Protein AF-A0AA47M7E4-F1 (afdb_monomer_lite)

Radius of gyration: 34.95 Å; chains: 1; bounding box: 112×72×107 Å

Structure (mmCIF, N/CA/C/O backbone):
data_AF-A0AA47M7E4-F1
#
_entry.id   AF-A0AA47M7E4-F1
#
loop_
_atom_site.group_PDB
_atom_site.id
_atom_site.type_symbol
_atom_site.label_atom_id
_atom_site.label_alt_id
_atom_site.label_comp_id
_atom_site.label_asym_id
_atom_site.label_entity_id
_atom_site.label_seq_id
_atom_site.pdbx_PDB_ins_code
_atom_site.Cartn_x
_atom_site.Cartn_y
_atom_site.Cartn_z
_atom_site.occupancy
_atom_site.B_iso_or_equiv
_atom_site.auth_seq_id
_atom_site.auth_comp_id
_atom_site.auth_asym_id
_atom_site.auth_atom_id
_atom_site.pdbx_PDB_model_num
ATOM 1 N N . MET A 1 1 ? 26.191 7.501 39.179 1.00 35.34 1 MET A N 1
ATOM 2 C CA . MET A 1 1 ? 27.047 7.649 37.984 1.00 35.34 1 MET A CA 1
ATOM 3 C C . MET A 1 1 ? 26.196 8.310 36.916 1.00 35.34 1 MET A C 1
ATOM 5 O O . MET A 1 1 ? 25.244 7.695 36.460 1.00 35.34 1 MET A O 1
ATOM 9 N N . ALA A 1 2 ? 26.428 9.599 36.666 1.00 23.73 2 ALA A N 1
ATOM 10 C CA . ALA A 1 2 ? 25.635 10.414 35.748 1.00 23.73 2 ALA A CA 1
ATOM 11 C C . ALA A 1 2 ? 26.176 10.269 34.317 1.00 23.73 2 ALA A C 1
ATOM 13 O O . ALA A 1 2 ? 27.391 10.267 34.126 1.00 23.73 2 ALA A O 1
ATOM 14 N N . TYR A 1 3 ? 25.274 10.112 33.349 1.00 26.06 3 TYR A N 1
ATOM 15 C CA . TYR A 1 3 ? 25.582 9.944 31.928 1.00 26.06 3 TYR A CA 1
ATOM 16 C C . TYR A 1 3 ? 25.672 11.318 31.243 1.00 26.06 3 TYR A C 1
ATOM 18 O O . TYR A 1 3 ? 24.750 12.125 31.352 1.00 26.06 3 TYR A O 1
ATOM 26 N N . ASP A 1 4 ? 26.793 11.567 30.562 1.00 29.14 4 ASP A N 1
ATOM 27 C CA . ASP A 1 4 ? 27.100 12.782 29.796 1.00 29.14 4 ASP A CA 1
ATOM 28 C C . ASP A 1 4 ? 26.630 12.621 28.330 1.00 29.14 4 ASP A C 1
ATOM 30 O O . ASP A 1 4 ? 27.116 11.720 27.638 1.00 29.14 4 ASP A O 1
ATOM 34 N N . PRO A 1 5 ? 25.702 13.457 27.818 1.00 31.09 5 PRO A N 1
ATOM 35 C CA . PRO A 1 5 ? 25.159 13.320 26.464 1.00 31.09 5 PRO A CA 1
ATOM 36 C C . PRO A 1 5 ? 26.074 13.826 25.331 1.00 31.09 5 PRO A C 1
ATOM 38 O O . PRO A 1 5 ? 25.665 13.792 24.171 1.00 31.09 5 PRO A O 1
ATOM 41 N N . LEU A 1 6 ? 27.293 14.308 25.605 1.00 31.50 6 LEU A N 1
ATOM 42 C CA . LEU A 1 6 ? 28.161 14.928 24.584 1.00 31.50 6 LEU A CA 1
ATOM 43 C C . LEU A 1 6 ? 29.177 13.985 23.909 1.00 31.50 6 LEU A C 1
ATOM 45 O O . LEU A 1 6 ? 29.964 14.429 23.068 1.00 31.50 6 LEU A O 1
ATOM 49 N N . ALA A 1 7 ? 29.144 12.680 24.194 1.00 32.44 7 ALA A N 1
ATOM 50 C CA . ALA A 1 7 ? 30.100 11.719 23.631 1.00 32.44 7 ALA A CA 1
ATOM 51 C C . ALA A 1 7 ? 29.808 11.275 22.177 1.00 32.44 7 ALA A C 1
ATOM 53 O O . ALA A 1 7 ? 30.705 10.769 21.505 1.00 32.44 7 ALA A O 1
ATOM 54 N N . TRP A 1 8 ? 28.600 11.497 21.643 1.00 31.95 8 TRP A N 1
ATOM 55 C CA . TRP A 1 8 ? 28.235 11.026 20.293 1.00 31.95 8 TRP A CA 1
ATOM 56 C C . TRP A 1 8 ? 28.742 11.931 19.151 1.00 31.95 8 TRP A C 1
ATOM 58 O O . TRP A 1 8 ? 28.911 11.486 18.019 1.00 31.95 8 TRP A O 1
ATOM 68 N N . ALA A 1 9 ? 29.080 13.194 19.428 1.00 29.97 9 ALA A N 1
ATOM 69 C CA . ALA A 1 9 ? 29.447 14.165 18.390 1.00 29.97 9 ALA A CA 1
ATOM 70 C C . ALA A 1 9 ? 30.946 14.187 18.015 1.00 29.97 9 ALA A C 1
ATOM 72 O O . ALA A 1 9 ? 31.392 15.108 17.332 1.00 29.97 9 ALA A O 1
ATOM 73 N N . ARG A 1 10 ? 31.753 13.204 18.448 1.00 29.95 10 ARG A N 1
ATOM 74 C CA . ARG A 1 10 ? 33.219 13.224 18.249 1.00 29.95 10 ARG A CA 1
ATOM 75 C C . ARG A 1 10 ? 33.807 12.019 17.496 1.00 29.95 10 ARG A C 1
ATOM 77 O O . ARG A 1 10 ? 35.012 11.814 17.549 1.00 29.95 10 ARG A O 1
ATOM 84 N N . CYS A 1 11 ? 32.995 11.274 16.738 1.00 28.48 11 CYS A N 1
ATOM 85 C CA . CYS A 1 11 ? 33.450 10.148 15.896 1.00 28.48 11 CYS A CA 1
ATOM 86 C C . CYS A 1 11 ? 33.135 10.298 14.389 1.00 28.48 11 CYS A C 1
ATOM 88 O O . CYS A 1 11 ? 32.880 9.313 13.707 1.00 28.48 11 CYS A O 1
ATOM 90 N N . GLN A 1 12 ? 33.184 11.518 13.837 1.00 32.25 12 GLN A N 1
ATOM 91 C CA . GLN A 1 12 ? 33.105 11.743 12.376 1.00 32.25 12 GLN A CA 1
ATOM 92 C C . GLN A 1 12 ? 34.217 12.637 11.804 1.00 32.25 12 GLN A C 1
ATOM 94 O O . GLN A 1 12 ? 34.095 13.191 10.716 1.00 32.25 12 GLN A O 1
ATOM 99 N N . ALA A 1 13 ? 35.352 12.747 12.489 1.00 33.72 13 ALA A N 1
ATOM 100 C CA . ALA A 1 13 ? 36.502 13.464 11.954 1.00 33.72 13 ALA A CA 1
ATOM 101 C C . ALA A 1 13 ? 37.785 12.689 12.238 1.00 33.72 13 ALA A C 1
ATOM 103 O O . ALA A 1 13 ? 38.474 13.008 13.193 1.00 33.72 13 ALA A O 1
ATOM 104 N N . THR A 1 14 ? 38.045 11.662 11.418 1.00 31.03 14 THR A N 1
ATOM 105 C CA . THR A 1 14 ? 39.365 11.238 10.899 1.00 31.03 14 THR A CA 1
ATOM 106 C C . THR A 1 14 ? 39.288 9.799 10.395 1.00 31.03 14 THR A C 1
ATOM 108 O O . THR A 1 14 ? 39.510 8.872 11.159 1.00 31.03 14 THR A O 1
ATOM 111 N N . HIS A 1 15 ? 39.070 9.603 9.096 1.00 29.22 15 HIS A N 1
ATOM 112 C CA . HIS A 1 15 ? 39.647 8.455 8.397 1.00 29.22 15 HIS A CA 1
ATOM 113 C C . HIS A 1 15 ? 40.080 8.903 7.001 1.00 29.22 15 HIS A C 1
ATOM 115 O O . HIS A 1 15 ? 39.310 8.953 6.049 1.00 29.22 15 HIS A O 1
ATOM 121 N N . LYS A 1 16 ? 41.354 9.304 6.930 1.00 31.28 16 LYS A N 1
ATOM 122 C CA . LYS A 1 16 ? 42.139 9.331 5.698 1.00 31.28 16 LYS A CA 1
ATOM 123 C C . LYS A 1 16 ? 42.388 7.879 5.276 1.00 31.28 16 LYS A C 1
ATOM 125 O O . LYS A 1 16 ? 42.742 7.059 6.122 1.00 31.28 16 LYS A O 1
ATOM 130 N N . ASN A 1 17 ? 42.225 7.596 3.986 1.00 36.53 17 ASN A N 1
ATOM 131 C CA . ASN A 1 17 ? 42.608 6.332 3.352 1.00 36.53 17 ASN A CA 1
ATOM 132 C C . ASN A 1 17 ? 44.062 5.947 3.680 1.00 36.53 17 ASN A C 1
ATOM 134 O O . ASN A 1 17 ? 44.944 6.803 3.556 1.00 36.53 17 ASN A O 1
ATOM 138 N N . PRO A 1 18 ? 44.338 4.667 3.981 1.00 34.16 18 PRO A N 1
ATOM 139 C CA . PRO A 1 18 ? 45.652 4.073 3.796 1.00 34.16 18 PRO A CA 1
ATOM 140 C C . PRO A 1 18 ? 45.649 3.023 2.658 1.00 34.16 18 PRO A C 1
ATOM 142 O O . PRO A 1 18 ? 44.592 2.667 2.138 1.00 34.16 18 PRO A O 1
ATOM 145 N N . PRO A 1 19 ? 46.840 2.604 2.195 1.00 34.47 19 PRO A N 1
ATOM 146 C CA . PRO A 1 19 ? 47.085 2.283 0.795 1.00 34.47 19 PRO A CA 1
ATOM 147 C C . PRO A 1 19 ? 46.919 0.800 0.442 1.00 34.47 19 PRO A C 1
ATOM 149 O O . PRO A 1 19 ? 47.092 -0.094 1.264 1.00 34.47 19 PRO A O 1
ATOM 152 N N . LEU A 1 20 ? 46.671 0.575 -0.849 1.00 38.56 20 LEU A N 1
ATOM 153 C CA . LEU A 1 20 ? 46.831 -0.695 -1.557 1.00 38.56 20 LEU A CA 1
ATOM 154 C C . LEU A 1 20 ? 48.274 -1.210 -1.474 1.00 38.56 20 LEU A C 1
ATOM 156 O O . LEU A 1 20 ? 49.195 -0.445 -1.758 1.00 38.56 20 LEU A O 1
ATOM 160 N N . SER A 1 21 ? 48.452 -2.504 -1.179 1.00 34.31 21 SER A N 1
ATOM 161 C CA . SER A 1 21 ? 49.613 -3.359 -1.525 1.00 34.31 21 SER A CA 1
ATOM 162 C C . SER A 1 21 ? 49.394 -4.803 -1.016 1.00 34.31 21 SER A C 1
ATOM 164 O O . SER A 1 21 ? 48.655 -4.957 -0.046 1.00 34.31 21 SER A O 1
ATOM 166 N N . PRO A 1 22 ? 50.105 -5.844 -1.507 1.00 44.00 22 PRO A N 1
ATOM 167 C CA . PRO A 1 22 ? 50.793 -6.004 -2.790 1.00 44.00 22 PRO A CA 1
ATOM 168 C C . PRO A 1 22 ? 50.439 -7.321 -3.529 1.00 44.00 22 PRO A C 1
ATOM 170 O O . PRO A 1 22 ? 49.760 -8.212 -3.027 1.00 44.00 22 PRO A O 1
ATOM 173 N N . LYS A 1 23 ? 50.959 -7.399 -4.758 1.00 32.44 23 LYS A N 1
ATOM 174 C CA . LYS A 1 23 ? 50.986 -8.536 -5.688 1.00 32.44 23 LYS A CA 1
ATOM 175 C C . LYS A 1 23 ? 51.606 -9.809 -5.092 1.00 32.44 23 LYS A C 1
ATOM 177 O O . LYS A 1 23 ? 52.580 -9.728 -4.348 1.00 32.44 23 LYS A O 1
ATOM 182 N N . LEU A 1 24 ? 51.128 -10.959 -5.568 1.00 33.69 24 LEU A N 1
ATOM 183 C CA . LEU A 1 24 ? 51.853 -12.230 -5.588 1.00 33.69 24 LEU A CA 1
ATOM 184 C C . LEU A 1 24 ? 51.879 -12.752 -7.032 1.00 33.69 24 LEU A C 1
ATOM 186 O O . LEU A 1 24 ? 50.833 -12.933 -7.653 1.00 33.69 24 LEU A O 1
ATOM 190 N N . ASP A 1 25 ? 53.099 -12.916 -7.544 1.00 30.62 25 ASP A N 1
ATOM 191 C CA . ASP A 1 25 ? 53.459 -13.462 -8.853 1.00 30.62 25 ASP A CA 1
ATOM 192 C C . ASP A 1 25 ? 53.508 -14.999 -8.832 1.00 30.62 25 ASP A C 1
ATOM 194 O O . ASP A 1 25 ? 54.060 -15.581 -7.905 1.00 30.62 25 ASP A O 1
ATOM 198 N N . HIS A 1 26 ? 53.017 -15.620 -9.907 1.00 36.41 26 HIS A N 1
ATOM 199 C CA . HIS A 1 26 ? 53.486 -16.849 -10.579 1.00 36.41 26 HIS A CA 1
ATOM 200 C C . HIS A 1 26 ? 52.621 -16.961 -11.855 1.00 36.41 26 HIS A C 1
ATOM 202 O O . HIS A 1 26 ? 51.411 -16.811 -11.767 1.00 36.41 26 HIS A O 1
ATOM 208 N N . GLY A 1 27 ? 53.067 -17.189 -13.087 1.00 29.39 27 GLY A N 1
ATOM 209 C CA . GLY A 1 27 ? 54.355 -17.494 -13.690 1.00 29.39 27 GLY A CA 1
ATOM 210 C C . GLY A 1 27 ? 54.061 -18.154 -15.051 1.00 29.39 27 GLY A C 1
ATOM 211 O O . GLY A 1 27 ? 53.429 -19.197 -15.074 1.00 29.39 27 GLY A O 1
ATOM 212 N N . LEU A 1 28 ? 54.502 -17.510 -16.141 1.00 32.69 28 LEU A N 1
ATOM 213 C CA . LEU A 1 28 ? 54.749 -18.003 -17.514 1.00 32.69 28 LEU A CA 1
ATOM 214 C C . LEU A 1 28 ? 53.736 -18.922 -18.241 1.00 32.69 28 LEU A C 1
ATOM 216 O O . LEU A 1 28 ? 53.672 -20.110 -17.964 1.00 32.69 28 LEU A O 1
ATOM 220 N N . GLU A 1 29 ? 53.227 -18.444 -19.388 1.00 32.75 29 GLU A N 1
ATOM 221 C CA . GLU A 1 29 ? 53.485 -19.096 -20.688 1.00 32.75 29 GLU A CA 1
ATOM 222 C C . GLU A 1 29 ? 53.355 -18.114 -21.876 1.00 32.75 29 GLU A C 1
ATOM 224 O O . GLU A 1 29 ? 52.834 -17.009 -21.743 1.00 32.75 29 GLU A O 1
ATOM 229 N N . LYS A 1 30 ? 53.986 -18.471 -23.000 1.00 32.12 30 LYS A N 1
ATOM 230 C CA . LYS A 1 30 ? 54.549 -17.594 -24.044 1.00 32.12 30 LYS A CA 1
ATOM 231 C C . LYS A 1 30 ? 53.579 -17.181 -25.175 1.00 32.12 30 LYS A C 1
ATOM 233 O O . LYS A 1 30 ? 52.692 -17.922 -25.567 1.00 32.12 30 LYS A O 1
ATOM 238 N N . SER A 1 31 ? 53.893 -16.004 -25.731 1.00 34.62 31 SER A N 1
ATOM 239 C CA . SER A 1 31 ? 53.442 -15.305 -26.964 1.00 34.62 31 SER A CA 1
ATOM 240 C C . SER A 1 31 ? 53.535 -16.136 -28.279 1.00 34.62 31 SER A C 1
ATOM 242 O O . SER A 1 31 ? 54.240 -17.148 -28.256 1.00 34.62 31 SER A O 1
ATOM 244 N N . PRO A 1 32 ? 52.936 -15.724 -29.437 1.00 50.09 32 PRO A N 1
ATOM 245 C CA . PRO A 1 32 ? 53.428 -14.549 -30.191 1.00 50.09 32 PRO A CA 1
ATOM 246 C C . PRO A 1 32 ? 52.405 -13.646 -30.944 1.00 50.09 32 PRO A C 1
ATOM 248 O O . PRO A 1 32 ? 51.544 -14.094 -31.692 1.00 50.09 32 PRO A O 1
ATOM 251 N N . SER A 1 33 ? 52.628 -12.337 -30.768 1.00 35.66 33 SER A N 1
ATOM 252 C CA . SER A 1 33 ? 52.602 -11.170 -31.688 1.00 35.66 33 SER A CA 1
ATOM 253 C C . SER A 1 33 ? 52.177 -11.269 -33.170 1.00 35.66 33 SER A C 1
ATOM 255 O O . SER A 1 33 ? 52.775 -12.052 -33.903 1.00 35.66 33 SER A O 1
ATOM 257 N N . VAL A 1 34 ? 51.379 -10.278 -33.631 1.00 39.19 34 VAL A N 1
ATOM 258 C CA . VAL A 1 34 ? 51.381 -9.605 -34.970 1.00 39.19 34 VAL A CA 1
ATOM 259 C C . VAL A 1 34 ? 50.835 -8.143 -34.806 1.00 39.19 34 VAL A C 1
ATOM 261 O O . VAL A 1 34 ? 50.057 -7.928 -33.876 1.00 39.19 34 VAL A O 1
ATOM 264 N N . PRO A 1 35 ? 51.274 -7.120 -35.593 1.00 51.34 35 PRO A N 1
ATOM 265 C CA . PRO A 1 35 ? 51.535 -5.738 -35.126 1.00 51.34 35 PRO A CA 1
ATOM 266 C C . PRO A 1 35 ? 50.506 -4.644 -35.533 1.00 51.34 35 PRO A C 1
ATOM 268 O O . PRO A 1 35 ? 49.611 -4.916 -36.331 1.00 51.34 35 PRO A O 1
ATOM 271 N N . PRO A 1 36 ? 50.662 -3.385 -35.044 1.00 52.34 36 PRO A N 1
ATOM 272 C CA . PRO A 1 36 ? 49.811 -2.237 -35.384 1.00 52.34 36 PRO A CA 1
ATOM 273 C C . PRO A 1 36 ? 50.461 -1.250 -36.379 1.00 52.34 36 PRO A C 1
ATOM 275 O O . PRO A 1 36 ? 51.684 -1.173 -36.499 1.00 52.34 36 PRO A O 1
ATOM 278 N N . SER A 1 37 ? 49.648 -0.439 -37.065 1.00 37.53 37 SER A N 1
ATOM 279 C CA . SER A 1 37 ? 50.041 0.761 -37.842 1.00 37.53 37 SER A CA 1
ATOM 280 C C . SER A 1 37 ? 48.802 1.681 -38.033 1.00 37.53 37 SER A C 1
ATOM 282 O O . SER A 1 37 ? 47.690 1.195 -37.840 1.00 37.53 37 SER A O 1
ATOM 284 N N . PRO A 1 38 ? 48.924 2.953 -38.472 1.00 51.31 38 PRO A N 1
ATOM 285 C CA . PRO A 1 38 ? 49.303 4.135 -37.681 1.00 51.31 38 PRO A CA 1
ATOM 286 C C . PRO A 1 38 ? 48.256 5.298 -37.844 1.00 51.31 38 PRO A C 1
ATOM 288 O O . PRO A 1 38 ? 47.176 5.053 -38.382 1.00 51.31 38 PRO A O 1
ATOM 291 N N . PRO A 1 39 ? 48.502 6.535 -37.341 1.00 49.34 39 PRO A N 1
ATOM 292 C CA . PRO A 1 39 ? 47.474 7.549 -37.058 1.00 49.34 39 PRO A CA 1
ATOM 293 C C . PRO A 1 39 ? 47.283 8.587 -38.181 1.00 49.34 39 PRO A C 1
ATOM 295 O O . PRO A 1 39 ? 48.133 8.722 -39.057 1.00 49.34 39 PRO A O 1
ATOM 298 N N . VAL A 1 40 ? 46.190 9.359 -38.110 1.00 39.12 40 VAL A N 1
ATOM 299 C CA . VAL A 1 40 ? 45.948 10.552 -38.944 1.00 39.12 40 VAL A CA 1
ATOM 300 C C . VAL A 1 40 ? 45.572 11.754 -38.069 1.00 39.12 40 VAL A C 1
ATOM 302 O O . VAL A 1 40 ? 45.010 11.615 -36.984 1.00 39.12 40 VAL A O 1
ATOM 305 N N . ASP A 1 41 ? 45.984 12.905 -38.583 1.00 35.28 41 ASP A N 1
ATOM 306 C CA . ASP A 1 41 ? 46.390 14.157 -37.965 1.00 35.28 41 ASP A CA 1
ATOM 307 C C . ASP A 1 41 ? 45.340 15.096 -37.348 1.00 35.28 41 ASP A C 1
ATOM 309 O O . ASP A 1 41 ? 44.136 15.052 -37.590 1.00 35.28 41 ASP A O 1
ATOM 313 N N . LYS A 1 42 ? 45.941 16.010 -36.575 1.00 34.88 42 LYS A N 1
ATOM 314 C CA . LYS A 1 42 ? 45.515 17.312 -36.047 1.00 34.88 42 LYS A CA 1
ATOM 315 C C . LYS A 1 42 ? 44.873 18.270 -37.067 1.00 34.88 42 LYS A C 1
ATOM 317 O O . LYS A 1 42 ? 45.330 18.355 -38.199 1.00 34.88 42 LYS A O 1
ATOM 322 N N . GLN A 1 43 ? 44.001 19.144 -36.553 1.00 29.94 43 GLN A N 1
ATOM 323 C CA . GLN A 1 43 ? 43.997 20.615 -36.738 1.00 29.94 43 GLN A CA 1
ATOM 324 C C . GLN A 1 43 ? 43.052 21.201 -35.661 1.00 29.94 43 GLN A C 1
ATOM 326 O O . GLN A 1 43 ? 41.922 20.742 -35.541 1.00 29.94 43 GLN A O 1
ATOM 331 N N . GLU A 1 44 ? 43.526 21.912 -34.630 1.00 31.62 44 GLU A N 1
ATOM 332 C CA . GLU A 1 44 ? 43.876 23.352 -34.563 1.00 31.62 44 GLU A CA 1
ATOM 333 C C . GLU A 1 44 ? 42.744 24.317 -34.962 1.00 31.62 44 GLU A C 1
ATOM 335 O O . GLU A 1 44 ? 42.229 24.237 -36.073 1.00 31.62 44 GLU A O 1
ATOM 340 N N . GLY A 1 45 ? 42.411 25.261 -34.063 1.00 28.39 45 GLY A N 1
ATOM 341 C CA . GLY A 1 45 ? 41.617 26.451 -34.403 1.00 28.39 45 GLY A CA 1
ATOM 342 C C . GLY A 1 45 ? 40.772 27.087 -33.286 1.00 28.39 45 GLY A C 1
ATOM 343 O O . GLY A 1 45 ? 39.557 26.975 -33.323 1.00 28.39 45 GLY A O 1
ATOM 344 N N . GLU A 1 46 ? 41.448 27.725 -32.325 1.00 29.19 46 GLU A N 1
ATOM 345 C CA . GLU A 1 46 ? 41.173 29.040 -31.692 1.00 29.19 46 GLU A CA 1
ATOM 346 C C . GLU A 1 46 ? 39.772 29.498 -31.197 1.00 29.19 46 GLU A C 1
ATOM 348 O O . GLU A 1 46 ? 38.790 29.582 -31.926 1.00 29.19 46 GLU A O 1
ATOM 353 N N . ASP A 1 47 ? 39.783 29.909 -29.917 1.00 28.16 47 ASP A N 1
ATOM 354 C CA . ASP A 1 47 ? 39.288 31.160 -29.302 1.00 28.16 47 ASP A CA 1
ATOM 355 C C . ASP A 1 47 ? 38.062 31.908 -29.866 1.00 28.16 47 ASP A C 1
ATOM 357 O O . ASP A 1 47 ? 38.046 32.360 -31.008 1.00 28.16 47 ASP A O 1
ATOM 361 N N . SER A 1 48 ? 37.122 32.263 -28.969 1.00 28.00 48 SER A N 1
ATOM 362 C CA . SER A 1 48 ? 36.857 33.668 -28.554 1.00 28.00 48 SER A CA 1
ATOM 363 C C . SER A 1 48 ? 35.499 33.875 -27.854 1.00 28.00 48 SER A C 1
ATOM 365 O O . SER A 1 48 ? 34.432 33.658 -28.418 1.00 28.00 48 SER A O 1
ATOM 367 N N . SER A 1 49 ? 35.587 34.381 -26.621 1.00 27.88 49 SER A N 1
ATOM 368 C CA . SER A 1 49 ? 34.728 35.350 -25.908 1.00 27.88 49 SER A CA 1
ATOM 369 C C . SER A 1 49 ? 33.235 35.564 -26.240 1.00 27.88 49 SER A C 1
ATOM 371 O O . SER A 1 49 ? 32.860 36.062 -27.294 1.00 27.88 49 SER A O 1
ATOM 373 N N . VAL A 1 50 ? 32.435 35.401 -25.176 1.00 28.80 50 VAL A N 1
ATOM 374 C CA . VAL A 1 50 ? 31.510 36.381 -24.553 1.00 28.80 50 VAL A CA 1
ATOM 375 C C . VAL A 1 50 ? 30.782 37.374 -25.475 1.00 28.80 50 VAL A C 1
ATOM 377 O O . VAL A 1 50 ? 31.356 38.348 -25.948 1.00 28.80 50 VAL A O 1
ATOM 380 N N . GLY A 1 51 ? 29.453 37.240 -25.528 1.00 25.64 51 GLY A N 1
ATOM 381 C CA . GLY A 1 51 ? 28.535 38.278 -25.994 1.00 25.64 51 GLY A CA 1
ATOM 382 C C . GLY A 1 51 ? 27.167 38.146 -25.325 1.00 25.64 51 GLY A C 1
ATOM 383 O O . GLY A 1 51 ? 26.419 37.210 -25.586 1.00 25.64 51 GLY A O 1
ATOM 384 N N . ILE A 1 52 ? 26.862 39.079 -24.424 1.00 26.58 52 ILE A N 1
ATOM 385 C CA . ILE A 1 52 ? 25.545 39.282 -23.813 1.00 26.58 52 ILE A CA 1
ATOM 386 C C . ILE A 1 52 ? 24.647 39.963 -24.847 1.00 26.58 52 ILE A C 1
ATOM 388 O O . ILE A 1 52 ? 24.976 41.062 -25.282 1.00 26.58 52 ILE A O 1
ATOM 392 N N . GLU A 1 53 ? 23.469 39.408 -25.141 1.00 23.42 53 GLU A N 1
ATOM 393 C CA . GLU A 1 53 ? 22.405 40.188 -25.776 1.00 23.42 53 GLU A CA 1
ATOM 394 C C . GLU A 1 53 ? 21.017 39.832 -25.221 1.00 23.42 53 GLU A C 1
ATOM 396 O O . GLU A 1 53 ? 20.542 38.698 -25.268 1.00 23.42 53 GLU A O 1
ATOM 401 N N . LYS A 1 54 ? 20.369 40.849 -24.641 1.00 24.38 54 LYS A N 1
ATOM 402 C CA . LYS A 1 54 ? 18.947 40.865 -24.293 1.00 24.38 54 LYS A CA 1
ATOM 403 C C . LYS A 1 54 ? 18.161 41.261 -25.538 1.00 24.38 54 LYS A C 1
ATOM 405 O O . LYS A 1 54 ? 18.376 42.358 -26.040 1.00 24.38 54 LYS A O 1
ATOM 410 N N . VAL A 1 55 ? 17.141 40.488 -25.911 1.00 22.86 55 VAL A N 1
ATOM 411 C CA . VAL A 1 55 ? 16.047 40.983 -26.761 1.00 22.86 55 VAL A CA 1
ATOM 412 C C . VAL A 1 55 ? 14.698 40.521 -26.205 1.00 22.86 55 VAL A C 1
ATOM 414 O O . VAL A 1 55 ? 14.430 39.335 -26.039 1.00 22.86 55 VAL A O 1
ATOM 417 N N . CYS A 1 56 ? 13.831 41.496 -25.927 1.00 21.75 56 CYS A N 1
ATOM 418 C CA . CYS A 1 56 ? 12.397 41.331 -25.700 1.00 21.75 56 CYS A CA 1
ATOM 419 C C . CYS A 1 56 ? 11.641 41.713 -26.983 1.00 21.75 56 CYS A C 1
ATOM 421 O O . CYS A 1 56 ? 11.847 42.826 -27.453 1.00 21.75 56 CYS A O 1
ATOM 423 N N . HIS A 1 57 ? 10.694 40.889 -27.460 1.00 24.61 57 HIS A N 1
ATOM 424 C CA . HIS A 1 57 ? 9.317 41.312 -27.803 1.00 24.61 57 HIS A CA 1
ATOM 425 C C . HIS A 1 57 ? 8.415 40.154 -28.316 1.00 24.61 57 HIS A C 1
ATOM 427 O O . HIS A 1 57 ? 8.610 39.609 -29.388 1.00 24.61 57 HIS A O 1
ATOM 433 N N . ASN A 1 58 ? 7.358 39.875 -27.539 1.00 25.50 58 ASN A N 1
ATOM 434 C CA . ASN A 1 58 ? 5.923 39.931 -27.891 1.00 25.50 58 ASN A CA 1
ATOM 435 C C . ASN A 1 58 ? 5.225 39.059 -28.986 1.00 25.50 58 ASN A C 1
ATOM 437 O O . ASN A 1 58 ? 5.392 39.279 -30.173 1.00 25.50 58 ASN A O 1
ATOM 441 N N . THR A 1 59 ? 4.153 38.382 -28.496 1.00 24.89 59 THR A N 1
ATOM 442 C CA . THR A 1 59 ? 2.762 38.176 -29.039 1.00 24.89 59 THR A CA 1
ATOM 443 C C . THR A 1 59 ? 2.560 37.209 -30.248 1.00 24.89 59 THR A C 1
ATOM 445 O O . THR A 1 59 ? 3.381 37.198 -31.140 1.00 24.89 59 THR A O 1
ATOM 448 N N . THR A 1 60 ? 1.518 36.362 -30.449 1.00 27.41 60 THR A N 1
ATOM 449 C CA . THR A 1 60 ? 0.107 36.213 -29.985 1.00 27.41 60 THR A CA 1
ATOM 450 C C . THR A 1 60 ? -0.503 34.833 -30.431 1.00 27.41 60 THR A C 1
ATOM 452 O O . THR A 1 60 ? 0.012 34.221 -31.352 1.00 27.41 60 THR A O 1
ATOM 455 N N . ILE A 1 61 ? -1.706 34.477 -29.908 1.00 27.84 61 ILE A N 1
ATOM 456 C CA . ILE A 1 61 ? -2.783 33.542 -30.401 1.00 27.84 61 ILE A CA 1
ATOM 457 C C . ILE A 1 61 ? -2.586 32.040 -30.083 1.00 27.84 61 ILE A C 1
ATOM 459 O O . ILE A 1 61 ? -1.566 31.473 -30.404 1.00 27.84 61 ILE A O 1
ATOM 463 N N . GLY A 1 62 ? -3.505 31.254 -29.497 1.00 24.77 62 GLY A N 1
ATOM 464 C CA . GLY A 1 62 ? -4.895 31.428 -29.067 1.00 24.77 62 GLY A CA 1
ATOM 465 C C . GLY A 1 62 ? -5.807 30.316 -29.619 1.00 24.77 62 GLY A C 1
ATOM 466 O O . GLY A 1 62 ? -6.208 30.412 -30.769 1.00 24.77 62 GLY A O 1
ATOM 467 N N . ARG A 1 63 ? -6.250 29.333 -28.808 1.00 26.81 63 ARG A N 1
ATOM 468 C CA . ARG A 1 63 ? -7.470 28.530 -29.082 1.00 26.81 63 ARG A CA 1
ATOM 469 C C . ARG A 1 63 ? -8.257 28.176 -27.812 1.00 26.81 63 ARG A C 1
ATOM 471 O O . ARG A 1 63 ? -7.724 28.022 -26.722 1.00 26.81 63 ARG A O 1
ATOM 478 N N . LEU A 1 64 ? -9.579 28.159 -27.991 1.00 26.33 64 LEU A N 1
ATOM 479 C CA . LEU A 1 64 ? -10.658 28.037 -27.010 1.00 26.33 64 LEU A CA 1
ATOM 480 C C . LEU A 1 64 ? -11.224 26.611 -27.020 1.00 26.33 64 LEU A C 1
ATOM 482 O O . LEU A 1 64 ? -11.716 26.189 -28.060 1.00 26.33 64 LEU A O 1
ATOM 486 N N . ALA A 1 65 ? -11.346 25.973 -25.855 1.00 25.23 65 ALA A N 1
ATOM 487 C CA . ALA A 1 65 ? -12.327 24.911 -25.617 1.00 25.23 65 ALA A CA 1
ATOM 488 C C . ALA A 1 65 ? -13.347 25.374 -24.558 1.00 25.23 65 ALA A C 1
ATOM 490 O O . ALA A 1 65 ? -13.023 26.074 -23.593 1.00 25.23 65 ALA A O 1
ATOM 491 N N . ARG A 1 66 ? -14.630 25.085 -24.801 1.00 24.75 66 ARG A N 1
ATOM 492 C CA . ARG A 1 66 ? -15.783 25.468 -23.970 1.00 24.75 66 ARG A CA 1
ATOM 493 C C . ARG A 1 66 ? -16.213 24.269 -23.126 1.00 24.75 66 ARG A C 1
ATOM 495 O O . ARG A 1 66 ? -16.689 23.308 -23.705 1.00 24.75 66 ARG A O 1
ATOM 502 N N . CYS A 1 67 ? -16.254 24.420 -21.803 1.00 22.58 67 CYS A N 1
ATOM 503 C CA . CYS A 1 67 ? -17.111 23.598 -20.941 1.00 22.58 67 CYS A CA 1
ATOM 504 C C . CYS A 1 67 ? -18.317 24.411 -20.437 1.00 22.58 67 CYS A C 1
ATOM 506 O O . CYS A 1 67 ? -18.193 25.582 -20.044 1.00 22.58 67 CYS A O 1
ATOM 508 N N . ARG A 1 68 ? -19.505 23.798 -20.516 1.00 24.55 68 ARG A N 1
ATOM 509 C CA . ARG A 1 68 ? -20.747 24.219 -19.845 1.00 24.55 68 ARG A CA 1
ATOM 510 C C . ARG A 1 68 ? -20.699 23.699 -18.401 1.00 24.55 68 ARG A C 1
ATOM 512 O O . ARG A 1 68 ? -20.332 22.555 -18.197 1.00 24.55 68 ARG A O 1
ATOM 519 N N . CYS A 1 69 ? -21.130 24.510 -17.435 1.00 22.94 69 CYS A N 1
ATOM 520 C CA . CYS A 1 69 ? -21.516 24.034 -16.103 1.00 22.94 69 CYS A CA 1
ATOM 521 C C . CYS A 1 69 ? -22.939 24.497 -15.804 1.00 22.94 69 CYS A C 1
ATOM 523 O O . CYS A 1 69 ? -23.266 25.674 -16.013 1.00 22.94 69 CYS A O 1
ATOM 525 N N . SER A 1 70 ? -23.728 23.551 -15.304 1.00 23.31 70 SER A N 1
ATOM 526 C CA . SER A 1 70 ? -25.049 23.716 -14.707 1.00 23.31 70 SER A CA 1
ATOM 527 C C . SER A 1 70 ? -24.975 24.482 -13.381 1.00 23.31 70 SER A C 1
ATOM 529 O O . SER A 1 70 ? -23.935 24.546 -12.726 1.00 23.31 70 SER A O 1
ATOM 531 N N . THR A 1 71 ? -26.082 25.125 -13.020 1.00 23.73 71 THR A N 1
ATOM 532 C CA . THR A 1 71 ? -26.256 25.946 -11.814 1.00 23.73 71 THR A CA 1
ATOM 533 C C . THR A 1 71 ? -27.041 25.165 -10.766 1.00 23.73 71 THR A C 1
ATOM 535 O O . THR A 1 71 ? -28.153 24.751 -11.063 1.00 23.73 71 THR A O 1
ATOM 538 N N . MET A 1 72 ? -26.513 25.057 -9.544 1.00 24.39 72 MET A N 1
ATOM 539 C CA . MET A 1 72 ? -27.309 24.812 -8.337 1.00 24.39 72 MET A CA 1
ATOM 540 C C . MET A 1 72 ? -27.388 26.100 -7.509 1.00 24.39 72 MET A C 1
ATOM 542 O O . MET A 1 72 ? -26.404 26.834 -7.374 1.00 24.39 72 MET A O 1
ATOM 546 N N . HIS A 1 73 ? -28.591 26.393 -7.022 1.00 24.70 73 HIS A N 1
ATOM 547 C CA . HIS A 1 73 ? -28.907 27.485 -6.109 1.00 24.70 73 HIS A CA 1
ATOM 548 C C . HIS A 1 73 ? -28.669 27.029 -4.667 1.00 24.70 73 HIS A C 1
ATOM 550 O O . HIS A 1 73 ? -29.139 25.963 -4.290 1.00 24.70 73 HIS A O 1
ATOM 556 N N . SER A 1 74 ? -28.023 27.862 -3.848 1.00 24.75 74 SER A N 1
ATOM 557 C CA . SER A 1 74 ? -28.154 27.778 -2.391 1.00 24.75 74 SER A CA 1
ATOM 558 C C . SER A 1 74 ? -28.384 29.173 -1.812 1.00 24.75 74 SER A C 1
ATOM 560 O O . SER A 1 74 ? -27.832 30.163 -2.309 1.00 24.75 74 SER A O 1
ATOM 562 N N . LYS A 1 75 ? -29.303 29.223 -0.846 1.00 27.20 75 LYS A N 1
ATOM 563 C CA . LYS A 1 75 ? -29.839 30.404 -0.164 1.00 27.20 75 LYS A CA 1
ATOM 564 C C . LYS A 1 75 ? -28.905 30.816 0.981 1.00 27.20 75 LYS A C 1
ATOM 566 O O . LYS A 1 75 ? -28.208 29.991 1.558 1.00 27.20 75 LYS A O 1
ATOM 571 N N . ASN A 1 76 ? -28.899 32.116 1.268 1.00 25.42 76 ASN A N 1
ATOM 572 C CA . ASN A 1 76 ? -28.138 32.743 2.346 1.00 25.42 76 ASN A CA 1
ATOM 573 C C . ASN A 1 76 ? -28.642 32.307 3.728 1.00 25.42 76 ASN A C 1
ATOM 575 O O . ASN A 1 76 ? -29.851 32.294 3.947 1.00 25.42 76 ASN A O 1
ATOM 579 N N . LEU A 1 77 ? -27.717 32.149 4.674 1.00 26.84 77 LEU A N 1
ATOM 580 C CA . LEU A 1 77 ? -27.930 32.561 6.058 1.00 26.84 77 LEU A CA 1
ATOM 581 C C . LEU A 1 77 ? -26.714 33.354 6.542 1.00 26.84 77 LEU A C 1
ATOM 583 O O . LEU A 1 77 ? -25.567 32.937 6.401 1.00 26.84 77 LEU A O 1
ATOM 587 N N . SER A 1 78 ? -27.012 34.541 7.054 1.00 25.41 78 SER A N 1
ATOM 588 C CA . SER A 1 78 ? -26.143 35.412 7.828 1.00 25.41 78 SER A CA 1
ATOM 589 C C . SER A 1 78 ? -26.388 35.160 9.310 1.00 25.41 78 SER A C 1
ATOM 591 O O . SER A 1 78 ? -27.547 35.129 9.713 1.00 25.41 78 SER A O 1
ATOM 593 N N . SER A 1 79 ? -25.335 35.112 10.117 1.00 27.09 79 SER A N 1
ATOM 594 C CA . SER A 1 79 ? -25.304 35.807 11.407 1.00 27.09 79 SER A CA 1
ATOM 595 C C . SER A 1 79 ? -23.882 35.786 11.961 1.00 27.09 79 SER A C 1
ATOM 597 O O . SER A 1 79 ? -23.196 34.768 11.908 1.00 27.09 79 SER A O 1
ATOM 599 N N . SER A 1 80 ? -23.447 36.947 12.429 1.00 27.05 80 SER A N 1
ATOM 600 C CA . SER A 1 80 ? -22.186 37.220 13.103 1.00 27.05 80 SER A CA 1
ATOM 601 C C . SER A 1 80 ? -22.276 36.915 14.593 1.00 27.05 80 SER A C 1
ATOM 603 O O . SER A 1 80 ? -23.279 37.279 15.197 1.00 27.05 80 SER A O 1
ATOM 605 N N . SER A 1 81 ? -21.166 36.478 15.185 1.00 27.53 81 SER A N 1
ATOM 606 C CA . SER A 1 81 ? -20.777 36.873 16.544 1.00 27.53 81 SER A CA 1
ATOM 607 C C . SER A 1 81 ? -19.255 36.931 16.604 1.00 27.53 81 SER A C 1
ATOM 609 O O . SER A 1 81 ? -18.582 35.935 16.347 1.00 27.53 81 SER A O 1
ATOM 611 N N . GLY A 1 82 ? -18.716 38.119 16.871 1.00 24.59 82 GLY A N 1
ATOM 612 C CA . GLY A 1 82 ? -17.301 38.317 17.158 1.00 24.59 82 GLY A CA 1
ATOM 613 C C . GLY A 1 82 ? -17.006 37.992 18.618 1.00 24.59 82 GLY A C 1
ATOM 614 O O . GLY A 1 82 ? -17.799 38.327 19.495 1.00 24.59 82 GLY A O 1
ATOM 615 N N . LEU A 1 83 ? -15.850 37.383 18.871 1.00 24.00 83 LEU A N 1
ATOM 616 C CA . LEU A 1 83 ? -15.254 37.338 20.199 1.00 24.00 83 LEU A CA 1
ATOM 617 C C . LEU A 1 83 ? -13.759 37.648 20.070 1.00 24.00 83 LEU A C 1
ATOM 619 O O . LEU A 1 83 ? -13.029 36.981 19.339 1.00 24.00 83 LEU A O 1
ATOM 623 N N . HIS A 1 84 ? -13.339 38.712 20.750 1.00 25.58 84 HIS A N 1
ATOM 624 C CA . HIS A 1 84 ? -11.947 39.107 20.940 1.00 25.58 84 HIS A CA 1
ATOM 625 C C . HIS A 1 84 ? -11.301 38.183 21.981 1.00 25.58 84 HIS A C 1
ATOM 627 O O . HIS A 1 84 ? -11.816 38.083 23.092 1.00 25.58 84 HIS A O 1
ATOM 633 N N . ILE A 1 85 ? -10.148 37.583 21.669 1.00 27.03 85 ILE A N 1
ATOM 634 C CA . ILE A 1 85 ? -9.259 36.975 22.671 1.00 27.03 85 ILE A CA 1
ATOM 635 C C . ILE A 1 85 ? -7.870 37.611 22.548 1.00 27.03 85 ILE A C 1
ATOM 637 O O . ILE A 1 85 ? -7.350 37.811 21.450 1.00 27.03 85 ILE A O 1
ATOM 641 N N . LYS A 1 86 ? -7.343 38.009 23.710 1.00 25.30 86 LYS A N 1
ATOM 642 C CA . LYS A 1 86 ? -6.086 38.728 23.943 1.00 25.30 86 LYS A CA 1
ATOM 643 C C . LYS A 1 86 ? -4.868 37.852 23.615 1.00 25.30 86 LYS A C 1
ATOM 645 O O . LYS A 1 86 ? -4.852 36.675 23.953 1.00 25.30 86 LYS A O 1
ATOM 650 N N . GLN A 1 87 ? -3.840 38.459 23.019 1.00 25.58 87 GLN A N 1
ATOM 651 C CA . GLN A 1 87 ? -2.491 37.896 22.915 1.00 25.58 87 GLN A CA 1
ATOM 652 C C . GLN A 1 87 ? -1.815 37.914 24.293 1.00 25.58 87 GLN A C 1
ATOM 654 O O . GLN A 1 87 ? -1.679 38.980 24.891 1.00 25.58 87 GLN A O 1
ATOM 659 N N . GLY A 1 88 ? -1.390 36.744 24.768 1.00 24.62 88 GLY A N 1
ATOM 660 C CA . GLY A 1 88 ? -0.400 36.586 25.832 1.00 24.62 88 GLY A CA 1
ATOM 661 C C . GLY A 1 88 ? 0.915 36.101 25.224 1.00 24.62 88 GLY A C 1
ATOM 662 O O . GLY A 1 88 ? 0.904 35.213 24.373 1.00 24.62 88 GLY A O 1
ATOM 663 N N . GLN A 1 89 ? 2.019 36.741 25.608 1.00 26.17 89 GLN A N 1
ATOM 664 C CA . GLN A 1 89 ? 3.387 36.287 25.353 1.00 26.17 89 GLN A CA 1
ATOM 665 C C . GLN A 1 89 ? 3.695 35.076 26.236 1.00 26.17 89 GLN A C 1
ATOM 667 O O . GLN A 1 89 ? 3.406 35.130 27.427 1.00 26.17 89 GLN A O 1
ATOM 672 N N . GLU A 1 90 ? 4.370 34.067 25.689 1.00 27.69 90 GLU A N 1
ATOM 673 C CA . GLU A 1 90 ? 5.184 33.143 26.481 1.00 27.69 90 GLU A CA 1
ATOM 674 C C . GLU A 1 90 ? 6.496 32.846 25.750 1.00 27.69 90 GLU A C 1
ATOM 676 O O . GLU A 1 90 ? 6.535 32.649 24.531 1.00 27.69 90 GLU A O 1
ATOM 681 N N . GLU A 1 91 ? 7.577 32.919 26.523 1.00 26.83 91 GLU A N 1
ATOM 682 C CA . GLU A 1 91 ? 8.960 32.741 26.113 1.00 26.83 91 GLU A CA 1
ATOM 683 C C . GLU A 1 91 ? 9.383 31.262 26.112 1.00 26.83 91 GLU A C 1
ATOM 685 O O . GLU A 1 91 ? 8.973 30.454 26.937 1.00 26.83 91 GLU A O 1
ATOM 690 N N . ALA A 1 92 ? 10.247 30.976 25.141 1.00 27.84 92 ALA A N 1
ATOM 691 C CA . ALA A 1 92 ? 11.170 29.865 24.925 1.00 27.84 92 ALA A CA 1
ATOM 692 C C . ALA A 1 92 ? 11.381 28.772 26.003 1.00 27.84 92 ALA A C 1
ATOM 694 O O . ALA A 1 92 ? 11.921 29.016 27.077 1.00 27.84 92 ALA A O 1
ATOM 695 N N . MET A 1 93 ? 11.266 27.515 25.553 1.00 25.98 93 MET A N 1
ATOM 696 C CA . MET A 1 93 ? 12.276 26.479 25.815 1.00 25.98 93 MET A CA 1
ATOM 697 C C . MET A 1 93 ? 12.713 25.852 24.486 1.00 25.98 93 MET A C 1
ATOM 699 O O . MET A 1 93 ? 11.900 25.360 23.706 1.00 25.98 93 MET A O 1
ATOM 703 N N . GLY A 1 94 ? 14.010 25.956 24.193 1.00 23.97 94 GLY A N 1
ATOM 704 C CA . GLY A 1 94 ? 14.605 25.574 22.918 1.00 23.97 94 GLY A CA 1
ATOM 705 C C . GLY A 1 94 ? 15.002 24.103 22.864 1.00 23.97 94 GLY A C 1
ATOM 706 O O . GLY A 1 94 ? 15.912 23.679 23.568 1.00 23.97 94 GLY A O 1
ATOM 707 N N . VAL A 1 95 ? 14.395 23.369 21.935 1.00 23.89 95 VAL A N 1
ATOM 708 C CA . VAL A 1 95 ? 14.967 22.158 21.337 1.00 23.89 95 VAL A CA 1
ATOM 709 C C . VAL A 1 95 ? 15.151 22.462 19.854 1.00 23.89 95 VAL A C 1
ATOM 711 O O . VAL A 1 95 ? 14.200 22.777 19.140 1.00 23.89 95 VAL A O 1
ATOM 714 N N . ARG A 1 96 ? 16.405 22.467 19.397 1.00 25.78 96 ARG A N 1
ATOM 715 C CA . ARG A 1 96 ? 16.779 22.815 18.023 1.00 25.78 96 ARG A CA 1
ATOM 716 C C . ARG A 1 96 ? 16.633 21.568 17.145 1.00 25.78 96 ARG A C 1
ATOM 718 O O . ARG A 1 96 ? 17.591 20.825 16.979 1.00 25.78 96 ARG A O 1
ATOM 725 N N . LEU A 1 97 ? 15.429 21.341 16.627 1.00 27.88 97 LEU A N 1
ATOM 726 C CA . LEU A 1 97 ? 15.165 20.389 15.543 1.00 27.88 97 LEU A CA 1
ATOM 727 C C . LEU A 1 97 ? 15.239 21.114 14.191 1.00 27.88 97 LEU A C 1
ATOM 729 O O . LEU A 1 97 ? 14.919 22.303 14.097 1.00 27.88 97 LEU A O 1
ATOM 733 N N . ASP A 1 98 ? 15.735 20.409 13.175 1.00 27.25 98 ASP A N 1
ATOM 734 C CA . ASP A 1 98 ? 15.992 20.926 11.830 1.00 27.25 98 ASP A CA 1
ATOM 735 C C . ASP A 1 98 ? 14.737 21.565 11.196 1.00 27.25 98 ASP A C 1
ATOM 737 O O . ASP A 1 98 ? 13.609 21.100 11.353 1.00 27.25 98 ASP A O 1
ATOM 741 N N . ARG A 1 99 ? 14.934 22.699 10.521 1.00 31.31 99 ARG A N 1
ATOM 742 C CA . ARG A 1 99 ? 13.905 23.711 10.216 1.00 31.31 99 ARG A CA 1
ATOM 743 C C . ARG A 1 99 ? 13.336 23.579 8.796 1.00 31.31 99 ARG A C 1
ATOM 745 O O . ARG A 1 99 ? 12.822 24.555 8.255 1.00 31.31 99 ARG A O 1
ATOM 752 N N . SER A 1 100 ? 13.461 22.410 8.175 1.00 28.19 100 SER A N 1
ATOM 753 C CA . SER A 1 100 ? 13.311 22.235 6.726 1.00 28.19 100 SER A CA 1
ATOM 754 C C . SER A 1 100 ? 11.923 21.779 6.236 1.00 28.19 100 SER A C 1
ATOM 756 O O . SER A 1 100 ? 11.741 21.684 5.025 1.00 28.19 100 SER A O 1
ATOM 758 N N . SER A 1 101 ? 10.912 21.573 7.099 1.00 33.12 101 SER A N 1
ATOM 759 C CA . SER A 1 101 ? 9.593 21.070 6.636 1.00 33.12 101 SER A CA 1
ATOM 760 C C . SER A 1 101 ? 8.323 21.630 7.299 1.00 33.12 101 SER A C 1
ATOM 762 O O . SER A 1 101 ? 7.223 21.195 6.961 1.00 33.12 101 SER A O 1
ATOM 764 N N . TRP A 1 102 ? 8.396 22.624 8.188 1.00 34.81 102 TRP A N 1
ATOM 765 C CA . TRP A 1 102 ? 7.175 23.180 8.788 1.00 34.81 102 TRP A CA 1
ATOM 766 C C . TRP A 1 102 ? 6.525 24.221 7.873 1.00 34.81 102 TRP A C 1
ATOM 768 O O . TRP A 1 102 ? 7.112 25.264 7.596 1.00 34.81 102 TRP A O 1
ATOM 778 N N . ILE A 1 103 ? 5.286 23.964 7.451 1.00 44.19 103 ILE A N 1
ATOM 779 C CA . ILE A 1 103 ? 4.399 24.993 6.896 1.00 44.19 103 ILE A CA 1
ATOM 780 C C . ILE A 1 103 ? 4.089 25.981 8.035 1.00 44.19 103 ILE A C 1
ATOM 782 O O . ILE A 1 103 ? 3.393 25.623 8.987 1.00 44.19 103 ILE A O 1
ATOM 786 N N . ASP A 1 104 ? 4.601 27.216 7.958 1.00 52.00 104 ASP A N 1
ATOM 787 C CA . ASP A 1 104 ? 4.297 28.280 8.927 1.00 52.00 104 ASP A CA 1
ATOM 788 C C . ASP A 1 104 ? 2.779 28.570 8.884 1.00 52.00 104 ASP A C 1
ATOM 790 O O . ASP A 1 104 ? 2.124 28.451 7.845 1.00 52.00 104 ASP A O 1
ATOM 794 N N . VAL A 1 105 ? 2.182 29.024 9.987 1.00 49.00 105 VAL A N 1
ATOM 795 C CA . VAL A 1 105 ? 0.831 29.619 9.978 1.00 49.00 105 VAL A CA 1
ATOM 796 C C . VAL A 1 105 ? 0.725 30.693 8.884 1.00 49.00 105 VAL A C 1
ATOM 798 O O . VAL A 1 105 ? -0.320 30.842 8.247 1.00 49.00 105 VAL A O 1
ATOM 801 N N . LYS A 1 106 ? 1.826 31.399 8.595 1.00 49.19 106 LYS A N 1
ATOM 802 C CA . LYS A 1 106 ? 1.944 32.317 7.455 1.00 49.19 106 LYS A CA 1
ATOM 803 C C . LYS A 1 106 ? 1.821 31.627 6.100 1.00 49.19 106 LYS A C 1
ATOM 805 O O . LYS A 1 106 ? 1.222 32.223 5.211 1.00 49.19 106 LYS A O 1
ATOM 810 N N . ASP A 1 107 ? 2.307 30.403 5.939 1.00 53.84 107 ASP A N 1
ATOM 811 C CA . ASP A 1 107 ? 2.175 29.610 4.714 1.00 53.84 107 ASP A CA 1
ATOM 812 C C . ASP A 1 107 ? 0.759 29.051 4.552 1.00 53.84 107 ASP A C 1
ATOM 814 O O . ASP A 1 107 ? 0.212 29.078 3.447 1.00 53.84 107 ASP A O 1
ATOM 818 N N . ILE A 1 108 ? 0.098 28.662 5.651 1.00 51.56 108 ILE A N 1
ATOM 819 C CA . ILE A 1 108 ? -1.340 28.337 5.653 1.00 51.56 108 ILE A CA 1
ATOM 820 C C . ILE A 1 108 ? -2.150 29.575 5.247 1.00 51.56 108 ILE A C 1
ATOM 822 O O . ILE A 1 108 ? -3.016 29.507 4.370 1.00 51.56 108 ILE A O 1
ATOM 826 N N . GLN A 1 109 ? -1.840 30.737 5.826 1.00 53.81 109 GLN A N 1
ATOM 827 C CA . GLN A 1 109 ? -2.488 32.002 5.489 1.00 53.81 109 GLN A CA 1
ATOM 828 C C . GLN A 1 109 ? -2.169 32.437 4.050 1.00 53.81 109 GLN A C 1
ATOM 830 O O . GLN A 1 109 ? -3.045 32.956 3.356 1.00 53.81 109 GLN A O 1
ATOM 835 N N . ALA A 1 110 ? -0.949 32.202 3.562 1.00 60.50 110 ALA A N 1
ATOM 836 C CA . ALA A 1 110 ? -0.537 32.462 2.187 1.00 60.50 110 ALA A CA 1
ATOM 837 C C . ALA A 1 110 ? -1.277 31.545 1.210 1.00 60.50 110 ALA A C 1
ATOM 839 O O . ALA A 1 110 ? -1.772 32.022 0.190 1.00 60.50 110 ALA A O 1
ATOM 840 N N . PHE A 1 111 ? -1.453 30.268 1.551 1.00 53.88 111 PHE A N 1
ATOM 841 C CA . PHE A 1 111 ? -2.258 29.327 0.781 1.00 53.88 111 PHE A CA 1
ATOM 842 C C . PHE A 1 111 ? -3.729 29.753 0.731 1.00 53.88 111 PHE A C 1
ATOM 844 O O . PHE A 1 111 ? -4.310 29.851 -0.354 1.00 53.88 111 PHE A O 1
ATOM 851 N N . GLN A 1 112 ? -4.318 30.133 1.869 1.00 55.78 112 GLN A N 1
ATOM 852 C CA . GLN A 1 112 ? -5.665 30.710 1.919 1.00 55.78 112 GLN A CA 1
ATOM 853 C C . GLN A 1 112 ? -5.772 31.985 1.063 1.00 55.78 112 GLN A C 1
ATOM 855 O O . GLN A 1 112 ? -6.736 32.161 0.309 1.00 55.78 112 GLN A O 1
ATOM 860 N N . ASN A 1 113 ? -4.769 32.864 1.122 1.00 61.66 113 ASN A N 1
ATOM 861 C CA . ASN A 1 113 ? -4.713 34.106 0.352 1.00 61.66 113 ASN A CA 1
ATOM 862 C C . ASN A 1 113 ? -4.554 33.858 -1.153 1.00 61.66 113 ASN A C 1
ATOM 864 O O . ASN A 1 113 ? -5.162 34.565 -1.962 1.00 61.66 113 ASN A O 1
ATOM 868 N N . GLU A 1 114 ? -3.801 32.837 -1.544 1.00 64.81 114 GLU A N 1
ATOM 869 C CA . GLU A 1 114 ? -3.627 32.421 -2.931 1.00 64.81 114 GLU A CA 1
ATOM 870 C C . GLU A 1 114 ? -4.930 31.836 -3.498 1.00 64.81 114 GLU A C 1
ATOM 872 O O . GLU A 1 114 ? -5.398 32.261 -4.564 1.00 64.81 114 GLU A O 1
ATOM 877 N N . ILE A 1 115 ? -5.612 30.980 -2.726 1.00 51.03 115 ILE A N 1
ATOM 878 C CA . ILE A 1 115 ? -6.960 30.479 -3.035 1.00 51.03 115 ILE A CA 1
ATOM 879 C C . ILE A 1 115 ? -7.947 31.652 -3.192 1.00 51.03 115 ILE A C 1
ATOM 881 O O . ILE A 1 115 ? -8.718 31.721 -4.162 1.00 51.03 115 ILE A O 1
ATOM 885 N N . LEU A 1 116 ? -7.912 32.636 -2.287 1.00 56.25 116 LEU A N 1
ATOM 886 C CA . LEU A 1 116 ? -8.737 33.849 -2.359 1.00 56.25 116 LEU A CA 1
ATOM 887 C C . LEU A 1 116 ? -8.380 34.735 -3.568 1.00 56.25 116 LEU A C 1
ATOM 889 O O . LEU A 1 116 ? -9.270 35.313 -4.211 1.00 56.25 116 LEU A O 1
ATOM 893 N N . GLY A 1 117 ? -7.102 34.815 -3.938 1.00 63.16 117 GLY A N 1
ATOM 894 C CA . GLY A 1 117 ? -6.614 35.484 -5.144 1.00 63.16 117 GLY A CA 1
ATOM 895 C C . GLY A 1 117 ? -7.182 34.848 -6.415 1.00 63.16 117 GLY A C 1
ATOM 896 O O . GLY A 1 117 ? -7.715 35.543 -7.295 1.00 63.16 117 GLY A O 1
ATOM 897 N N . CYS A 1 118 ? -7.185 33.517 -6.470 1.00 53.28 118 CYS A N 1
ATOM 898 C CA . CYS A 1 118 ? -7.816 32.729 -7.525 1.00 53.28 118 CYS A CA 1
ATOM 899 C C . CYS A 1 118 ? -9.336 32.969 -7.598 1.00 53.28 118 CYS A C 1
ATOM 901 O O . CYS A 1 118 ? -9.873 33.192 -8.695 1.00 53.28 118 CYS A O 1
ATOM 903 N N . LYS A 1 119 ? -10.035 33.078 -6.455 1.00 57.44 119 LYS A N 1
ATOM 904 C CA . LYS A 1 119 ? -11.460 33.476 -6.392 1.00 57.44 119 LYS A CA 1
ATOM 905 C C . LYS A 1 119 ? -11.699 34.872 -6.980 1.00 57.44 119 LYS A C 1
ATOM 907 O O . LYS A 1 119 ? -12.616 35.048 -7.796 1.00 57.44 119 LYS A O 1
ATOM 912 N N . LYS A 1 120 ? -10.867 35.870 -6.644 1.00 71.44 120 LYS A N 1
ATOM 913 C CA . LYS A 1 120 ? -10.968 37.242 -7.191 1.00 71.44 120 LYS A CA 1
ATOM 914 C C . LYS A 1 120 ? -10.763 37.256 -8.714 1.00 71.44 120 LYS A C 1
ATOM 916 O O . LYS A 1 120 ? -11.566 37.868 -9.434 1.00 71.44 120 LYS A O 1
ATOM 921 N N . LYS A 1 121 ? -9.768 36.521 -9.232 1.00 71.31 121 LYS A N 1
ATOM 922 C CA . LYS A 1 121 ? -9.505 36.382 -10.681 1.00 71.31 121 LYS A CA 1
ATOM 923 C C . LYS A 1 121 ? -10.668 35.684 -11.412 1.00 71.31 121 LYS A C 1
ATOM 925 O O . LYS A 1 121 ? -11.169 36.234 -12.404 1.00 71.31 121 LYS A O 1
ATOM 930 N N . LYS A 1 122 ? -11.189 34.556 -10.899 1.00 70.12 122 LYS A N 1
ATOM 931 C CA . LYS A 1 122 ? -12.375 33.854 -11.453 1.00 70.12 122 LYS A CA 1
ATOM 932 C C . LYS A 1 122 ? -13.622 34.766 -11.449 1.00 70.12 122 LYS A C 1
ATOM 934 O O . LYS A 1 122 ? -14.298 34.883 -12.479 1.00 70.12 122 LYS A O 1
ATOM 939 N N . LYS A 1 123 ? -13.892 35.515 -10.366 1.00 77.44 123 LYS A N 1
ATOM 940 C CA . LYS A 1 123 ? -15.020 36.477 -10.266 1.00 77.44 123 LYS A CA 1
ATOM 941 C C . LYS A 1 123 ? -14.892 37.629 -11.277 1.00 77.44 123 LYS A C 1
ATOM 943 O O . LYS A 1 123 ? -15.879 37.980 -11.934 1.00 77.44 123 LYS A O 1
ATOM 948 N N . LYS A 1 124 ? -13.681 38.165 -11.491 1.00 82.31 124 LYS A N 1
ATOM 949 C CA . LYS A 1 124 ? -13.388 39.203 -12.507 1.00 82.31 124 LYS A CA 1
ATOM 950 C C . LYS A 1 124 ? -13.594 38.671 -13.934 1.00 82.31 124 LYS A C 1
ATOM 952 O O . LYS A 1 124 ? -14.226 39.348 -14.752 1.00 82.31 124 LYS A O 1
ATOM 957 N N . LYS A 1 125 ? -13.172 37.431 -14.221 1.00 79.38 125 LYS A N 1
ATOM 958 C CA . LYS A 1 125 ? -13.385 36.752 -15.518 1.00 79.38 125 LYS A CA 1
ATOM 959 C C . LYS A 1 125 ? -14.880 36.494 -15.779 1.00 79.38 125 LYS A C 1
ATOM 961 O O . LYS A 1 125 ? -15.370 36.814 -16.864 1.00 79.38 125 LYS A O 1
ATOM 966 N N . LYS A 1 126 ? -15.645 36.047 -14.770 1.00 82.12 126 LYS A N 1
ATOM 967 C CA . LYS A 1 126 ? -17.112 35.844 -14.844 1.00 82.12 126 LYS A CA 1
ATOM 968 C C . LYS A 1 126 ? -17.865 37.169 -15.063 1.00 82.12 126 LYS A C 1
ATOM 970 O O . LYS A 1 126 ? -18.739 37.232 -15.931 1.00 82.12 126 LYS A O 1
ATOM 975 N N . LYS A 1 127 ? -17.470 38.259 -14.381 1.00 84.19 127 LYS A N 1
ATOM 976 C CA . LYS A 1 127 ? -17.992 39.625 -14.624 1.00 84.19 127 LYS A CA 1
ATOM 977 C C . LYS A 1 127 ? -17.689 40.118 -16.048 1.00 84.19 127 LYS A C 1
ATOM 979 O O . LYS A 1 127 ? -18.601 40.606 -16.716 1.00 84.19 127 LYS A O 1
ATOM 984 N N . LYS A 1 128 ? -16.460 39.938 -16.558 1.00 84.69 128 LYS A N 1
ATOM 985 C CA . LYS A 1 128 ? -16.102 40.276 -17.954 1.00 84.69 128 LYS A CA 1
ATOM 986 C C . LYS A 1 128 ? -16.931 39.471 -18.969 1.00 84.69 128 LYS A C 1
ATOM 988 O O . LYS A 1 128 ? -17.435 40.050 -19.931 1.00 84.69 128 LYS A O 1
ATOM 993 N N . LYS A 1 129 ? -17.151 38.171 -18.732 1.00 84.06 129 LYS A N 1
ATOM 994 C CA . LYS A 1 129 ? -17.974 37.300 -19.599 1.00 84.06 129 LYS A CA 1
ATOM 995 C C . LYS A 1 129 ? -19.453 37.725 -19.598 1.00 84.06 129 LYS A C 1
ATOM 997 O O . LYS A 1 129 ? -20.052 37.815 -20.668 1.00 84.06 129 LYS A O 1
ATOM 1002 N N . LYS A 1 130 ? -20.022 38.087 -18.434 1.00 84.81 130 LYS A N 1
ATOM 1003 C CA . LYS A 1 130 ? -21.378 38.673 -18.325 1.00 84.81 130 LYS A CA 1
ATOM 1004 C C . LYS A 1 130 ? -21.488 40.023 -19.051 1.00 84.81 130 LYS A C 1
ATOM 1006 O O . LYS A 1 130 ? -22.447 40.216 -19.794 1.00 84.81 130 LYS A O 1
ATOM 1011 N N . LYS A 1 131 ? -20.501 40.925 -18.915 1.00 84.62 131 LYS A N 1
ATOM 1012 C CA . LYS A 1 131 ? -20.466 42.203 -19.661 1.00 84.62 131 LYS A CA 1
ATOM 1013 C C . LYS A 1 131 ? -20.392 41.984 -21.180 1.00 84.62 131 LYS A C 1
ATOM 1015 O O . LYS A 1 131 ? -21.145 42.625 -21.909 1.00 84.62 131 LYS A O 1
ATOM 1020 N N . LYS A 1 132 ? -19.569 41.040 -21.663 1.00 84.69 132 LYS A N 1
ATOM 1021 C CA . LYS A 1 132 ? -19.520 40.668 -23.093 1.00 84.69 132 LYS A CA 1
ATOM 1022 C C . LYS A 1 132 ? -20.855 40.090 -23.589 1.00 84.69 132 LYS A C 1
ATOM 1024 O O . LYS A 1 132 ? -21.321 40.507 -24.644 1.00 84.69 132 LYS A O 1
ATOM 1029 N N . LYS A 1 133 ? -21.517 39.210 -22.820 1.00 82.44 133 LYS A N 1
ATOM 1030 C CA . LYS A 1 133 ? -22.862 38.697 -23.163 1.00 82.44 133 LYS A CA 1
ATOM 1031 C C . LYS A 1 133 ? -23.918 39.811 -23.219 1.00 82.44 133 LYS A C 1
ATOM 1033 O O . LYS A 1 133 ? -24.676 39.849 -24.181 1.00 82.44 133 LYS A O 1
ATOM 1038 N N . LYS A 1 134 ? -23.937 40.747 -22.257 1.00 80.25 134 LYS A N 1
ATOM 1039 C CA . LYS A 1 134 ? -24.855 41.906 -22.283 1.00 80.25 134 LYS A CA 1
ATOM 1040 C C . LYS A 1 134 ? -24.609 42.813 -23.497 1.00 80.25 134 LYS A C 1
ATOM 1042 O O . LYS A 1 134 ? -25.569 43.167 -24.170 1.00 80.25 134 LYS A O 1
ATOM 1047 N N . LYS A 1 135 ? -23.347 43.115 -23.841 1.00 79.25 135 LYS A N 1
ATOM 1048 C CA . LYS A 1 135 ? -23.015 43.878 -25.063 1.00 79.25 135 LYS A CA 1
ATOM 1049 C C . LYS A 1 135 ? -23.451 43.155 -26.346 1.00 79.25 135 LYS A C 1
ATOM 1051 O O . LYS A 1 135 ? -23.932 43.808 -27.261 1.00 79.25 135 LYS A O 1
ATOM 1056 N N . LYS A 1 136 ? -23.337 41.821 -26.403 1.00 78.31 136 LYS A N 1
ATOM 1057 C CA . LYS A 1 136 ? -23.777 41.027 -27.565 1.00 78.31 136 LYS A CA 1
ATOM 1058 C C . LYS A 1 136 ? -25.308 40.968 -27.690 1.00 78.31 136 LYS A C 1
ATOM 1060 O O . LYS A 1 136 ? -25.812 41.001 -28.803 1.00 78.31 136 LYS A O 1
ATOM 1065 N N . LYS A 1 137 ? -26.043 40.959 -26.568 1.00 74.19 137 LYS A N 1
ATOM 1066 C CA . LYS A 1 137 ? -27.519 41.010 -26.556 1.00 74.19 137 LYS A CA 1
ATOM 1067 C C . LYS A 1 137 ? -28.059 42.397 -26.946 1.00 74.19 137 LYS A C 1
ATOM 1069 O O . LYS A 1 137 ? -29.059 42.464 -27.637 1.00 74.19 137 LYS A O 1
ATOM 1074 N N . LYS A 1 138 ? -27.351 43.485 -26.605 1.00 68.06 138 LYS A N 1
ATOM 1075 C CA . LYS A 1 138 ? -27.710 44.867 -26.998 1.00 68.06 138 LYS A CA 1
ATOM 1076 C C . LYS A 1 138 ? -27.455 45.197 -28.482 1.00 68.06 138 LYS A C 1
ATOM 1078 O O . LYS A 1 138 ? -27.918 46.227 -28.946 1.00 68.06 138 LYS A O 1
ATOM 1083 N N . LYS A 1 139 ? -26.707 44.354 -29.211 1.00 66.62 139 LYS A N 1
ATOM 1084 C CA . LYS A 1 139 ? -26.407 44.522 -30.649 1.00 66.62 139 LYS A CA 1
ATOM 1085 C C . LYS A 1 139 ? -27.300 43.694 -31.583 1.00 66.62 139 LYS A C 1
ATOM 1087 O O . LYS A 1 139 ? -27.160 43.813 -32.792 1.00 66.62 139 LYS A O 1
ATOM 1092 N N . ARG A 1 140 ? -28.200 42.857 -31.056 1.00 53.19 140 ARG A N 1
ATOM 1093 C CA . ARG A 1 140 ? -29.223 42.192 -31.873 1.00 53.19 140 ARG A CA 1
ATOM 1094 C C . ARG A 1 140 ? -30.484 43.055 -31.845 1.00 53.19 140 ARG A C 1
ATOM 1096 O O . ARG A 1 140 ? -31.192 43.041 -30.844 1.00 53.19 140 ARG A O 1
ATOM 1103 N N . LYS A 1 141 ? -30.707 43.834 -32.909 1.00 53.03 141 LYS A N 1
ATOM 1104 C CA . LYS A 1 141 ? -32.025 44.413 -33.208 1.00 53.03 141 LYS A CA 1
ATOM 1105 C C . LYS A 1 141 ? -33.005 43.258 -33.482 1.00 53.03 141 LYS A C 1
ATOM 1107 O O . LYS A 1 141 ? -32.574 42.266 -34.074 1.00 53.03 141 LYS A O 1
ATOM 1112 N N . PRO A 1 142 ? -34.265 43.343 -33.036 1.00 42.47 142 PRO A N 1
ATOM 1113 C CA . PRO A 1 142 ? -35.279 42.376 -33.425 1.00 42.47 142 PRO A CA 1
ATOM 1114 C C . PRO A 1 142 ? -35.590 42.574 -34.913 1.00 42.47 142 PRO A C 1
ATOM 1116 O O . PRO A 1 142 ? -35.904 43.683 -35.337 1.00 42.47 142 PRO A O 1
ATOM 1119 N N . LEU A 1 143 ? -35.438 41.511 -35.701 1.00 43.97 143 LEU A N 1
ATOM 1120 C CA . LEU A 1 143 ? -36.087 41.402 -37.002 1.00 43.97 143 LEU A CA 1
ATOM 1121 C C . LEU A 1 143 ? -37.537 41.013 -36.715 1.00 43.97 143 LEU A C 1
ATOM 1123 O O . LEU A 1 143 ? -37.783 39.985 -36.084 1.00 43.97 143 LEU A O 1
ATOM 1127 N N . VAL A 1 144 ? -38.446 41.901 -37.100 1.00 40.06 144 VAL A N 1
ATOM 1128 C CA . VAL A 1 144 ? -39.887 41.660 -37.176 1.00 40.06 144 VAL A CA 1
ATOM 1129 C C . VAL A 1 144 ? -40.102 40.646 -38.296 1.00 40.06 144 VAL A C 1
ATOM 1131 O O . VAL A 1 144 ? -39.554 40.822 -39.382 1.00 40.06 144 VAL A O 1
ATOM 1134 N N . PHE A 1 145 ? -40.834 39.574 -38.014 1.00 41.53 145 PHE A N 1
ATOM 1135 C CA . PHE A 1 145 ? -41.354 38.673 -39.033 1.00 41.53 145 PHE A CA 1
ATOM 1136 C C . PHE A 1 145 ? -42.849 38.529 -38.778 1.00 41.53 145 PHE A C 1
ATOM 1138 O O . PHE A 1 145 ? -43.256 38.243 -37.648 1.00 41.53 145 PHE A O 1
ATOM 1145 N N . ASP A 1 146 ? -43.619 38.821 -39.821 1.00 37.56 146 ASP A N 1
ATOM 1146 C CA . ASP A 1 146 ? -45.073 38.810 -39.839 1.00 37.56 146 ASP A CA 1
ATOM 1147 C C . ASP A 1 146 ? -45.654 37.402 -39.675 1.00 37.56 146 ASP A C 1
ATOM 1149 O O . ASP A 1 146 ? -44.995 36.381 -39.877 1.00 37.56 146 ASP A O 1
ATOM 1153 N N . SER A 1 147 ? -46.910 37.398 -39.242 1.00 35.28 147 SER A N 1
ATOM 1154 C CA . SER A 1 147 ? -47.683 36.244 -38.789 1.00 35.28 147 SER A CA 1
ATOM 1155 C C . SER A 1 147 ? -48.500 35.607 -39.919 1.00 35.28 147 SER A C 1
ATOM 1157 O O . SER A 1 147 ? -48.857 36.307 -40.863 1.00 35.28 147 SER A O 1
ATOM 1159 N N . ALA A 1 148 ? -48.900 34.343 -39.685 1.00 34.25 148 ALA A N 1
ATOM 1160 C CA . ALA A 1 148 ? -50.118 33.622 -40.132 1.00 34.25 148 ALA A CA 1
ATOM 1161 C C . ALA A 1 148 ? -49.859 32.340 -40.972 1.00 34.25 148 ALA A C 1
ATOM 1163 O O . ALA A 1 148 ? -48.821 32.249 -41.623 1.00 34.25 148 ALA A O 1
ATOM 1164 N N . PRO A 1 149 ? -50.830 31.400 -41.077 1.00 47.44 149 PRO A N 1
ATOM 1165 C CA . PRO A 1 149 ? -51.612 30.760 -39.997 1.00 47.44 149 PRO A CA 1
ATOM 1166 C C . PRO A 1 149 ? -51.818 29.224 -40.188 1.00 47.44 149 PRO A C 1
ATOM 1168 O O . PRO A 1 149 ? -51.537 28.693 -41.256 1.00 47.44 149 PRO A O 1
ATOM 1171 N N . ASN A 1 150 ? -52.434 28.577 -39.176 1.00 31.52 150 ASN A N 1
ATOM 1172 C CA . ASN A 1 150 ? -53.078 27.236 -39.161 1.00 31.52 150 ASN A CA 1
ATOM 1173 C C . ASN A 1 150 ? -52.158 26.011 -39.405 1.00 31.52 150 ASN A C 1
ATOM 1175 O O . ASN A 1 150 ? -51.159 26.094 -40.096 1.00 31.52 150 ASN A O 1
ATOM 1179 N N . ASP A 1 151 ? -52.371 24.822 -38.834 1.00 29.00 151 ASP A N 1
ATOM 1180 C CA . ASP A 1 151 ? -53.626 24.089 -38.648 1.00 29.00 151 ASP A CA 1
ATOM 1181 C C . ASP A 1 151 ? -53.398 22.845 -37.742 1.00 29.00 151 ASP A C 1
ATOM 1183 O O . ASP A 1 151 ? -52.296 22.300 -37.738 1.00 29.00 151 ASP A O 1
ATOM 1187 N N . LYS A 1 152 ? -54.481 22.361 -37.102 1.00 32.66 152 LYS A N 1
ATOM 1188 C CA . LYS A 1 152 ? -54.779 20.966 -36.654 1.00 32.66 152 LYS A CA 1
ATOM 1189 C C . LYS A 1 152 ? -53.931 20.333 -35.522 1.00 32.66 152 LYS A C 1
ATOM 1191 O O . LYS A 1 152 ? -52.714 20.305 -35.582 1.00 32.66 152 LYS A O 1
ATOM 1196 N N . SER A 1 153 ? -54.500 19.903 -34.383 1.00 28.23 153 SER A N 1
ATOM 1197 C CA . SER A 1 153 ? -55.589 18.928 -34.093 1.00 28.23 153 SER A CA 1
ATOM 1198 C C . SER A 1 153 ? -55.072 17.498 -33.830 1.00 28.23 153 SER A C 1
ATOM 1200 O O . SER A 1 153 ? -54.257 17.009 -34.605 1.00 28.23 153 SER A O 1
ATOM 1202 N N . TYR A 1 154 ? -55.638 16.889 -32.767 1.00 32.94 154 TYR A N 1
ATOM 1203 C CA . TYR A 1 154 ? -55.651 15.496 -32.244 1.00 32.94 154 TYR A CA 1
ATOM 1204 C C . TYR A 1 154 ? -54.979 15.343 -30.859 1.00 32.94 154 TYR A C 1
ATOM 1206 O O . TYR A 1 154 ? -53.790 15.619 -30.729 1.00 32.94 154 TYR A O 1
ATOM 1214 N N . ASN A 1 155 ? -55.743 15.178 -29.756 1.00 31.22 155 ASN A N 1
ATOM 1215 C CA . ASN A 1 155 ? -56.416 13.958 -29.214 1.00 31.22 155 ASN A CA 1
ATOM 1216 C C . ASN A 1 155 ? -55.401 12.848 -28.882 1.00 31.22 155 ASN A C 1
ATOM 1218 O O . ASN A 1 155 ? -54.459 12.653 -29.636 1.00 31.22 155 ASN A O 1
ATOM 1222 N N . ASP A 1 156 ? -55.479 12.037 -27.829 1.00 29.67 156 ASP A N 1
ATOM 1223 C CA . ASP A 1 156 ? -56.430 11.742 -26.746 1.00 29.67 156 ASP A CA 1
ATOM 1224 C C . ASP A 1 156 ? -55.601 10.943 -25.700 1.00 29.67 156 ASP A C 1
ATOM 1226 O O . ASP A 1 156 ? -54.593 10.331 -26.051 1.00 29.67 156 ASP A O 1
ATOM 1230 N N . SER A 1 157 ? -55.815 11.097 -24.389 1.00 31.08 157 SER A N 1
ATOM 1231 C CA . SER A 1 157 ? -56.535 10.145 -23.516 1.00 31.08 157 SER A CA 1
ATOM 1232 C C . SER A 1 157 ? -56.177 8.655 -23.684 1.00 31.08 157 SER A C 1
ATOM 1234 O O . SER A 1 157 ? -56.370 8.103 -24.761 1.00 31.08 157 SER A O 1
ATOM 1236 N N . CYS A 1 158 ? -55.772 7.984 -22.590 1.00 30.38 158 CYS A N 1
ATOM 1237 C CA . CYS A 1 158 ? -56.532 6.872 -21.971 1.00 30.38 158 CYS A CA 1
ATOM 1238 C C . CYS A 1 158 ? -55.720 6.038 -20.947 1.00 30.38 158 CYS A C 1
ATOM 1240 O O . CYS A 1 158 ? -54.644 5.553 -21.272 1.00 30.38 158 CYS A O 1
ATOM 1242 N N . TYR A 1 159 ? -56.349 5.835 -19.773 1.00 31.47 159 TYR A N 1
ATOM 1243 C CA . TYR A 1 159 ? -56.429 4.631 -18.907 1.00 31.47 159 TYR A CA 1
ATOM 1244 C C . TYR A 1 159 ? -55.149 3.921 -18.391 1.00 31.47 159 TYR A C 1
ATOM 1246 O O . TYR A 1 159 ? -54.167 3.772 -19.095 1.00 31.47 159 TYR A O 1
ATOM 1254 N N . GLY A 1 160 ? -55.100 3.380 -17.167 1.00 29.33 160 GLY A N 1
ATOM 1255 C CA . GLY A 1 160 ? -56.144 3.180 -16.160 1.00 29.33 160 GLY A CA 1
ATOM 1256 C C . GLY A 1 160 ? -55.586 2.592 -14.851 1.00 29.33 160 GLY A C 1
ATOM 1257 O O . GLY A 1 160 ? -54.509 2.001 -14.821 1.00 29.33 160 GLY A O 1
ATOM 1258 N N . GLN A 1 161 ? -56.346 2.809 -13.776 1.00 32.94 161 GLN A N 1
ATOM 1259 C CA . GLN A 1 161 ? -56.250 2.166 -12.462 1.00 32.94 161 GLN A CA 1
ATOM 1260 C C . GLN A 1 161 ? -56.837 0.742 -12.493 1.00 32.94 161 GLN A C 1
ATOM 1262 O O . GLN A 1 161 ? -57.769 0.506 -13.254 1.00 32.94 161 GLN A O 1
ATOM 1267 N N . HIS A 1 162 ? -56.368 -0.136 -11.600 1.00 32.41 162 HIS A N 1
ATOM 1268 C CA . HIS A 1 162 ? -57.131 -1.131 -10.812 1.00 32.41 162 HIS A CA 1
ATOM 1269 C C . HIS A 1 162 ? -56.157 -1.667 -9.731 1.00 32.41 162 HIS A C 1
ATOM 1271 O O . HIS A 1 162 ? -55.039 -2.043 -10.069 1.00 32.41 162 HIS A O 1
ATOM 1277 N N . ASN A 1 163 ? -56.364 -1.377 -8.438 1.00 30.59 163 ASN A N 1
ATOM 1278 C CA . ASN A 1 163 ? -57.145 -2.123 -7.426 1.00 30.59 163 ASN A CA 1
ATOM 1279 C C . ASN A 1 163 ? -56.643 -3.575 -7.241 1.00 30.59 163 ASN A C 1
ATOM 1281 O O . ASN A 1 163 ? -56.621 -4.309 -8.220 1.00 30.59 163 ASN A O 1
ATOM 1285 N N . GLN A 1 164 ? -56.086 -4.006 -6.099 1.00 29.42 164 GLN A N 1
ATOM 1286 C CA . GLN A 1 164 ? -56.563 -4.008 -4.697 1.00 29.42 164 GLN A CA 1
ATOM 1287 C C . GLN A 1 164 ? -57.188 -5.367 -4.320 1.00 29.42 164 GLN A C 1
ATOM 1289 O O . GLN A 1 164 ? -57.921 -5.927 -5.128 1.00 29.42 164 GLN A O 1
ATOM 1294 N N . GLU A 1 165 ? -56.880 -5.803 -3.084 1.00 31.38 165 GLU A N 1
ATOM 1295 C CA . GLU A 1 165 ? -57.537 -6.862 -2.284 1.00 31.38 165 GLU A CA 1
ATOM 1296 C C . GLU A 1 165 ? -57.270 -8.317 -2.744 1.00 31.38 165 GLU A C 1
ATOM 1298 O O . GLU A 1 165 ? -57.142 -8.603 -3.926 1.00 31.38 165 GLU A O 1
ATOM 1303 N N . ASP A 1 166 ? -57.117 -9.319 -1.880 1.00 31.02 166 ASP A N 1
ATOM 1304 C CA . ASP A 1 166 ? -57.265 -9.390 -0.429 1.00 31.02 166 ASP A CA 1
ATOM 1305 C C . ASP A 1 166 ? -56.736 -10.742 0.079 1.00 31.02 166 ASP A C 1
ATOM 1307 O O . ASP A 1 166 ? -56.640 -11.694 -0.696 1.00 31.02 166 ASP A O 1
ATOM 1311 N N . ALA A 1 167 ? -56.542 -10.797 1.402 1.00 32.72 167 ALA A N 1
ATOM 1312 C CA . ALA A 1 167 ? -56.874 -11.929 2.275 1.00 32.72 167 ALA A CA 1
ATOM 1313 C C . ALA A 1 167 ? -56.082 -13.255 2.165 1.00 32.72 167 ALA A C 1
ATOM 1315 O O . ALA A 1 167 ? -55.760 -13.748 1.096 1.00 32.72 167 ALA A O 1
ATOM 1316 N N . ASP A 1 168 ? -55.854 -14.022 3.227 1.00 31.14 168 ASP A N 1
ATOM 1317 C CA . ASP A 1 168 ? -55.818 -13.810 4.672 1.00 31.14 168 ASP A CA 1
ATOM 1318 C C . ASP A 1 168 ? -55.570 -15.200 5.310 1.00 31.14 168 ASP A C 1
ATOM 1320 O O . ASP A 1 168 ? -55.687 -16.232 4.647 1.00 31.14 168 ASP A O 1
ATOM 1324 N N . LEU A 1 169 ? -55.396 -15.191 6.633 1.00 33.53 169 LEU A N 1
ATOM 1325 C CA . LEU A 1 169 ? -55.813 -16.237 7.583 1.00 33.53 169 LEU A CA 1
ATOM 1326 C C . LEU A 1 169 ? -54.914 -17.483 7.881 1.00 33.53 169 LEU A C 1
ATOM 1328 O O . LEU A 1 169 ? -54.911 -18.486 7.173 1.00 33.53 169 LEU A O 1
ATOM 1332 N N . LEU A 1 170 ? -54.386 -17.433 9.125 1.00 33.09 170 LEU A N 1
ATOM 1333 C CA . LEU A 1 170 ? -54.432 -18.441 10.224 1.00 33.09 170 LEU A CA 1
ATOM 1334 C C . LEU A 1 170 ? -53.427 -19.611 10.218 1.00 33.09 170 LEU A C 1
ATOM 1336 O O . LEU A 1 170 ? -53.105 -20.167 9.183 1.00 33.09 170 LEU A O 1
ATOM 1340 N N . THR A 1 171 ? -52.876 -20.098 11.344 1.00 31.34 171 THR A N 1
ATOM 1341 C CA . THR A 1 171 ? -53.248 -20.089 12.788 1.00 31.34 171 THR A CA 1
ATOM 1342 C C . THR A 1 171 ? -52.003 -20.554 13.589 1.00 31.34 171 THR A C 1
ATOM 1344 O O . THR A 1 171 ? -51.245 -21.360 13.064 1.00 31.34 171 THR A O 1
ATOM 1347 N N . GLY A 1 172 ? -51.641 -20.010 14.765 1.00 29.06 172 GLY A N 1
ATOM 1348 C CA . GLY A 1 172 ? -52.090 -20.433 16.117 1.00 29.06 172 GLY A CA 1
ATOM 1349 C C . GLY A 1 172 ? -51.097 -21.415 16.802 1.00 29.06 172 GLY A C 1
ATOM 1350 O O . GLY A 1 172 ? -51.071 -22.570 16.412 1.00 29.06 172 GLY A O 1
ATOM 1351 N N . ALA A 1 173 ? -50.157 -20.964 17.661 1.00 31.80 173 ALA A N 1
ATOM 1352 C CA . ALA A 1 173 ? -50.170 -20.966 19.157 1.00 31.80 173 ALA A CA 1
ATOM 1353 C C . ALA A 1 173 ? -49.784 -22.331 19.822 1.00 31.80 173 ALA A C 1
ATOM 1355 O O . ALA A 1 173 ? -49.877 -23.335 19.126 1.00 31.80 173 ALA A O 1
ATOM 1356 N N . PRO A 1 174 ? -49.422 -22.460 21.134 1.00 47.72 174 PRO A N 1
ATOM 1357 C CA . PRO A 1 174 ? -49.114 -21.468 22.185 1.00 47.72 174 PRO A CA 1
ATOM 1358 C C . PRO A 1 174 ? -47.878 -21.763 23.106 1.00 47.72 174 PRO A C 1
ATOM 1360 O O . PRO A 1 174 ? -47.276 -22.830 23.100 1.00 47.72 174 PRO A O 1
ATOM 1363 N N . LEU A 1 175 ? -47.577 -20.748 23.933 1.00 33.44 175 LEU A N 1
ATOM 1364 C CA . LEU A 1 175 ? -47.005 -20.676 25.299 1.00 33.44 175 LEU A CA 1
ATOM 1365 C C . LEU A 1 175 ? -46.587 -21.949 26.074 1.00 33.44 175 LEU A C 1
ATOM 1367 O O . LEU A 1 175 ? -47.388 -22.857 26.278 1.00 33.44 175 LEU A O 1
ATOM 1371 N N . GLN A 1 176 ? -45.454 -21.834 26.784 1.00 32.94 176 GLN A N 1
ATOM 1372 C CA . GLN A 1 176 ? -45.373 -22.259 28.188 1.00 32.94 176 GLN A CA 1
ATOM 1373 C C . GLN A 1 176 ? -44.490 -21.322 29.030 1.00 32.94 176 GLN A C 1
ATOM 1375 O O . GLN A 1 176 ? -43.380 -20.952 28.658 1.00 32.94 176 GLN A O 1
ATOM 1380 N N . GLN A 1 177 ? -45.052 -20.937 30.170 1.00 34.00 177 GLN A N 1
ATOM 1381 C CA . GLN A 1 177 ? -44.554 -20.049 31.211 1.00 34.00 177 GLN A CA 1
ATOM 1382 C C . GLN A 1 177 ? -44.341 -20.927 32.451 1.00 34.00 177 GLN A C 1
ATOM 1384 O O . GLN A 1 177 ? -45.218 -21.732 32.751 1.00 34.00 177 GLN A O 1
ATOM 1389 N N . ASN A 1 178 ? -43.229 -20.782 33.174 1.00 33.72 178 ASN A N 1
ATOM 1390 C CA . ASN A 1 178 ? -43.105 -21.317 34.532 1.00 33.72 178 ASN A CA 1
ATOM 1391 C C . ASN A 1 178 ? -42.301 -20.356 35.415 1.00 33.72 178 ASN A C 1
ATOM 1393 O O . ASN A 1 178 ? -41.159 -20.010 35.119 1.00 33.72 178 ASN A O 1
ATOM 1397 N N . ASN A 1 179 ? -42.963 -19.936 36.492 1.00 36.69 179 ASN A N 1
ATOM 1398 C CA . ASN A 1 179 ? -42.424 -19.252 37.663 1.00 36.69 179 ASN A CA 1
ATOM 1399 C C . ASN A 1 179 ? -41.787 -20.269 38.624 1.00 36.69 179 ASN A C 1
ATOM 1401 O O . ASN A 1 179 ? -42.180 -21.434 38.593 1.00 36.69 179 ASN A O 1
ATOM 1405 N N . ASN A 1 180 ? -40.883 -19.798 39.498 1.00 33.50 180 ASN A N 1
ATOM 1406 C CA . ASN A 1 180 ? -40.736 -20.122 40.940 1.00 33.50 180 ASN A CA 1
ATOM 1407 C C . ASN A 1 180 ? -39.305 -19.749 41.399 1.00 33.50 180 ASN A C 1
ATOM 1409 O O . ASN A 1 180 ? -38.338 -20.239 40.829 1.00 33.50 180 ASN A O 1
ATOM 1413 N N . THR A 1 181 ? -39.095 -18.662 42.153 1.00 32.19 181 THR A N 1
ATOM 1414 C CA . THR A 1 181 ? -39.194 -18.461 43.625 1.00 32.19 181 THR A CA 1
ATOM 1415 C C . THR A 1 181 ? -37.986 -18.925 44.459 1.00 32.19 181 THR A C 1
ATOM 1417 O O . THR A 1 181 ? -37.523 -20.050 44.342 1.00 32.19 181 THR A O 1
ATOM 1420 N N . ALA A 1 182 ? -37.611 -18.021 45.382 1.00 32.31 182 ALA A N 1
ATOM 1421 C CA . ALA A 1 182 ? -36.960 -18.217 46.689 1.00 32.31 182 ALA A CA 1
ATOM 1422 C C . ALA A 1 182 ? -35.412 -18.286 46.785 1.00 32.31 182 ALA A C 1
ATOM 1424 O O . ALA A 1 182 ? -34.789 -19.301 46.497 1.00 32.31 182 ALA A O 1
ATOM 1425 N N . GLY A 1 183 ? -34.815 -17.210 47.333 1.00 32.84 183 GLY A N 1
ATOM 1426 C CA . GLY A 1 183 ? -33.765 -17.329 48.369 1.00 32.84 183 GLY A CA 1
ATOM 1427 C C . GLY A 1 183 ? -34.396 -17.742 49.718 1.00 32.84 183 GLY A C 1
ATOM 1428 O O . GLY A 1 183 ? -35.624 -17.867 49.749 1.00 32.84 183 GLY A O 1
ATOM 1429 N N . PRO A 1 184 ? -33.655 -17.924 50.833 1.00 47.81 184 PRO A N 1
ATOM 1430 C CA . PRO A 1 184 ? -32.629 -16.998 51.336 1.00 47.81 184 PRO A CA 1
ATOM 1431 C C . PRO A 1 184 ? -31.395 -17.710 51.954 1.00 47.81 184 PRO A C 1
ATOM 1433 O O . PRO A 1 184 ? -31.336 -18.930 52.012 1.00 47.81 184 PRO A O 1
ATOM 1436 N N . ASP A 1 185 ? -30.369 -16.954 52.357 1.00 32.41 185 ASP A N 1
ATOM 1437 C CA . ASP A 1 185 ? -29.890 -16.927 53.753 1.00 32.41 185 ASP A CA 1
ATOM 1438 C C . ASP A 1 185 ? -28.498 -16.302 53.887 1.00 32.41 185 ASP A C 1
ATOM 1440 O O . ASP A 1 185 ? -27.465 -16.777 53.418 1.00 32.41 185 ASP A O 1
ATOM 1444 N N . SER A 1 186 ? -28.526 -15.177 54.588 1.00 32.97 186 SER A N 1
ATOM 1445 C CA . SER A 1 186 ? -27.430 -14.497 55.247 1.00 32.97 186 SER A CA 1
ATOM 1446 C C . SER A 1 186 ? -26.850 -15.342 56.383 1.00 32.97 186 SER A C 1
ATOM 1448 O O . SER A 1 186 ? -27.585 -15.736 57.286 1.00 32.97 186 SER A O 1
ATOM 1450 N N . LEU A 1 187 ? -25.524 -15.470 56.437 1.00 32.75 187 LEU A N 1
ATOM 1451 C CA . LEU A 1 187 ? -24.810 -15.676 57.697 1.00 32.75 187 LEU A CA 1
ATOM 1452 C C . LEU A 1 187 ? -23.749 -14.592 57.865 1.00 32.75 187 LEU A C 1
ATOM 1454 O O . LEU A 1 187 ? -22.659 -14.625 57.301 1.00 32.75 187 LEU A O 1
ATOM 1458 N N . SER A 1 188 ? -24.131 -13.605 58.668 1.00 33.41 188 SER A N 1
ATOM 1459 C CA . SER A 1 188 ? -23.256 -12.682 59.368 1.00 33.41 188 SER A CA 1
ATOM 1460 C C . SER A 1 188 ? -22.477 -13.428 60.453 1.00 33.41 188 SER A C 1
ATOM 1462 O O . SER A 1 188 ? -23.082 -14.008 61.354 1.00 33.41 188 SER A O 1
ATOM 1464 N N . LEU A 1 189 ? -21.149 -13.339 60.423 1.00 31.78 189 LEU A N 1
ATOM 1465 C CA . LEU A 1 189 ? -20.296 -13.616 61.576 1.00 31.78 189 LEU A CA 1
ATOM 1466 C C . LEU A 1 189 ? -19.487 -12.358 61.878 1.00 31.78 189 LEU A C 1
ATOM 1468 O O . LEU A 1 189 ? -18.518 -12.019 61.205 1.00 31.78 189 LEU A O 1
ATOM 1472 N N . SER A 1 190 ? -19.953 -11.642 62.895 1.00 38.00 190 SER A N 1
ATOM 1473 C CA . SER A 1 190 ? -19.187 -10.647 63.626 1.00 38.00 190 SER A CA 1
ATOM 1474 C C . SER A 1 190 ? -18.166 -11.355 64.514 1.00 38.00 190 SER A C 1
ATOM 1476 O O . SER A 1 190 ? -18.559 -12.158 65.360 1.00 38.00 190 SER A O 1
ATOM 1478 N N . LEU A 1 191 ? -16.890 -10.988 64.417 1.00 34.22 191 LEU A N 1
ATOM 1479 C CA . LEU A 1 191 ? -16.026 -10.986 65.592 1.00 34.22 191 LEU A CA 1
ATOM 1480 C C . LEU A 1 191 ? -14.970 -9.890 65.465 1.00 34.22 191 LEU A C 1
ATOM 1482 O O . LEU A 1 191 ? -14.143 -9.868 64.557 1.00 34.22 191 LEU A O 1
ATOM 1486 N N . SER A 1 192 ? -15.058 -8.954 66.399 1.00 38.75 192 SER A N 1
ATOM 1487 C CA . SER A 1 192 ? -14.100 -7.896 66.651 1.00 38.75 192 SER A CA 1
ATOM 1488 C C . SER A 1 192 ? -12.766 -8.488 67.099 1.00 38.75 192 SER A C 1
ATOM 1490 O O . SER A 1 192 ? -12.699 -9.110 68.155 1.00 38.75 192 SER A O 1
ATOM 1492 N N . THR A 1 193 ? -11.689 -8.196 66.376 1.00 37.91 193 THR A N 1
ATOM 1493 C CA . THR A 1 193 ? -10.350 -8.117 66.971 1.00 37.91 193 THR A CA 1
ATOM 1494 C C . THR A 1 193 ? -9.643 -6.891 66.434 1.00 37.91 193 THR A C 1
ATOM 1496 O O . THR A 1 193 ? -9.290 -6.771 65.263 1.00 37.91 193 THR A O 1
ATOM 1499 N N . THR A 1 194 ? -9.511 -5.946 67.345 1.00 43.50 194 THR A N 1
ATOM 1500 C CA . THR A 1 194 ? -8.812 -4.686 67.234 1.00 43.50 194 THR A CA 1
ATOM 1501 C C . THR A 1 194 ? -7.310 -4.919 67.076 1.00 43.50 194 THR A C 1
ATOM 1503 O O . THR A 1 194 ? -6.724 -5.758 67.756 1.00 43.50 194 THR A O 1
ATOM 1506 N N . THR A 1 195 ? -6.691 -4.005 66.325 1.00 50.31 195 THR A N 1
ATOM 1507 C CA . THR A 1 195 ? -5.278 -3.584 66.397 1.00 50.31 195 THR A CA 1
ATOM 1508 C C . THR A 1 195 ? -4.221 -4.475 65.732 1.00 50.31 195 THR A C 1
ATOM 1510 O O . THR A 1 195 ? -4.114 -5.658 66.006 1.00 50.31 195 THR A O 1
ATOM 1513 N N . MET A 1 196 ? -3.366 -3.815 64.933 1.00 48.59 196 MET A N 1
ATOM 1514 C CA . MET A 1 196 ? -2.124 -4.301 64.296 1.00 48.59 196 MET A CA 1
ATOM 1515 C C . MET A 1 196 ? -2.217 -4.871 62.865 1.00 48.59 196 MET A C 1
ATOM 1517 O O . MET A 1 196 ? -1.527 -5.828 62.555 1.00 48.59 196 MET A O 1
ATOM 1521 N N . LEU A 1 197 ? -2.973 -4.265 61.937 1.00 45.50 197 LEU A N 1
ATOM 1522 C CA . LEU A 1 197 ? -2.856 -4.632 60.505 1.00 45.50 197 LEU A CA 1
ATOM 1523 C C . LEU A 1 197 ? -2.970 -3.447 59.523 1.00 45.50 197 LEU A C 1
ATOM 1525 O O . LEU A 1 197 ? -3.509 -3.577 58.429 1.00 45.50 197 LEU A O 1
ATOM 1529 N N . ARG A 1 198 ? -2.479 -2.259 59.906 1.00 47.56 198 ARG A N 1
ATOM 1530 C CA . ARG A 1 198 ? -2.515 -1.052 59.051 1.00 47.56 198 ARG A CA 1
ATOM 1531 C C . ARG A 1 198 ? -1.228 -0.663 58.295 1.00 47.56 198 ARG A C 1
ATOM 1533 O O . ARG A 1 198 ? -1.387 0.091 57.341 1.00 47.56 198 ARG A O 1
ATOM 1540 N N . PRO A 1 199 ? -0.006 -1.169 58.575 1.00 49.78 199 PRO A N 1
ATOM 1541 C CA . PRO A 1 199 ? 1.142 -0.839 57.724 1.00 49.78 199 PRO A CA 1
ATOM 1542 C C . PRO A 1 199 ? 1.399 -1.860 56.598 1.00 49.78 199 PRO A C 1
ATOM 1544 O O . PRO A 1 199 ? 2.040 -1.511 55.613 1.00 49.78 199 PRO A O 1
ATOM 1547 N N . LEU A 1 200 ? 0.865 -3.088 56.686 1.00 46.62 200 LEU A N 1
ATOM 1548 C CA . LEU A 1 200 ? 1.065 -4.135 55.666 1.00 46.62 200 LEU A CA 1
ATOM 1549 C C . LEU A 1 200 ? 0.048 -4.077 54.513 1.00 46.62 200 LEU A C 1
ATOM 1551 O O . LEU A 1 200 ? 0.410 -4.330 53.368 1.00 46.62 200 LEU A O 1
ATOM 1555 N N . ALA A 1 201 ? -1.198 -3.671 54.780 1.00 46.06 201 ALA A N 1
ATOM 1556 C CA . ALA A 1 201 ? -2.218 -3.527 53.738 1.00 46.06 201 ALA A CA 1
ATOM 1557 C C . ALA A 1 201 ? -1.935 -2.343 52.791 1.00 46.06 201 ALA A C 1
ATOM 1559 O O . ALA A 1 201 ? -2.213 -2.438 51.602 1.00 46.06 201 ALA A O 1
ATOM 1560 N N . LEU A 1 202 ? -1.316 -1.260 53.286 1.00 43.41 202 LEU A N 1
ATOM 1561 C CA . LEU A 1 202 ? -0.871 -0.144 52.439 1.00 43.41 202 LEU A CA 1
ATOM 1562 C C . LEU A 1 202 ? 0.356 -0.502 51.590 1.00 43.41 202 LEU A C 1
ATOM 1564 O O . LEU A 1 202 ? 0.474 -0.017 50.472 1.00 43.41 202 LEU A O 1
ATOM 1568 N N . TRP A 1 203 ? 1.238 -1.376 52.085 1.00 43.53 203 TRP A N 1
ATOM 1569 C CA . TRP A 1 203 ? 2.368 -1.885 51.304 1.00 43.53 203 TRP A CA 1
ATOM 1570 C C . TRP A 1 203 ? 1.916 -2.845 50.196 1.00 43.53 203 TRP A C 1
ATOM 1572 O O . TRP A 1 203 ? 2.408 -2.751 49.077 1.00 43.53 203 TRP A O 1
ATOM 1582 N N . LEU A 1 204 ? 0.917 -3.697 50.450 1.00 39.75 204 LEU A N 1
ATOM 1583 C CA . LEU A 1 204 ? 0.324 -4.556 49.416 1.00 39.75 204 LEU A CA 1
ATOM 1584 C C . LEU A 1 204 ? -0.514 -3.774 48.385 1.00 39.75 204 LEU A C 1
ATOM 1586 O O . LEU A 1 204 ? -0.560 -4.173 47.227 1.00 39.75 204 LEU A O 1
ATOM 1590 N N . LEU A 1 205 ? -1.104 -2.632 48.760 1.00 40.91 205 LEU A N 1
ATOM 1591 C CA . LEU A 1 205 ? -1.779 -1.718 47.823 1.00 40.91 205 LEU A CA 1
ATOM 1592 C C . LEU A 1 205 ? -0.814 -0.823 47.024 1.00 40.91 205 LEU A C 1
ATOM 1594 O O . LEU A 1 205 ? -1.164 -0.410 45.925 1.00 40.91 205 LEU A O 1
ATOM 1598 N N . LEU A 1 206 ? 0.400 -0.563 47.524 1.00 38.84 206 LEU A N 1
ATOM 1599 C CA . LEU A 1 206 ? 1.440 0.188 46.800 1.00 38.84 206 LEU A CA 1
ATOM 1600 C C . LEU A 1 206 ? 2.311 -0.688 45.886 1.00 38.84 206 LEU A C 1
ATOM 1602 O O . LEU A 1 206 ? 2.896 -0.176 44.937 1.00 38.84 206 LEU A O 1
ATOM 1606 N N . VAL A 1 207 ? 2.372 -2.001 46.125 1.00 37.59 207 VAL A N 1
ATOM 1607 C CA . VAL A 1 207 ? 3.073 -2.957 45.244 1.00 37.59 207 VAL A CA 1
ATOM 1608 C C . VAL A 1 207 ? 2.161 -3.480 44.115 1.00 37.59 207 VAL A C 1
ATOM 1610 O O . VAL A 1 207 ? 2.648 -4.050 43.143 1.00 37.59 207 VAL A O 1
ATOM 1613 N N . ALA A 1 208 ? 0.850 -3.216 44.170 1.00 40.44 208 ALA A N 1
ATOM 1614 C CA . ALA A 1 208 ? -0.125 -3.659 43.165 1.00 40.44 208 ALA A CA 1
ATOM 1615 C C . ALA A 1 208 ? -0.371 -2.677 41.993 1.00 40.44 208 ALA A C 1
ATOM 1617 O O . ALA A 1 208 ? -1.201 -2.970 41.138 1.00 40.44 208 ALA A O 1
ATOM 1618 N N . THR A 1 209 ? 0.322 -1.534 41.902 1.00 45.72 209 THR A N 1
ATOM 1619 C CA . THR A 1 209 ? 0.066 -0.521 40.846 1.00 45.72 209 THR A CA 1
ATOM 1620 C C . THR A 1 209 ? 1.289 -0.147 40.010 1.00 45.72 209 THR A C 1
ATOM 1622 O O . THR A 1 209 ? 1.395 0.977 39.527 1.00 45.72 209 THR A O 1
ATOM 1625 N N . ALA A 1 210 ? 2.212 -1.084 39.808 1.00 40.25 210 ALA A N 1
ATOM 1626 C CA . ALA A 1 210 ? 3.292 -0.925 38.839 1.00 40.25 210 ALA A CA 1
ATOM 1627 C C . ALA A 1 210 ? 3.391 -2.139 37.906 1.00 40.25 210 ALA A C 1
ATOM 1629 O O . ALA A 1 210 ? 4.482 -2.600 37.585 1.00 40.25 210 ALA A O 1
ATOM 1630 N N . THR A 1 211 ? 2.258 -2.651 37.417 1.00 43.31 211 THR A N 1
ATOM 1631 C CA . THR A 1 211 ? 2.293 -3.229 36.072 1.00 43.31 211 THR A CA 1
ATOM 1632 C C . THR A 1 211 ? 2.487 -2.054 35.133 1.00 43.31 211 THR A C 1
ATOM 1634 O O . THR A 1 211 ? 1.535 -1.352 34.794 1.00 43.31 211 THR A O 1
ATOM 1637 N N . VAL A 1 212 ? 3.745 -1.790 34.780 1.00 35.81 212 VAL A N 1
ATOM 1638 C CA . VAL A 1 212 ? 4.058 -1.053 33.561 1.00 35.81 212 VAL A CA 1
ATOM 1639 C C . VAL A 1 212 ? 3.344 -1.827 32.463 1.00 35.81 212 VAL A C 1
ATOM 1641 O O . VAL A 1 212 ? 3.779 -2.910 32.080 1.00 35.81 212 VAL A O 1
ATOM 1644 N N . VAL A 1 213 ? 2.184 -1.329 32.041 1.00 36.50 213 VAL A N 1
ATOM 1645 C CA . VAL A 1 213 ? 1.608 -1.722 30.765 1.00 36.50 213 VAL A CA 1
ATOM 1646 C C . VAL A 1 213 ? 2.643 -1.234 29.769 1.00 36.50 213 VAL A C 1
ATOM 1648 O O . VAL A 1 213 ? 2.758 -0.034 29.521 1.00 36.50 213 VAL A O 1
ATOM 1651 N N . VAL A 1 214 ? 3.500 -2.149 29.322 1.00 35.12 214 VAL A N 1
ATOM 1652 C CA . VAL A 1 214 ? 4.334 -1.905 28.157 1.00 35.12 214 VAL A CA 1
ATOM 1653 C C . VAL A 1 214 ? 3.323 -1.711 27.041 1.00 35.12 214 VAL A C 1
ATOM 1655 O O . VAL A 1 214 ? 2.648 -2.651 26.630 1.00 35.12 214 VAL A O 1
ATOM 1658 N N . VAL A 1 215 ? 3.109 -0.453 26.667 1.00 43.41 215 VAL A N 1
ATOM 1659 C CA . VAL A 1 215 ? 2.347 -0.119 25.473 1.00 43.41 215 VAL A CA 1
ATOM 1660 C C . VAL A 1 215 ? 3.246 -0.556 24.328 1.00 43.41 215 VAL A C 1
ATOM 1662 O O . VAL A 1 215 ? 4.168 0.161 23.942 1.00 43.41 215 VAL A O 1
ATOM 1665 N N . ASP A 1 216 ? 3.055 -1.791 23.874 1.00 48.69 216 ASP A N 1
ATOM 1666 C CA . ASP A 1 216 ? 3.708 -2.291 22.676 1.00 48.69 216 ASP A CA 1
ATOM 1667 C C . ASP A 1 216 ? 3.146 -1.486 21.503 1.00 48.69 216 ASP A C 1
ATOM 1669 O O . ASP A 1 216 ? 2.050 -1.748 21.007 1.00 48.69 216 ASP A O 1
ATOM 1673 N N . CYS A 1 217 ? 3.875 -0.456 21.075 1.00 56.34 217 CYS A N 1
ATOM 1674 C CA . CYS A 1 217 ? 3.649 0.133 19.762 1.00 56.34 217 CYS A CA 1
ATOM 1675 C C . CYS A 1 217 ? 3.939 -0.939 18.704 1.00 56.34 217 CYS A C 1
ATOM 1677 O O . CYS A 1 217 ? 4.840 -1.766 18.877 1.00 56.34 217 CYS A O 1
ATOM 1679 N N . ALA A 1 218 ? 3.227 -0.913 17.574 1.00 61.69 218 ALA A N 1
ATOM 1680 C CA . ALA A 1 218 ? 3.577 -1.786 16.460 1.00 61.69 218 ALA A CA 1
ATOM 1681 C C . ALA A 1 218 ? 5.018 -1.490 16.025 1.00 61.69 218 ALA A C 1
ATOM 1683 O O . ALA A 1 218 ? 5.315 -0.413 15.508 1.00 61.69 218 ALA A O 1
ATOM 1684 N N . VAL A 1 219 ? 5.924 -2.450 16.219 1.00 77.31 219 VAL A N 1
ATOM 1685 C CA . VAL A 1 219 ? 7.287 -2.343 15.697 1.00 77.31 219 VAL A CA 1
ATOM 1686 C C . VAL A 1 219 ? 7.199 -2.448 14.177 1.00 77.31 219 VAL A C 1
ATOM 1688 O O . VAL A 1 219 ? 6.816 -3.482 13.634 1.00 77.31 219 VAL A O 1
ATOM 1691 N N . LEU A 1 220 ? 7.496 -1.352 13.482 1.00 83.88 220 LEU A N 1
ATOM 1692 C CA . LEU A 1 220 ? 7.444 -1.302 12.018 1.00 83.88 220 LEU A CA 1
ATOM 1693 C C . LEU A 1 220 ? 8.785 -1.588 11.372 1.00 83.88 220 LEU A C 1
ATOM 1695 O O . LEU A 1 220 ? 8.842 -2.151 10.276 1.00 83.88 220 LEU A O 1
ATOM 1699 N N . THR A 1 221 ? 9.852 -1.183 12.055 1.00 90.25 221 THR A N 1
ATOM 1700 C CA . THR A 1 221 ? 11.209 -1.298 11.558 1.00 90.25 221 THR A CA 1
ATOM 1701 C C . THR A 1 221 ? 12.130 -1.963 12.566 1.00 90.25 221 THR A C 1
ATOM 1703 O O . THR A 1 221 ? 11.991 -1.817 13.777 1.00 90.25 221 THR A O 1
ATOM 1706 N N . GLU A 1 222 ? 13.102 -2.688 12.032 1.00 89.62 222 GLU A N 1
ATOM 1707 C CA . GLU A 1 222 ? 14.224 -3.281 12.735 1.00 89.62 222 GLU A CA 1
ATOM 1708 C C . GLU A 1 222 ? 15.494 -2.800 12.024 1.00 89.62 222 GLU A C 1
ATOM 1710 O O . GLU A 1 222 ? 15.643 -2.972 10.813 1.00 89.62 222 GLU A O 1
ATOM 1715 N N . ASN A 1 223 ? 16.394 -2.133 12.753 1.00 88.38 223 ASN A N 1
ATOM 1716 C CA . ASN A 1 223 ? 17.611 -1.532 12.187 1.00 88.38 223 ASN A CA 1
ATOM 1717 C C . ASN A 1 223 ? 17.340 -0.579 11.003 1.00 88.38 223 ASN A C 1
ATOM 1719 O O . ASN A 1 223 ? 18.094 -0.537 10.035 1.00 88.38 223 ASN A O 1
ATOM 1723 N N . GLY A 1 224 ? 16.238 0.175 11.073 1.00 90.00 224 GLY A N 1
ATOM 1724 C CA . GLY A 1 224 ? 15.850 1.146 10.047 1.00 90.00 224 GLY A CA 1
ATOM 1725 C C . GLY A 1 224 ? 15.172 0.550 8.811 1.00 90.00 224 GLY A C 1
ATOM 1726 O O . GLY A 1 224 ? 14.732 1.315 7.967 1.00 90.00 224 GLY A O 1
ATOM 1727 N N . MET A 1 225 ? 15.025 -0.774 8.714 1.00 95.25 225 MET A N 1
ATOM 1728 C CA . MET A 1 225 ? 14.352 -1.468 7.606 1.00 95.25 225 MET A CA 1
ATOM 1729 C C . MET A 1 225 ? 13.047 -2.106 8.084 1.00 95.25 225 MET A C 1
ATOM 1731 O O . MET A 1 225 ? 12.903 -2.277 9.290 1.00 95.25 225 MET A O 1
ATOM 1735 N N . PRO A 1 226 ? 12.095 -2.485 7.208 1.00 96.00 226 PRO A N 1
ATOM 1736 C CA . PRO A 1 226 ? 10.895 -3.207 7.636 1.00 96.00 226 PRO A CA 1
ATOM 1737 C C . PRO A 1 226 ? 11.227 -4.416 8.525 1.00 96.00 226 PRO A C 1
ATOM 1739 O O . PRO A 1 226 ? 12.258 -5.064 8.350 1.00 96.00 226 PRO A O 1
ATOM 1742 N N . ILE A 1 227 ? 10.370 -4.734 9.490 1.00 94.31 227 ILE A N 1
ATOM 1743 C CA . ILE A 1 227 ? 10.612 -5.876 10.384 1.00 94.31 227 ILE A CA 1
ATOM 1744 C C . ILE A 1 227 ? 10.885 -7.184 9.621 1.00 94.31 227 ILE A C 1
ATOM 1746 O O . ILE A 1 227 ? 10.166 -7.537 8.677 1.00 94.31 227 ILE A O 1
ATOM 1750 N N . LEU A 1 228 ? 11.920 -7.910 10.064 1.00 95.06 228 LEU A N 1
ATOM 1751 C CA . LEU A 1 228 ? 12.438 -9.141 9.451 1.00 95.06 228 LEU A CA 1
ATOM 1752 C C . LEU A 1 228 ? 12.985 -8.970 8.019 1.00 95.06 228 LEU A C 1
ATOM 1754 O O . LEU A 1 228 ? 13.154 -9.957 7.304 1.00 95.06 228 LEU A O 1
ATOM 1758 N N . TRP A 1 229 ? 13.302 -7.744 7.582 1.00 96.56 229 TRP A N 1
ATOM 1759 C CA . TRP A 1 229 ? 13.800 -7.475 6.226 1.00 96.56 229 TRP A CA 1
ATOM 1760 C C . TRP A 1 229 ? 15.039 -8.292 5.856 1.00 96.56 229 TRP A C 1
ATOM 1762 O O . TRP A 1 229 ? 15.119 -8.817 4.749 1.00 96.56 229 TRP A O 1
ATOM 1772 N N . SER A 1 230 ? 15.988 -8.452 6.778 1.00 95.25 230 SER A N 1
ATOM 1773 C CA . SER A 1 230 ? 17.226 -9.210 6.546 1.00 95.25 230 SER A CA 1
ATOM 1774 C C . SER A 1 230 ? 16.995 -10.698 6.261 1.00 95.25 230 SER A C 1
ATOM 1776 O O . SER A 1 230 ? 17.845 -11.325 5.638 1.00 95.25 230 SER A O 1
ATOM 1778 N N . GLN A 1 231 ? 15.849 -11.248 6.673 1.00 95.81 231 GLN A N 1
ATOM 1779 C CA . GLN A 1 231 ? 15.485 -12.661 6.504 1.00 95.81 231 GLN A CA 1
ATOM 1780 C C . GLN A 1 231 ? 14.751 -12.935 5.184 1.00 95.81 231 GLN A C 1
ATOM 1782 O O . GLN A 1 231 ? 14.392 -14.072 4.891 1.00 95.81 231 GLN A O 1
ATOM 1787 N N . THR A 1 232 ? 14.473 -11.893 4.403 1.00 97.06 232 THR A N 1
ATOM 1788 C CA . THR A 1 232 ? 13.795 -12.015 3.108 1.00 97.06 232 THR A CA 1
ATOM 1789 C C . THR A 1 232 ? 14.781 -12.368 1.998 1.00 97.06 232 THR A C 1
ATOM 1791 O O . THR A 1 232 ? 15.980 -12.108 2.117 1.00 97.06 232 THR A O 1
ATOM 1794 N N . ALA A 1 233 ? 14.263 -12.911 0.897 1.00 97.19 233 ALA A N 1
ATOM 1795 C CA . ALA A 1 233 ? 15.028 -13.191 -0.314 1.00 97.19 233 ALA A CA 1
ATOM 1796 C C . ALA A 1 233 ? 15.663 -11.905 -0.856 1.00 97.19 233 ALA A C 1
ATOM 1798 O O . ALA A 1 233 ? 14.975 -10.896 -1.044 1.00 97.19 233 ALA A O 1
ATOM 1799 N N . GLY A 1 234 ? 16.972 -11.945 -1.096 1.00 94.75 234 GLY A N 1
ATOM 1800 C CA . GLY A 1 234 ? 17.696 -10.863 -1.755 1.00 94.75 234 GLY A CA 1
ATOM 1801 C C . GLY A 1 234 ? 17.601 -10.959 -3.273 1.00 94.75 234 GLY A C 1
ATOM 1802 O O . GLY A 1 234 ? 17.594 -9.930 -3.945 1.00 94.75 234 GLY A O 1
ATOM 1803 N N . GLU A 1 235 ? 17.474 -12.181 -3.789 1.00 95.19 235 GLU A N 1
ATOM 1804 C CA . GLU A 1 235 ? 17.450 -12.499 -5.213 1.00 95.19 235 GLU A CA 1
ATOM 1805 C C . GLU A 1 235 ? 16.308 -13.474 -5.546 1.00 95.19 235 GLU A C 1
ATOM 1807 O O . GLU A 1 235 ? 15.749 -14.143 -4.677 1.00 95.19 235 GLU A O 1
ATOM 1812 N N . LEU A 1 236 ? 15.925 -13.561 -6.825 1.00 94.31 236 LEU A N 1
ATOM 1813 C CA . LEU A 1 236 ? 14.824 -14.437 -7.257 1.00 94.31 236 LEU A CA 1
ATOM 1814 C C . LEU A 1 236 ? 15.122 -15.918 -6.991 1.00 94.31 236 LEU A C 1
ATOM 1816 O O . LEU A 1 236 ? 14.206 -16.676 -6.688 1.00 94.31 236 LEU A O 1
ATOM 1820 N N . THR A 1 237 ? 16.390 -16.319 -7.083 1.00 93.81 237 THR A N 1
ATOM 1821 C CA . THR A 1 237 ? 16.860 -17.692 -6.846 1.00 93.81 237 THR A CA 1
ATOM 1822 C C . THR A 1 237 ? 16.753 -18.134 -5.391 1.00 93.81 237 THR A C 1
ATOM 1824 O O . THR A 1 237 ? 16.798 -19.333 -5.130 1.00 93.81 237 THR A O 1
ATOM 1827 N N . ASP A 1 238 ? 16.577 -17.197 -4.455 1.00 96.44 238 ASP A N 1
ATOM 1828 C CA . ASP A 1 238 ? 16.359 -17.509 -3.039 1.00 96.44 238 ASP A CA 1
ATOM 1829 C C . ASP A 1 238 ? 14.914 -17.971 -2.770 1.00 96.44 238 ASP A C 1
ATOM 1831 O O . ASP A 1 238 ? 14.610 -18.499 -1.699 1.00 96.44 238 ASP A O 1
ATOM 1835 N N . LEU A 1 239 ? 13.995 -17.750 -3.717 1.00 96.62 239 LEU A N 1
ATOM 1836 C CA . LEU A 1 239 ? 12.615 -18.217 -3.632 1.00 96.62 239 LEU A CA 1
ATOM 1837 C C . LEU A 1 239 ? 12.460 -19.603 -4.281 1.00 96.62 239 LEU A C 1
ATOM 1839 O O . LEU A 1 239 ? 13.210 -19.954 -5.191 1.00 96.62 239 LEU A O 1
ATOM 1843 N N . PRO A 1 240 ? 11.453 -20.398 -3.871 1.00 97.00 240 PRO A N 1
ATOM 1844 C CA . PRO A 1 240 ? 11.248 -21.728 -4.434 1.00 97.00 240 PRO A CA 1
ATOM 1845 C C . PRO A 1 240 ? 11.004 -21.706 -5.949 1.00 97.00 240 PRO A C 1
ATOM 1847 O O . PRO A 1 240 ? 10.177 -20.933 -6.438 1.00 97.00 240 PRO A O 1
ATOM 1850 N N . ILE A 1 241 ? 11.669 -22.608 -6.675 1.00 95.94 241 ILE A N 1
ATOM 1851 C CA . ILE A 1 241 ? 11.496 -22.829 -8.117 1.00 95.94 241 ILE A CA 1
ATOM 1852 C C . ILE A 1 241 ? 11.062 -24.282 -8.344 1.00 95.94 241 ILE A C 1
ATOM 1854 O O . ILE A 1 241 ? 11.662 -25.205 -7.796 1.00 95.94 241 ILE A O 1
ATOM 1858 N N . GLN A 1 242 ? 10.026 -24.487 -9.156 1.00 95.81 242 GLN A N 1
ATOM 1859 C CA . GLN A 1 242 ? 9.528 -25.804 -9.571 1.00 95.81 242 GLN A CA 1
ATOM 1860 C C . GLN A 1 242 ? 9.387 -25.823 -11.090 1.00 95.81 242 GLN A C 1
ATOM 1862 O O . GLN A 1 242 ? 8.724 -24.951 -11.647 1.00 95.81 242 GLN A O 1
ATOM 1867 N N . ASP A 1 243 ? 10.026 -26.786 -11.757 1.00 93.31 243 ASP A N 1
ATOM 1868 C CA . ASP A 1 243 ? 9.999 -26.939 -13.221 1.00 93.31 243 ASP A CA 1
ATOM 1869 C C . ASP A 1 243 ? 10.355 -25.645 -13.981 1.00 93.31 243 ASP A C 1
ATOM 1871 O O . ASP A 1 243 ? 9.756 -25.300 -14.997 1.00 93.31 243 ASP A O 1
ATOM 1875 N N . GLY A 1 244 ? 11.319 -24.883 -13.449 1.00 91.88 244 GLY A N 1
ATOM 1876 C CA . GLY A 1 244 ? 11.742 -23.592 -14.007 1.00 91.88 244 GLY A CA 1
ATOM 1877 C C . GLY A 1 244 ? 10.777 -22.425 -13.750 1.00 91.88 244 GLY A C 1
ATOM 1878 O O . GLY A 1 244 ? 11.015 -21.325 -14.241 1.00 91.88 244 GLY A O 1
ATOM 1879 N N . VAL A 1 245 ? 9.710 -22.631 -12.975 1.00 96.38 245 VAL A N 1
ATOM 1880 C CA . VAL A 1 245 ? 8.734 -21.603 -12.589 1.00 96.38 245 VAL A CA 1
ATOM 1881 C C . VAL A 1 245 ? 8.987 -21.155 -11.154 1.00 96.38 245 VAL A C 1
ATOM 1883 O O . VAL A 1 245 ? 9.085 -21.980 -10.246 1.00 96.38 245 VAL A O 1
ATOM 1886 N N . LEU A 1 246 ? 9.039 -19.842 -10.930 1.00 97.62 246 LEU A N 1
ATOM 1887 C CA . LEU A 1 246 ? 9.117 -19.261 -9.593 1.00 97.62 246 LEU A CA 1
ATOM 1888 C C . LEU A 1 246 ? 7.782 -19.469 -8.865 1.00 97.62 246 LEU A C 1
ATOM 1890 O O . LEU A 1 246 ? 6.738 -19.005 -9.333 1.00 97.62 246 LEU A O 1
ATOM 1894 N N . VAL A 1 247 ? 7.808 -20.144 -7.716 1.00 97.94 247 VAL A N 1
ATOM 1895 C CA . VAL A 1 247 ? 6.609 -20.546 -6.964 1.00 97.94 247 VAL A CA 1
ATOM 1896 C C . VAL A 1 247 ? 6.610 -20.048 -5.515 1.00 97.94 247 VAL A C 1
ATOM 1898 O O . VAL A 1 247 ? 6.626 -20.847 -4.573 1.00 97.94 247 VAL A O 1
ATOM 1901 N N . PRO A 1 248 ? 6.582 -18.720 -5.292 1.00 98.06 248 PRO A N 1
ATOM 1902 C CA . PRO A 1 248 ? 6.571 -18.159 -3.950 1.00 98.06 248 PRO A CA 1
ATOM 1903 C C . PRO A 1 248 ? 5.259 -18.481 -3.225 1.00 98.06 248 PRO A C 1
ATOM 1905 O O . PRO A 1 248 ? 4.200 -18.655 -3.833 1.00 98.06 248 PRO A O 1
ATOM 1908 N N . ASN A 1 249 ? 5.333 -18.522 -1.894 1.00 98.12 249 ASN A N 1
ATOM 1909 C CA . ASN A 1 249 ? 4.185 -18.774 -1.022 1.00 98.12 249 ASN A CA 1
ATOM 1910 C C . ASN A 1 249 ? 3.693 -17.456 -0.401 1.00 98.12 249 ASN A C 1
ATOM 1912 O O . ASN A 1 249 ? 4.218 -17.056 0.636 1.00 98.12 249 ASN A O 1
ATOM 1916 N N . PRO A 1 250 ? 2.690 -16.768 -0.973 1.00 98.19 250 PRO A N 1
ATOM 1917 C CA . PRO A 1 250 ? 2.219 -15.490 -0.437 1.00 98.19 250 PRO A CA 1
ATOM 1918 C C . PRO A 1 250 ? 1.455 -15.624 0.891 1.00 98.19 250 PRO A C 1
ATOM 1920 O O . PRO A 1 250 ? 1.007 -14.608 1.424 1.00 98.19 250 PRO A O 1
ATOM 1923 N N . TRP A 1 251 ? 1.293 -16.846 1.406 1.00 98.25 251 TRP A N 1
ATOM 1924 C CA . TRP A 1 251 ? 0.668 -17.170 2.691 1.00 98.25 251 TRP A CA 1
ATOM 1925 C C . TRP A 1 251 ? 1.692 -17.365 3.809 1.00 98.25 251 TRP A C 1
ATOM 1927 O O . TRP A 1 251 ? 1.332 -17.713 4.927 1.00 98.25 251 TRP A O 1
ATOM 1937 N N . HIS A 1 252 ? 2.966 -17.116 3.511 1.00 98.12 252 HIS A N 1
ATOM 1938 C CA . HIS A 1 252 ? 4.039 -17.035 4.486 1.00 98.12 252 HIS A CA 1
ATOM 1939 C C . HIS A 1 252 ? 4.647 -15.631 4.444 1.00 98.12 252 HIS A C 1
ATOM 1941 O O . HIS A 1 252 ? 5.021 -15.136 3.375 1.00 98.12 252 HIS A O 1
ATOM 1947 N N . TYR A 1 253 ? 4.757 -14.980 5.602 1.00 98.25 253 TYR A N 1
ATOM 1948 C CA . TYR A 1 253 ? 5.160 -13.579 5.721 1.00 98.25 253 TYR A CA 1
ATOM 1949 C C . TYR A 1 253 ? 6.490 -13.283 5.034 1.00 98.25 253 TYR A C 1
ATOM 1951 O O . TYR A 1 253 ? 6.563 -12.342 4.247 1.00 98.25 253 TYR A O 1
ATOM 1959 N N . GLN A 1 254 ? 7.517 -14.110 5.254 1.00 97.75 254 GLN A N 1
ATOM 1960 C CA . GLN A 1 254 ? 8.830 -13.885 4.642 1.00 97.75 254 GLN A CA 1
ATOM 1961 C C . GLN A 1 254 ? 8.758 -13.922 3.112 1.00 97.75 254 GLN A C 1
ATOM 1963 O O . GLN A 1 254 ? 9.303 -13.039 2.465 1.00 97.75 254 GLN A O 1
ATOM 1968 N N . HIS A 1 255 ? 8.028 -14.873 2.519 1.00 98.38 255 HIS A N 1
ATOM 1969 C CA . HIS A 1 255 ? 7.871 -14.954 1.063 1.00 98.38 255 HIS A CA 1
ATOM 1970 C C . HIS A 1 255 ? 7.071 -13.769 0.519 1.00 98.38 255 HIS A C 1
ATOM 1972 O O . HIS A 1 255 ? 7.448 -13.203 -0.503 1.00 98.38 255 HIS A O 1
ATOM 1978 N N . ARG A 1 256 ? 5.998 -13.354 1.205 1.00 98.50 256 ARG A N 1
ATOM 1979 C CA . ARG A 1 256 ? 5.225 -12.176 0.793 1.00 98.50 256 ARG A CA 1
ATOM 1980 C C . ARG A 1 256 ? 6.049 -10.887 0.910 1.00 98.50 256 ARG A C 1
ATOM 1982 O O . ARG A 1 256 ? 5.979 -10.050 0.015 1.00 98.50 256 ARG A O 1
ATOM 1989 N N . MET A 1 257 ? 6.865 -10.744 1.954 1.00 98.50 257 MET A N 1
ATOM 1990 C CA . MET A 1 257 ? 7.779 -9.611 2.119 1.00 98.50 257 MET A CA 1
ATOM 1991 C C . MET A 1 257 ? 8.903 -9.617 1.073 1.00 98.50 257 MET A C 1
ATOM 1993 O O . MET A 1 257 ? 9.235 -8.567 0.524 1.00 98.50 257 MET A O 1
ATOM 1997 N N . SER A 1 258 ? 9.436 -10.793 0.727 1.00 98.69 258 SER A N 1
ATOM 1998 C CA . SER A 1 258 ? 10.406 -10.964 -0.362 1.00 98.69 258 SER A CA 1
ATOM 1999 C C . SER A 1 258 ? 9.898 -10.408 -1.691 1.00 98.69 258 SER A C 1
ATOM 2001 O O . SER A 1 258 ? 10.675 -9.798 -2.420 1.00 98.69 258 SER A O 1
ATOM 2003 N N . LEU A 1 259 ? 8.597 -10.543 -1.994 1.00 98.75 259 LEU A N 1
ATOM 2004 C CA . LEU A 1 259 ? 8.020 -9.953 -3.209 1.00 98.75 259 LEU A CA 1
ATOM 2005 C C . LEU A 1 259 ? 8.264 -8.439 -3.262 1.00 98.75 259 LEU A C 1
ATOM 2007 O O . LEU A 1 259 ? 8.639 -7.916 -4.308 1.00 98.75 259 LEU A O 1
ATOM 2011 N N . TYR A 1 260 ? 8.113 -7.735 -2.135 1.00 98.62 260 TYR A N 1
ATOM 2012 C CA . TYR A 1 260 ? 8.382 -6.299 -2.059 1.00 98.62 260 TYR A CA 1
ATOM 2013 C C . TYR A 1 260 ? 9.861 -5.966 -2.189 1.00 98.62 260 TYR A C 1
ATOM 2015 O O . TYR A 1 260 ? 10.203 -5.032 -2.911 1.00 98.62 260 TYR A O 1
ATOM 2023 N N . ARG A 1 261 ? 10.741 -6.722 -1.525 1.00 98.31 261 ARG A N 1
ATOM 2024 C CA . ARG A 1 261 ? 12.191 -6.506 -1.615 1.00 98.31 261 ARG A CA 1
ATOM 2025 C C . ARG A 1 261 ? 12.702 -6.641 -3.038 1.00 98.31 261 ARG A C 1
ATOM 2027 O O . ARG A 1 261 ? 13.384 -5.743 -3.528 1.00 98.31 261 ARG A O 1
ATOM 2034 N N . LEU A 1 262 ? 12.320 -7.723 -3.703 1.00 98.50 262 LEU A N 1
ATOM 2035 C CA . LEU A 1 262 ? 12.689 -7.982 -5.089 1.00 98.50 262 LEU A CA 1
ATOM 2036 C C . LEU A 1 262 ? 12.088 -6.931 -6.021 1.00 98.50 262 LEU A C 1
ATOM 2038 O O . LEU A 1 262 ? 12.771 -6.443 -6.917 1.00 98.50 262 LEU A O 1
ATOM 2042 N N . LEU A 1 263 ? 10.838 -6.526 -5.784 1.00 98.31 263 LEU A N 1
ATOM 2043 C CA . LEU A 1 263 ? 10.195 -5.478 -6.566 1.00 98.31 263 LEU A CA 1
ATOM 2044 C C . LEU A 1 263 ? 10.913 -4.124 -6.435 1.00 98.31 263 LEU A C 1
ATOM 2046 O O . LEU A 1 263 ? 11.120 -3.440 -7.438 1.00 98.31 263 LEU A O 1
ATOM 2050 N N . ILE A 1 264 ? 11.296 -3.732 -5.218 1.00 98.19 264 ILE A N 1
ATOM 2051 C CA . ILE A 1 264 ? 12.067 -2.507 -4.977 1.00 98.19 264 ILE A CA 1
ATOM 2052 C C . ILE A 1 264 ? 13.400 -2.593 -5.718 1.00 98.19 264 ILE A C 1
ATOM 2054 O O . ILE A 1 264 ? 13.686 -1.716 -6.525 1.00 98.19 264 ILE A O 1
ATOM 2058 N N . ALA A 1 265 ? 14.158 -3.677 -5.535 1.00 97.44 265 ALA A N 1
ATOM 2059 C CA . ALA A 1 265 ? 15.447 -3.863 -6.199 1.00 97.44 265 ALA A CA 1
ATOM 2060 C C . ALA A 1 265 ? 15.339 -3.811 -7.734 1.00 97.44 265 ALA A C 1
ATOM 2062 O O . ALA A 1 265 ? 16.145 -3.161 -8.392 1.00 97.44 265 ALA A O 1
ATOM 2063 N N . ALA A 1 266 ? 14.314 -4.442 -8.310 1.00 97.44 266 ALA A N 1
ATOM 2064 C CA . ALA A 1 266 ? 14.113 -4.468 -9.756 1.00 97.44 266 ALA A CA 1
ATOM 2065 C C . ALA A 1 266 ? 13.705 -3.105 -10.340 1.00 97.44 266 ALA A C 1
ATOM 2067 O O . ALA A 1 266 ? 13.982 -2.812 -11.503 1.00 97.44 266 ALA A O 1
ATOM 2068 N N . THR A 1 267 ? 13.026 -2.270 -9.552 1.00 97.44 267 THR A N 1
ATOM 2069 C CA . THR A 1 267 ? 12.532 -0.962 -10.007 1.00 97.44 267 THR A CA 1
ATOM 2070 C C . THR A 1 267 ? 13.483 0.192 -9.706 1.00 97.44 267 THR A C 1
ATOM 2072 O O . THR A 1 267 ? 13.422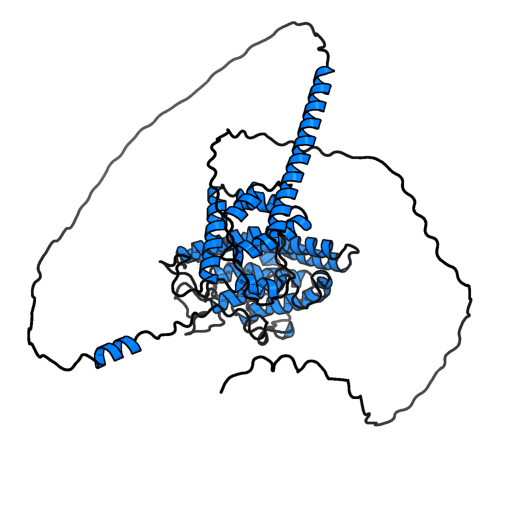 1.205 -10.403 1.00 97.44 267 THR A O 1
ATOM 2075 N N . ASP A 1 268 ? 14.386 0.034 -8.737 1.00 95.81 268 ASP A N 1
ATOM 2076 C CA . ASP A 1 268 ? 15.350 1.051 -8.299 1.00 95.81 268 ASP A CA 1
ATOM 2077 C C . ASP A 1 268 ? 16.162 1.692 -9.446 1.00 95.81 268 ASP A C 1
ATOM 2079 O O . ASP A 1 268 ? 16.204 2.925 -9.513 1.00 95.81 268 ASP A O 1
ATOM 2083 N N . PRO A 1 269 ? 16.675 0.938 -10.449 1.00 95.44 269 PRO A N 1
ATOM 2084 C CA . PRO A 1 269 ? 17.423 1.523 -11.569 1.00 95.44 269 PRO A CA 1
ATOM 2085 C C . PRO A 1 269 ? 16.639 2.550 -12.398 1.00 95.44 269 PRO A C 1
ATOM 2087 O O . PRO A 1 269 ? 17.226 3.356 -13.118 1.00 95.44 269 PRO A O 1
ATOM 2090 N N . TYR A 1 270 ? 15.309 2.533 -12.310 1.00 96.50 270 TYR A N 1
ATOM 2091 C CA . TYR A 1 270 ? 14.428 3.431 -13.046 1.00 96.50 270 TYR A CA 1
ATOM 2092 C C . TYR A 1 270 ? 13.931 4.610 -12.196 1.00 96.50 270 TYR A C 1
ATOM 2094 O O . TYR A 1 270 ? 13.186 5.444 -12.703 1.00 96.50 270 TYR A O 1
ATOM 2102 N N . MET A 1 271 ? 14.304 4.692 -10.913 1.00 94.56 271 MET A N 1
ATOM 2103 C CA . MET A 1 271 ? 13.702 5.607 -9.934 1.00 94.56 271 MET A CA 1
ATOM 2104 C C . MET A 1 271 ? 14.599 6.764 -9.481 1.00 94.56 271 MET A C 1
ATOM 2106 O O . MET A 1 271 ? 14.232 7.472 -8.546 1.00 94.56 271 MET A O 1
ATOM 2110 N N . GLY A 1 272 ? 15.715 7.041 -10.162 1.00 93.56 272 GLY A N 1
ATOM 2111 C CA . GLY A 1 272 ? 16.647 8.112 -9.764 1.00 93.56 272 GLY A CA 1
ATOM 2112 C C . GLY A 1 272 ? 16.019 9.512 -9.607 1.00 93.56 272 GLY A C 1
ATOM 2113 O O . GLY A 1 272 ? 16.500 10.322 -8.825 1.00 93.56 272 GLY A O 1
ATOM 2114 N N . PHE A 1 273 ? 14.898 9.797 -10.280 1.00 94.81 273 PHE A N 1
ATOM 2115 C CA . PHE A 1 273 ? 14.160 11.065 -10.142 1.00 94.81 273 PHE A CA 1
ATOM 2116 C C . PHE A 1 273 ? 13.274 11.146 -8.878 1.00 94.81 273 PHE A C 1
ATOM 2118 O O . PHE A 1 273 ? 12.658 12.183 -8.612 1.00 94.81 273 PHE A O 1
ATOM 2125 N N . MET A 1 274 ? 13.148 10.068 -8.094 1.00 95.38 274 MET A N 1
ATOM 2126 C CA . MET A 1 274 ? 12.372 10.069 -6.845 1.00 95.38 274 MET A CA 1
ATOM 2127 C C . MET A 1 274 ? 13.117 10.762 -5.702 1.00 95.38 274 MET A C 1
ATOM 2129 O O . MET A 1 274 ? 12.475 11.418 -4.867 1.00 95.38 274 MET A O 1
ATOM 2133 N N . GLY A 1 275 ? 14.445 10.664 -5.709 1.00 92.62 275 GLY A N 1
ATOM 2134 C CA . GLY A 1 275 ? 15.366 11.231 -4.735 1.00 92.62 275 GLY A CA 1
ATOM 2135 C C . GLY A 1 275 ? 16.734 10.549 -4.822 1.00 92.62 275 GLY A C 1
ATOM 2136 O O . GLY A 1 275 ? 16.991 9.778 -5.742 1.00 92.62 275 GLY A O 1
ATOM 2137 N N . THR A 1 276 ? 17.629 10.871 -3.892 1.00 88.69 276 THR A N 1
ATOM 2138 C CA . THR A 1 276 ? 19.021 10.391 -3.904 1.00 88.69 276 THR A CA 1
ATOM 2139 C C . THR A 1 276 ? 19.257 9.180 -3.004 1.00 88.69 276 THR A C 1
ATOM 2141 O O . THR A 1 276 ? 20.359 8.638 -3.004 1.00 88.69 276 THR A O 1
ATOM 2144 N N . SER A 1 277 ? 18.271 8.784 -2.196 1.00 90.62 277 SER A N 1
ATOM 2145 C CA . SER A 1 277 ? 18.365 7.634 -1.299 1.00 90.62 277 SER A CA 1
ATOM 2146 C C . SER A 1 277 ? 17.763 6.384 -1.942 1.00 90.62 277 SER A C 1
ATOM 2148 O O . SER A 1 277 ? 16.711 6.450 -2.574 1.00 90.62 277 SER A O 1
ATOM 2150 N N . ALA A 1 278 ? 18.341 5.212 -1.658 1.00 90.19 278 ALA A N 1
ATOM 2151 C CA . ALA A 1 278 ? 17.749 3.908 -1.997 1.00 90.19 278 ALA A CA 1
ATOM 2152 C C . ALA A 1 278 ? 16.366 3.687 -1.337 1.00 90.19 278 ALA A C 1
ATOM 2154 O O . ALA A 1 278 ? 15.605 2.781 -1.683 1.00 90.19 278 ALA A O 1
ATOM 2155 N N . THR A 1 279 ? 16.019 4.530 -0.363 1.00 95.19 279 THR A N 1
ATOM 2156 C CA . THR A 1 279 ? 14.753 4.483 0.368 1.00 95.19 279 THR A CA 1
ATOM 2157 C C . THR A 1 279 ? 13.668 5.405 -0.197 1.00 95.19 279 THR A C 1
ATOM 2159 O O . THR A 1 279 ? 12.563 5.442 0.346 1.00 95.19 279 THR A O 1
ATOM 2162 N N . ASP A 1 280 ? 13.935 6.122 -1.297 1.00 95.69 280 ASP A N 1
ATOM 2163 C CA . ASP A 1 280 ? 13.024 7.127 -1.864 1.00 95.69 280 ASP A CA 1
ATOM 2164 C C . ASP A 1 280 ? 11.894 6.555 -2.737 1.00 95.69 280 ASP A C 1
ATOM 2166 O O . ASP A 1 280 ? 10.929 7.269 -3.040 1.00 95.69 280 ASP A O 1
ATOM 2170 N N . SER A 1 281 ? 11.964 5.279 -3.122 1.00 95.38 281 SER A N 1
ATOM 2171 C CA . SER A 1 281 ? 10.902 4.618 -3.892 1.00 95.38 281 SER A CA 1
ATOM 2172 C C . SER A 1 281 ? 9.543 4.700 -3.175 1.00 95.38 281 SER A C 1
ATOM 2174 O O . SER A 1 281 ? 9.466 4.417 -1.978 1.00 95.38 281 SER A O 1
ATOM 2176 N N . PRO A 1 282 ? 8.431 5.019 -3.870 1.00 96.81 282 PRO A N 1
ATOM 2177 C CA . PRO A 1 282 ? 7.101 4.988 -3.259 1.00 96.81 282 PRO A CA 1
ATOM 2178 C C . PRO A 1 282 ? 6.650 3.569 -2.875 1.00 96.81 282 PRO A C 1
ATOM 2180 O O . PRO A 1 282 ? 5.683 3.419 -2.133 1.00 96.81 282 PRO A O 1
ATOM 2183 N N . ILE A 1 283 ? 7.334 2.527 -3.355 1.00 97.62 283 ILE A N 1
ATOM 2184 C CA . ILE A 1 283 ? 6.986 1.132 -3.069 1.00 97.62 283 ILE A CA 1
ATOM 2185 C C . ILE A 1 283 ? 7.247 0.790 -1.595 1.00 97.62 283 ILE A C 1
ATOM 2187 O O . ILE A 1 283 ? 6.584 -0.100 -1.073 1.00 97.62 283 ILE A O 1
ATOM 2191 N N . TRP A 1 284 ? 8.124 1.525 -0.894 1.00 97.69 284 TRP A N 1
ATOM 2192 C CA . TRP A 1 284 ? 8.480 1.291 0.514 1.00 97.69 284 TRP A CA 1
ATOM 2193 C C . TRP A 1 284 ? 7.308 1.356 1.503 1.00 97.69 284 TRP A C 1
ATOM 2195 O O . TRP A 1 284 ? 7.367 0.717 2.554 1.00 97.69 284 TRP A O 1
ATOM 2205 N N . GLY A 1 285 ? 6.218 2.051 1.168 1.00 96.75 285 GLY A N 1
ATOM 2206 C CA . GLY A 1 285 ? 5.002 2.027 1.986 1.00 96.75 285 GLY A CA 1
ATOM 2207 C C . GLY A 1 285 ? 4.357 0.639 2.090 1.00 96.75 285 GLY A C 1
ATOM 2208 O O . GLY A 1 285 ? 3.819 0.287 3.135 1.00 96.75 285 GLY A O 1
ATOM 2209 N N . LEU A 1 286 ? 4.451 -0.182 1.040 1.00 97.62 286 LEU A N 1
ATOM 2210 C CA . LEU A 1 286 ? 3.816 -1.503 0.983 1.00 97.62 286 LEU A CA 1
ATOM 2211 C C . LEU A 1 286 ? 4.450 -2.550 1.927 1.00 97.62 286 LEU A C 1
ATOM 2213 O O . LEU A 1 286 ? 3.698 -3.202 2.658 1.00 97.62 286 LEU A O 1
ATOM 2217 N N . PRO A 1 287 ? 5.789 -2.728 1.989 1.00 97.88 287 PRO A N 1
ATOM 2218 C CA . PRO A 1 287 ? 6.399 -3.628 2.962 1.00 97.88 287 PRO A CA 1
ATOM 2219 C C . PRO A 1 287 ? 6.206 -3.143 4.403 1.00 97.88 287 PRO A C 1
ATOM 2221 O O . PRO A 1 287 ? 5.930 -3.959 5.276 1.00 97.88 287 PRO A O 1
ATOM 2224 N N . LEU A 1 288 ? 6.257 -1.834 4.675 1.00 97.38 288 LEU A N 1
ATOM 2225 C CA . LEU A 1 288 ? 5.942 -1.317 6.016 1.00 97.38 288 LEU A CA 1
ATOM 2226 C C . LEU A 1 288 ? 4.500 -1.635 6.422 1.00 97.38 288 LEU A C 1
ATOM 2228 O O . LEU A 1 288 ? 4.248 -2.028 7.560 1.00 97.38 288 LEU A O 1
ATOM 2232 N N . GLN A 1 289 ? 3.566 -1.543 5.475 1.00 96.81 289 GLN A N 1
ATOM 2233 C CA . GLN A 1 289 ? 2.179 -1.926 5.695 1.00 96.81 289 GLN A CA 1
ATOM 2234 C C . GLN A 1 289 ? 2.020 -3.408 6.020 1.00 96.81 289 GLN A C 1
ATOM 2236 O O . GLN A 1 289 ? 1.270 -3.748 6.935 1.00 96.81 289 GLN A O 1
ATOM 2241 N N . LEU A 1 290 ? 2.725 -4.290 5.312 1.00 97.75 290 LEU A N 1
ATOM 2242 C CA . LEU A 1 290 ? 2.718 -5.715 5.630 1.00 97.75 290 LEU A CA 1
ATOM 2243 C C . LEU A 1 290 ? 3.325 -5.982 7.020 1.00 97.75 290 LEU A C 1
ATOM 2245 O O . LEU A 1 290 ? 2.764 -6.769 7.781 1.00 97.75 290 LEU A O 1
ATOM 2249 N N . GLY A 1 291 ? 4.416 -5.294 7.371 1.00 96.75 291 GLY A N 1
ATOM 2250 C CA . GLY A 1 291 ? 5.047 -5.385 8.690 1.00 96.75 291 GLY A CA 1
ATOM 2251 C C . GLY A 1 291 ? 4.109 -4.965 9.823 1.00 96.75 291 GLY A C 1
ATOM 2252 O O . GLY A 1 291 ? 3.926 -5.716 10.777 1.00 96.75 291 GLY A O 1
ATOM 2253 N N . TRP A 1 292 ? 3.424 -3.827 9.673 1.00 97.12 292 TRP A N 1
ATOM 2254 C CA . TRP A 1 292 ? 2.382 -3.383 10.606 1.00 97.12 292 TRP A CA 1
ATOM 2255 C C . TRP A 1 292 ? 1.264 -4.423 10.771 1.00 97.12 292 TRP A C 1
ATOM 2257 O O . TRP A 1 292 ? 0.811 -4.691 11.886 1.00 97.12 292 TRP A O 1
ATOM 2267 N N . MET A 1 293 ? 0.803 -5.036 9.676 1.00 97.62 293 MET A N 1
ATOM 2268 C CA . MET A 1 293 ? -0.241 -6.062 9.757 1.00 97.62 293 MET A CA 1
ATOM 2269 C C . MET A 1 293 ? 0.237 -7.318 10.488 1.00 97.62 293 MET A C 1
ATOM 2271 O O . MET A 1 293 ? -0.564 -7.946 11.180 1.00 97.62 293 MET A O 1
ATOM 2275 N N . LEU A 1 294 ? 1.514 -7.690 10.346 1.00 96.50 294 LEU A N 1
ATOM 2276 C CA . LEU A 1 294 ? 2.091 -8.803 11.095 1.00 96.50 294 LEU A CA 1
ATOM 2277 C C . LEU A 1 294 ? 2.142 -8.476 12.588 1.00 96.50 294 LEU A C 1
ATOM 2279 O O . LEU A 1 294 ? 1.613 -9.235 13.396 1.00 96.50 294 LEU A O 1
ATOM 2283 N N . THR A 1 295 ? 2.759 -7.351 12.959 1.00 95.06 295 THR A N 1
ATOM 2284 C CA . THR A 1 295 ? 2.983 -7.018 14.373 1.00 95.06 295 THR A CA 1
ATOM 2285 C C . THR A 1 295 ? 1.696 -6.727 15.123 1.00 95.06 295 THR A C 1
ATOM 2287 O O . THR A 1 295 ? 1.611 -7.050 16.302 1.00 95.06 295 THR A O 1
ATOM 2290 N N . SER A 1 296 ? 0.668 -6.231 14.433 1.00 96.31 296 SER A N 1
ATOM 2291 C CA . SER A 1 296 ? -0.645 -5.997 15.036 1.00 96.31 296 SER A CA 1
ATOM 2292 C C . SER A 1 296 ? -1.594 -7.196 15.056 1.00 96.31 296 SER A C 1
ATOM 2294 O O . SER A 1 296 ? -2.733 -7.071 15.514 1.00 96.31 296 SER A O 1
ATOM 2296 N N . GLY A 1 297 ? -1.157 -8.356 14.551 1.00 96.50 297 GLY A N 1
ATOM 2297 C CA . GLY A 1 297 ? -1.956 -9.585 14.507 1.00 96.50 297 GLY A CA 1
ATOM 2298 C C . GLY A 1 297 ? -3.030 -9.603 13.417 1.00 96.50 297 GLY A C 1
ATOM 2299 O O . GLY A 1 297 ? -3.857 -10.509 13.367 1.00 96.50 297 GLY A O 1
ATOM 2300 N N . ARG A 1 298 ? -3.031 -8.628 12.504 1.00 98.06 298 ARG A N 1
ATOM 2301 C CA . ARG A 1 298 ? -4.028 -8.516 11.429 1.00 98.06 298 ARG A CA 1
ATOM 2302 C C . ARG A 1 298 ? -3.875 -9.582 10.347 1.00 98.06 298 ARG A C 1
ATOM 2304 O O . ARG A 1 298 ? -4.847 -9.849 9.644 1.00 98.06 298 ARG A O 1
ATOM 2311 N N . LEU A 1 299 ? -2.703 -10.203 10.209 1.00 98.25 299 LEU A N 1
ATOM 2312 C CA . LEU A 1 299 ? -2.480 -11.324 9.280 1.00 98.25 299 LEU A CA 1
ATOM 2313 C C . LEU A 1 299 ? -2.929 -12.688 9.832 1.00 98.25 299 LEU A C 1
ATOM 2315 O O . LEU A 1 299 ? -3.040 -13.632 9.050 1.00 98.25 299 LEU A O 1
ATOM 2319 N N . ALA A 1 300 ? -3.191 -12.790 11.138 1.00 98.19 300 ALA A N 1
ATOM 2320 C CA . ALA A 1 300 ? -3.588 -14.034 11.791 1.00 98.19 300 ALA A CA 1
ATOM 2321 C C . ALA A 1 300 ? -5.014 -14.465 11.418 1.00 98.19 300 ALA A C 1
ATOM 2323 O O . ALA A 1 300 ? -5.789 -13.683 10.865 1.00 98.19 300 ALA A O 1
ATOM 2324 N N . ASP A 1 301 ? -5.364 -15.715 11.724 1.00 98.12 301 ASP A N 1
ATOM 2325 C CA . ASP A 1 301 ? -6.721 -16.233 11.548 1.00 98.12 301 ASP A CA 1
ATOM 2326 C C . ASP A 1 301 ? -7.708 -15.577 12.532 1.00 98.12 301 ASP A C 1
ATOM 2328 O O . ASP A 1 301 ? -7.637 -15.839 13.734 1.00 98.12 301 ASP A O 1
ATOM 2332 N N . PRO A 1 302 ? -8.661 -14.751 12.051 1.00 97.56 302 PRO A N 1
ATOM 2333 C CA . PRO A 1 302 ? -9.617 -14.088 12.931 1.00 97.56 302 PRO A CA 1
ATOM 2334 C C . PRO A 1 302 ? -10.737 -15.023 13.416 1.00 97.56 302 PRO A C 1
ATOM 2336 O O . PRO A 1 302 ? -11.497 -14.646 14.301 1.00 97.56 302 PRO A O 1
ATOM 2339 N N . THR A 1 303 ? -10.876 -16.224 12.842 1.00 96.38 303 THR A N 1
ATOM 2340 C CA . THR A 1 303 ? -11.979 -17.150 13.156 1.00 96.38 303 THR A CA 1
ATOM 2341 C C . THR A 1 303 ? -11.713 -18.010 14.390 1.00 96.38 303 THR A C 1
ATOM 2343 O O . THR A 1 303 ? -12.645 -18.582 14.953 1.00 96.38 303 THR A O 1
ATOM 2346 N N . GLY A 1 304 ? -10.444 -18.135 14.792 1.00 93.12 304 GLY A N 1
ATOM 2347 C CA . GLY A 1 304 ? -10.003 -19.051 15.845 1.00 93.12 304 GLY A CA 1
ATOM 2348 C C . GLY A 1 304 ? -10.055 -20.536 15.463 1.00 93.12 304 GLY A C 1
ATOM 2349 O O . GLY A 1 304 ? -9.816 -21.381 16.322 1.00 93.12 304 GLY A O 1
ATOM 2350 N N . VAL A 1 305 ? -10.365 -20.875 14.204 1.00 95.00 305 VAL A N 1
ATOM 2351 C CA . VAL A 1 305 ? -10.417 -22.267 13.723 1.00 95.00 305 VAL A CA 1
ATOM 2352 C C . VAL A 1 305 ? -9.012 -22.852 13.562 1.00 95.00 305 VAL A C 1
ATOM 2354 O O . VAL A 1 305 ? -8.812 -24.046 13.781 1.00 95.00 305 VAL A O 1
ATOM 2357 N N . THR A 1 306 ? -8.029 -22.026 13.203 1.00 95.19 306 THR A N 1
ATOM 2358 C CA . THR A 1 306 ? -6.623 -22.423 13.063 1.00 95.19 306 THR A CA 1
ATOM 2359 C C . THR A 1 306 ? -5.714 -21.605 13.978 1.00 95.19 306 THR A C 1
ATOM 2361 O O . THR A 1 306 ? -6.089 -20.549 14.483 1.00 95.19 306 THR A O 1
ATOM 2364 N N . THR A 1 307 ? -4.477 -22.070 14.160 1.00 96.06 307 THR A N 1
ATOM 2365 C CA . THR A 1 307 ? -3.420 -21.338 14.878 1.00 96.06 307 THR A CA 1
ATOM 2366 C C . THR A 1 307 ? -2.512 -20.527 13.938 1.00 96.06 307 THR A C 1
ATOM 2368 O O . THR A 1 307 ? -1.407 -20.137 14.311 1.00 96.06 307 THR A O 1
ATOM 2371 N N . CYS A 1 308 ? -2.950 -20.258 12.705 1.00 97.69 308 CYS A N 1
ATOM 2372 C CA . CYS A 1 308 ? -2.181 -19.480 11.734 1.00 97.69 308 CYS A CA 1
ATOM 2373 C C . CYS A 1 308 ? -1.998 -18.024 12.199 1.00 97.69 308 CYS A C 1
ATOM 2375 O O . CYS A 1 308 ? -2.975 -17.315 12.449 1.00 97.69 308 CYS A O 1
ATOM 2377 N N . GLY A 1 309 ? -0.747 -17.571 12.289 1.00 95.69 309 GLY A N 1
ATOM 2378 C CA . GLY A 1 309 ? -0.378 -16.195 12.623 1.00 95.69 309 GLY A CA 1
ATOM 2379 C C . GLY A 1 309 ? -0.514 -15.829 14.104 1.00 95.69 309 GLY A C 1
ATOM 2380 O O . GLY A 1 309 ? -0.242 -14.684 14.463 1.00 95.69 309 GLY A O 1
ATOM 2381 N N . VAL A 1 310 ? -0.908 -16.769 14.972 1.00 93.31 310 VAL A N 1
ATOM 2382 C CA . VAL A 1 310 ? -0.927 -16.571 16.433 1.00 93.31 310 VAL A CA 1
ATOM 2383 C C . VAL A 1 310 ? 0.312 -17.182 17.088 1.00 93.31 310 VAL A C 1
ATOM 2385 O O . VAL A 1 310 ? 0.962 -18.058 16.524 1.00 93.31 310 VAL A O 1
ATOM 2388 N N . GLU A 1 311 ? 0.640 -16.737 18.301 1.00 88.38 311 GLU A N 1
ATOM 2389 C CA . GLU A 1 311 ? 1.881 -17.123 18.995 1.00 88.38 311 GLU A CA 1
ATOM 2390 C C . GLU A 1 311 ? 1.987 -18.618 19.314 1.00 88.38 311 GLU A C 1
ATOM 2392 O O . GLU A 1 311 ? 3.087 -19.155 19.384 1.00 88.38 311 GLU A O 1
ATOM 2397 N N . THR A 1 312 ? 0.853 -19.297 19.491 1.00 88.62 312 THR A N 1
ATOM 2398 C CA . THR A 1 312 ? 0.794 -20.739 19.769 1.00 88.62 312 THR A CA 1
ATOM 2399 C C . THR A 1 312 ? 0.917 -21.610 18.514 1.00 88.62 312 THR A C 1
ATOM 2401 O O . THR A 1 312 ? 0.945 -22.834 18.632 1.00 88.62 312 THR A O 1
ATOM 2404 N N . GLY A 1 313 ? 0.968 -21.008 17.322 1.00 93.06 313 GLY A N 1
ATOM 2405 C CA . GLY A 1 313 ? 1.149 -21.694 16.044 1.00 93.06 313 GLY A CA 1
ATOM 2406 C C . GLY A 1 313 ? 2.313 -21.121 15.241 1.00 93.06 313 GLY A C 1
ATOM 2407 O O . GLY A 1 313 ? 3.325 -20.695 15.795 1.00 93.06 313 GLY A O 1
ATOM 2408 N N . ASP A 1 314 ? 2.178 -21.119 13.915 1.00 95.00 314 ASP A N 1
ATOM 2409 C CA . ASP A 1 314 ? 3.147 -20.463 13.037 1.00 95.00 314 ASP A CA 1
ATOM 2410 C C . ASP A 1 314 ? 2.833 -18.965 12.939 1.00 95.00 314 ASP A C 1
ATOM 2412 O O . ASP A 1 314 ? 1.917 -18.553 12.225 1.00 95.00 314 ASP A O 1
ATOM 2416 N N . ARG A 1 315 ? 3.623 -18.141 13.635 1.00 94.69 315 ARG A N 1
ATOM 2417 C CA . ARG A 1 315 ? 3.489 -16.676 13.627 1.00 94.69 315 ARG A CA 1
ATOM 2418 C C . ARG A 1 315 ? 3.728 -16.057 12.244 1.00 94.69 315 ARG A C 1
ATOM 2420 O O . ARG A 1 315 ? 3.258 -14.950 12.002 1.00 94.69 315 ARG A O 1
ATOM 2427 N N . MET A 1 316 ? 4.456 -16.728 11.347 1.00 96.88 316 MET A N 1
ATOM 2428 C CA . MET A 1 316 ? 4.711 -16.246 9.983 1.00 96.88 316 MET A CA 1
ATOM 2429 C C . MET A 1 316 ? 3.615 -16.656 8.995 1.00 96.88 316 MET A C 1
ATOM 2431 O O . MET A 1 316 ? 3.585 -16.142 7.873 1.00 96.88 316 MET A O 1
ATOM 2435 N N . CYS A 1 317 ? 2.701 -17.538 9.397 1.00 98.06 317 CYS A N 1
ATOM 2436 C CA . CYS A 1 317 ? 1.545 -17.904 8.595 1.00 98.06 317 CYS A CA 1
ATOM 2437 C C . CYS A 1 317 ? 0.603 -16.702 8.416 1.00 98.06 317 CYS A C 1
ATOM 2439 O O . CYS A 1 317 ? 0.261 -15.999 9.366 1.00 98.06 317 CYS A O 1
ATOM 2441 N N . ILE A 1 318 ? 0.165 -16.480 7.177 1.00 98.62 318 ILE A N 1
ATOM 2442 C CA . ILE A 1 318 ? -0.827 -15.471 6.806 1.00 98.62 318 ILE A CA 1
ATOM 2443 C C . ILE A 1 318 ? -2.139 -16.184 6.490 1.00 98.62 318 ILE A C 1
ATOM 2445 O O . ILE A 1 318 ? -2.221 -16.966 5.541 1.00 98.62 318 ILE A O 1
ATOM 2449 N N . SER A 1 319 ? -3.186 -15.875 7.252 1.00 98.06 319 SER A N 1
ATOM 2450 C CA . SER A 1 319 ? -4.476 -16.545 7.116 1.00 98.06 319 SER A CA 1
ATOM 2451 C C . SER A 1 319 ? -5.235 -16.101 5.868 1.00 98.06 319 SER A C 1
ATOM 2453 O O . SER A 1 319 ? -5.412 -14.910 5.601 1.00 98.06 319 SER A O 1
ATOM 2455 N N . THR A 1 320 ? -5.788 -17.073 5.144 1.00 97.12 320 THR A N 1
ATOM 2456 C CA . THR A 1 320 ? -6.710 -16.845 4.021 1.00 97.12 320 THR A CA 1
ATOM 2457 C C . THR A 1 320 ? -8.075 -16.327 4.475 1.00 97.12 320 THR A C 1
ATOM 2459 O O . THR A 1 320 ? -8.837 -15.842 3.637 1.00 97.12 320 THR A O 1
ATOM 2462 N N . GLN A 1 321 ? -8.384 -16.396 5.776 1.00 97.31 321 GLN A N 1
ATOM 2463 C CA . GLN A 1 321 ? -9.607 -15.860 6.386 1.00 97.31 321 GLN A CA 1
ATOM 2464 C C . GLN A 1 321 ? -9.452 -14.408 6.854 1.00 97.31 321 GLN A C 1
ATOM 2466 O O . GLN A 1 321 ? -10.451 -13.734 7.101 1.00 97.31 321 GLN A O 1
ATOM 2471 N N . SER A 1 322 ? -8.223 -13.887 6.934 1.00 98.25 322 SER A N 1
ATOM 2472 C CA . SER A 1 322 ? -7.996 -12.493 7.311 1.00 98.25 322 SER A CA 1
ATOM 2473 C C . SER A 1 322 ? -8.435 -11.536 6.199 1.00 98.25 322 SER A C 1
ATOM 2475 O O . SER A 1 322 ? -8.007 -11.629 5.043 1.00 98.25 322 SER A O 1
ATOM 2477 N N . TRP A 1 323 ? -9.267 -10.557 6.564 1.00 98.12 323 TRP A N 1
ATOM 2478 C CA . TRP A 1 323 ? -9.654 -9.476 5.656 1.00 98.12 323 TRP A CA 1
ATOM 2479 C C . TRP A 1 323 ? -8.430 -8.646 5.246 1.00 98.12 323 TRP A C 1
ATOM 2481 O O . TRP A 1 323 ? -8.241 -8.356 4.064 1.00 98.12 323 TRP A O 1
ATOM 2491 N N . TRP A 1 324 ? -7.559 -8.328 6.206 1.00 98.38 324 TRP A N 1
ATOM 2492 C CA . TRP A 1 324 ? -6.335 -7.561 5.977 1.00 98.38 324 TRP A CA 1
ATOM 2493 C C . TRP A 1 324 ? -5.353 -8.298 5.062 1.00 98.38 324 TRP A C 1
ATOM 2495 O O . TRP A 1 324 ? -4.805 -7.695 4.138 1.00 98.38 324 TRP A O 1
ATOM 2505 N N . ALA A 1 325 ? -5.184 -9.608 5.258 1.00 98.12 325 ALA A N 1
ATOM 2506 C CA . ALA A 1 325 ? -4.359 -10.450 4.398 1.00 98.12 325 ALA A CA 1
ATOM 2507 C C . ALA A 1 325 ? -4.894 -10.511 2.961 1.00 98.12 325 ALA A C 1
ATOM 2509 O O . ALA A 1 325 ? -4.102 -10.435 2.013 1.00 98.12 325 ALA A O 1
ATOM 2510 N N . CYS A 1 326 ? -6.220 -10.607 2.804 1.00 98.12 326 CYS A N 1
ATOM 2511 C CA . CYS A 1 326 ? -6.898 -10.592 1.510 1.00 98.12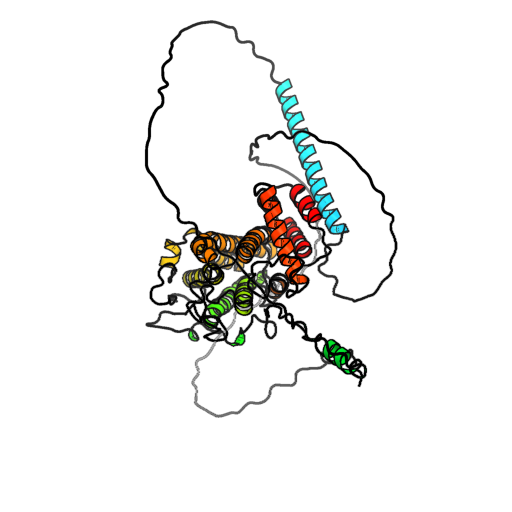 326 CYS A CA 1
ATOM 2512 C C . CYS A 1 326 ? -6.700 -9.256 0.784 1.00 98.12 326 CYS A C 1
ATOM 2514 O O . CYS A 1 326 ? -6.295 -9.229 -0.378 1.00 98.12 326 CYS A O 1
ATOM 2516 N N . VAL A 1 327 ? -6.906 -8.127 1.472 1.00 97.69 327 VAL A N 1
ATOM 2517 C CA . VAL A 1 327 ? -6.661 -6.798 0.892 1.00 97.69 327 VAL A CA 1
ATOM 2518 C C . VAL A 1 327 ? -5.197 -6.671 0.486 1.00 97.69 327 VAL A C 1
ATOM 2520 O O . VAL A 1 327 ? -4.908 -6.365 -0.666 1.00 97.69 327 VAL A O 1
ATOM 2523 N N . ASN A 1 328 ? -4.263 -6.989 1.385 1.00 98.06 328 ASN A N 1
ATOM 2524 C CA . ASN A 1 328 ? -2.834 -6.892 1.106 1.00 98.06 328 ASN A CA 1
ATOM 2525 C C . ASN A 1 328 ? -2.358 -7.847 -0.010 1.00 98.06 328 ASN A C 1
ATOM 2527 O O . ASN A 1 328 ? -1.370 -7.541 -0.673 1.00 98.06 328 ASN A O 1
ATOM 2531 N N . TYR A 1 329 ? -3.073 -8.943 -0.301 1.00 98.50 329 TYR A N 1
ATOM 2532 C CA . TYR A 1 329 ? -2.787 -9.799 -1.464 1.00 98.50 329 TYR A CA 1
ATOM 2533 C C . TYR A 1 329 ? -2.777 -8.978 -2.764 1.00 98.50 329 TYR A C 1
ATOM 2535 O O . TYR A 1 329 ? -1.857 -9.085 -3.573 1.00 98.50 329 TYR A O 1
ATOM 2543 N N . HIS A 1 330 ? -3.748 -8.073 -2.914 1.00 97.94 330 HIS A N 1
ATOM 2544 C CA . HIS A 1 330 ? -3.867 -7.183 -4.070 1.00 97.94 330 HIS A CA 1
ATOM 2545 C C . HIS A 1 330 ? -2.724 -6.158 -4.154 1.00 97.94 330 HIS A C 1
ATOM 2547 O O . HIS A 1 330 ? -2.373 -5.721 -5.246 1.00 97.94 330 HIS A O 1
ATOM 2553 N N . PHE A 1 331 ? -2.109 -5.822 -3.016 1.00 97.75 331 PHE A N 1
ATOM 2554 C CA . PHE A 1 331 ? -0.961 -4.916 -2.912 1.00 97.75 331 PHE A CA 1
ATOM 2555 C C . PHE A 1 331 ? 0.395 -5.611 -2.990 1.00 97.75 331 PHE A C 1
ATOM 2557 O O . PHE A 1 331 ? 1.402 -4.916 -3.038 1.00 97.75 331 PHE A O 1
ATOM 2564 N N . SER A 1 332 ? 0.461 -6.941 -2.937 1.00 98.38 332 SER A N 1
ATOM 2565 C CA . SER A 1 332 ? 1.720 -7.703 -2.906 1.00 98.38 332 SER A CA 1
ATOM 2566 C C . SER A 1 332 ? 1.871 -8.558 -4.156 1.00 98.38 332 SER A C 1
ATOM 2568 O O . SER A 1 332 ? 2.763 -8.336 -4.971 1.00 98.38 332 SER A O 1
ATOM 2570 N N . VAL A 1 333 ? 0.963 -9.512 -4.336 1.00 98.62 333 VAL A N 1
ATOM 2571 C CA . VAL A 1 333 ? 1.041 -10.518 -5.395 1.00 98.62 333 VAL A CA 1
ATOM 2572 C C . VAL A 1 333 ? 0.855 -9.903 -6.771 1.00 98.62 333 VAL A C 1
ATOM 2574 O O . VAL A 1 333 ? 1.647 -10.158 -7.673 1.00 98.62 333 VAL A O 1
ATOM 2577 N N . ILE A 1 334 ? -0.183 -9.091 -6.949 1.00 98.62 334 ILE A N 1
ATOM 2578 C CA . ILE A 1 334 ? -0.533 -8.594 -8.279 1.00 98.62 334 ILE A CA 1
ATOM 2579 C C . ILE A 1 334 ? 0.483 -7.580 -8.835 1.00 98.62 334 ILE A C 1
ATOM 2581 O O . ILE A 1 334 ? 0.860 -7.736 -10.002 1.00 98.62 334 ILE A O 1
ATOM 2585 N N . PRO A 1 335 ? 1.003 -6.600 -8.061 1.00 98.62 335 PRO A N 1
ATOM 2586 C CA . PRO A 1 335 ? 2.123 -5.787 -8.534 1.00 98.62 335 PRO A CA 1
ATOM 2587 C C . PRO A 1 335 ? 3.344 -6.640 -8.893 1.00 98.62 3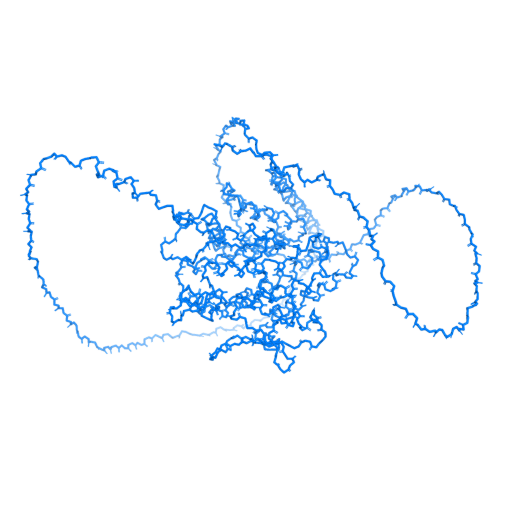35 PRO A C 1
ATOM 2589 O O . PRO A 1 335 ? 3.941 -6.421 -9.942 1.00 98.62 335 PRO A O 1
ATOM 2592 N N . PHE A 1 336 ? 3.680 -7.663 -8.099 1.00 98.75 336 PHE A N 1
ATOM 2593 C CA . PHE A 1 336 ? 4.808 -8.548 -8.401 1.00 98.75 336 PHE A CA 1
ATOM 2594 C C . PHE A 1 336 ? 4.620 -9.323 -9.717 1.00 98.75 336 PHE A C 1
ATOM 2596 O O . PHE A 1 336 ? 5.519 -9.350 -10.555 1.00 98.75 336 PHE A O 1
ATOM 2603 N N . LEU A 1 337 ? 3.437 -9.908 -9.935 1.00 98.62 337 LEU A N 1
ATOM 2604 C CA . LEU A 1 337 ? 3.100 -10.598 -11.187 1.00 98.62 337 LEU A CA 1
ATOM 2605 C C . LEU A 1 337 ? 3.137 -9.647 -12.390 1.00 98.62 337 LEU A C 1
ATOM 2607 O O . LEU A 1 337 ? 3.622 -10.021 -13.455 1.00 98.62 337 LEU A O 1
ATOM 2611 N N . SER A 1 338 ? 2.662 -8.414 -12.214 1.00 98.50 338 SER A N 1
ATOM 2612 C CA . SER A 1 338 ? 2.706 -7.385 -13.258 1.00 98.50 338 SER A CA 1
ATOM 2613 C C . SER A 1 338 ? 4.156 -6.982 -13.561 1.00 98.50 338 SER A C 1
ATOM 2615 O O . SER A 1 338 ? 4.548 -6.937 -14.720 1.00 98.50 338 SER A O 1
ATOM 2617 N N . ALA A 1 339 ? 5.010 -6.799 -12.549 1.00 98.38 339 ALA A N 1
ATOM 2618 C CA . ALA A 1 339 ? 6.435 -6.519 -12.747 1.00 98.38 339 ALA A CA 1
ATOM 2619 C C . ALA A 1 339 ? 7.148 -7.637 -13.528 1.00 98.38 339 ALA A C 1
ATOM 2621 O O . ALA A 1 339 ? 7.910 -7.348 -14.455 1.00 98.38 339 ALA A O 1
ATOM 2622 N N . ALA A 1 340 ? 6.861 -8.902 -13.196 1.00 97.94 340 ALA A N 1
ATOM 2623 C CA . ALA A 1 340 ? 7.370 -10.062 -13.926 1.00 97.94 340 ALA A CA 1
ATOM 2624 C C . ALA A 1 340 ? 6.940 -10.026 -15.400 1.00 97.94 340 ALA A C 1
ATOM 2626 O O . ALA A 1 340 ? 7.783 -10.118 -16.290 1.00 97.94 340 ALA A O 1
ATOM 2627 N N . GLN A 1 341 ? 5.650 -9.791 -15.662 1.00 97.56 341 GLN A N 1
ATOM 2628 C CA . GLN A 1 341 ? 5.113 -9.683 -17.019 1.00 97.56 341 GLN A CA 1
ATOM 2629 C C . GLN A 1 341 ? 5.719 -8.514 -17.808 1.00 97.56 341 GLN A C 1
ATOM 2631 O O . GLN A 1 341 ? 5.940 -8.625 -19.015 1.00 97.56 341 GLN A O 1
ATOM 2636 N N . GLN A 1 342 ? 6.012 -7.398 -17.139 1.00 97.31 342 GLN A N 1
ATOM 2637 C CA . GLN A 1 342 ? 6.687 -6.247 -17.735 1.00 97.31 342 GLN A CA 1
ATOM 2638 C C . GLN A 1 342 ? 8.216 -6.434 -17.819 1.00 97.31 342 GLN A C 1
ATOM 2640 O O . GLN A 1 342 ? 8.921 -5.497 -18.195 1.00 97.31 342 GLN A O 1
ATOM 2645 N N . GLY A 1 343 ? 8.756 -7.613 -17.492 1.00 96.75 343 GLY A N 1
ATOM 2646 C CA . GLY A 1 343 ? 10.167 -7.966 -17.673 1.00 96.75 343 GLY A CA 1
ATOM 2647 C C . GLY A 1 343 ? 11.130 -7.323 -16.673 1.00 96.75 343 GLY A C 1
ATOM 2648 O O . GLY A 1 343 ? 12.323 -7.246 -16.949 1.00 96.75 343 GLY A O 1
ATOM 2649 N N . PHE A 1 344 ? 10.648 -6.843 -15.522 1.00 97.25 344 PHE A N 1
ATOM 2650 C CA . PHE A 1 344 ? 11.515 -6.250 -14.489 1.00 97.25 344 PHE A CA 1
ATOM 2651 C C . PHE A 1 344 ? 12.436 -7.276 -13.813 1.00 97.25 344 PHE A C 1
ATOM 2653 O O . PHE A 1 344 ? 13.464 -6.906 -13.259 1.00 97.25 344 PHE A O 1
ATOM 2660 N N . PHE A 1 345 ? 12.095 -8.561 -13.896 1.00 96.00 345 PHE A N 1
ATOM 2661 C CA . PHE A 1 345 ? 12.865 -9.668 -13.324 1.00 96.00 345 PHE A CA 1
ATOM 2662 C C . PHE A 1 345 ? 13.727 -10.413 -14.355 1.00 96.00 345 PHE A C 1
ATOM 2664 O O . PHE A 1 345 ? 14.304 -11.446 -14.035 1.00 96.00 345 PHE A O 1
ATOM 2671 N N . GLY A 1 346 ? 13.827 -9.890 -15.580 1.00 91.31 346 GLY A N 1
ATOM 2672 C CA . GLY A 1 346 ? 14.440 -10.567 -16.721 1.00 91.31 346 GLY A CA 1
ATOM 2673 C C . GLY A 1 346 ? 13.400 -11.105 -17.703 1.00 91.31 346 GLY A C 1
ATOM 2674 O O . GLY A 1 346 ? 12.227 -11.293 -17.370 1.00 91.31 346 GLY A O 1
ATOM 2675 N N . GLU A 1 347 ? 13.828 -11.321 -18.946 1.00 83.69 347 GLU A N 1
ATOM 2676 C CA . GLU A 1 347 ? 12.971 -11.896 -19.981 1.00 83.69 347 GLU A CA 1
ATOM 2677 C C . GLU A 1 347 ? 12.604 -13.344 -19.617 1.00 83.69 347 GLU A C 1
ATOM 2679 O O . GLU A 1 347 ? 13.452 -14.123 -19.189 1.00 83.69 347 GLU A O 1
ATOM 2684 N N . SER A 1 348 ? 11.340 -13.723 -19.818 1.00 78.12 348 SER A N 1
ATOM 2685 C CA . SER A 1 348 ? 10.843 -15.101 -19.640 1.00 78.12 348 SER A CA 1
ATOM 2686 C C . SER A 1 348 ? 10.775 -15.643 -18.201 1.00 78.12 348 SER A C 1
ATOM 2688 O O . SER A 1 348 ? 10.587 -16.847 -18.024 1.00 78.12 348 SER A O 1
ATOM 2690 N N . VAL A 1 349 ? 10.855 -14.800 -17.163 1.00 92.50 349 VAL A N 1
ATOM 2691 C CA . VAL A 1 349 ? 10.586 -15.255 -15.785 1.00 92.50 349 VAL A CA 1
ATOM 2692 C C . VAL A 1 349 ? 9.099 -15.579 -15.619 1.00 92.50 349 VAL A C 1
ATOM 2694 O O . VAL A 1 349 ? 8.248 -14.690 -15.593 1.00 92.50 349 VAL A O 1
ATOM 2697 N N . SER A 1 350 ? 8.789 -16.869 -15.482 1.00 94.31 350 SER A N 1
ATOM 2698 C CA . SER A 1 350 ? 7.442 -17.353 -15.179 1.00 94.31 350 SER A CA 1
ATOM 2699 C C . SER A 1 350 ? 7.223 -17.419 -13.670 1.00 94.31 350 SER A C 1
ATOM 2701 O O . SER A 1 350 ? 8.057 -17.952 -12.935 1.00 94.31 350 SER A O 1
ATOM 2703 N N . VAL A 1 351 ? 6.087 -16.896 -13.207 1.00 97.88 351 VAL A N 1
ATOM 2704 C CA . VAL A 1 351 ? 5.731 -16.835 -11.785 1.00 97.88 351 VAL A CA 1
ATOM 2705 C C . VAL A 1 351 ? 4.341 -17.425 -11.568 1.00 97.88 351 VAL A C 1
ATOM 2707 O O . VAL A 1 351 ? 3.381 -17.048 -12.245 1.00 97.88 351 VAL A O 1
ATOM 2710 N N . ARG A 1 352 ? 4.220 -18.311 -10.577 1.00 98.00 352 ARG A N 1
ATOM 2711 C CA . ARG A 1 352 ? 2.949 -18.891 -10.132 1.00 98.00 352 ARG A CA 1
ATOM 2712 C C . ARG A 1 352 ? 2.890 -18.944 -8.611 1.00 98.00 352 ARG A C 1
ATOM 2714 O O . ARG A 1 352 ? 3.646 -19.665 -7.979 1.00 98.00 352 ARG A O 1
ATOM 2721 N N . MET A 1 353 ? 1.957 -18.219 -8.017 1.00 98.31 353 MET A N 1
ATOM 2722 C CA . MET A 1 353 ? 1.785 -18.178 -6.567 1.00 98.31 353 MET A CA 1
ATOM 2723 C C . MET A 1 353 ? 1.260 -19.511 -6.029 1.00 98.31 353 MET A C 1
ATOM 2725 O O . MET A 1 353 ? 0.350 -20.106 -6.611 1.00 98.31 353 MET A O 1
ATOM 2729 N N . GLN A 1 354 ? 1.786 -19.953 -4.887 1.00 97.81 354 GLN A N 1
ATOM 2730 C CA . GLN A 1 354 ? 1.181 -21.055 -4.141 1.00 97.81 354 GLN A CA 1
ATOM 2731 C C . GLN A 1 354 ? -0.133 -20.609 -3.487 1.00 97.81 354 GLN A C 1
ATOM 2733 O O . GLN A 1 354 ? -0.311 -19.443 -3.121 1.00 97.81 354 GLN A O 1
ATOM 2738 N N . VAL A 1 355 ? -1.051 -21.556 -3.315 1.00 95.81 355 VAL A N 1
ATOM 2739 C CA . VAL A 1 355 ? -2.332 -21.360 -2.630 1.00 95.81 355 VAL A CA 1
ATOM 2740 C C . VAL A 1 355 ? -2.611 -22.578 -1.746 1.00 95.81 355 VAL A C 1
ATOM 2742 O O . VAL A 1 355 ? -2.336 -23.692 -2.194 1.00 95.81 355 VAL A O 1
ATOM 2745 N N . PRO A 1 356 ? -3.106 -22.397 -0.504 1.00 94.69 356 PRO A N 1
ATOM 2746 C CA . PRO A 1 356 ? -3.483 -23.500 0.361 1.00 94.69 356 PRO A CA 1
ATOM 2747 C C . PRO A 1 356 ? -4.570 -24.355 -0.277 1.00 94.69 356 PRO A C 1
ATOM 2749 O O . PRO A 1 356 ? -5.389 -23.873 -1.061 1.00 94.69 356 PRO A O 1
ATOM 2752 N N . GLU A 1 357 ? -4.594 -25.630 0.087 1.00 92.94 357 GLU A N 1
ATOM 2753 C CA . GLU A 1 357 ? -5.600 -26.561 -0.407 1.00 92.94 357 GLU A CA 1
ATOM 2754 C C . GLU A 1 357 ? -7.027 -26.057 -0.120 1.00 92.94 357 GLU A C 1
ATOM 2756 O O . GLU A 1 357 ? -7.311 -25.494 0.937 1.00 92.94 357 GLU A O 1
ATOM 2761 N N . GLY A 1 358 ? -7.926 -26.224 -1.094 1.00 91.50 358 GLY A N 1
ATOM 2762 C CA . GLY A 1 358 ? -9.329 -25.811 -0.988 1.00 91.50 358 GLY A CA 1
ATOM 2763 C C . GLY A 1 358 ? -9.596 -24.314 -1.183 1.00 91.50 358 GLY A C 1
ATOM 2764 O O . GLY A 1 358 ? -10.757 -23.914 -1.250 1.00 91.50 358 GLY A O 1
ATOM 2765 N N . VAL A 1 359 ? -8.563 -23.479 -1.323 1.00 93.44 359 VAL A N 1
ATOM 2766 C CA . VAL A 1 359 ? -8.712 -22.034 -1.550 1.00 93.44 359 VAL A CA 1
ATOM 2767 C C . VAL A 1 359 ? -8.685 -21.735 -3.052 1.00 93.44 359 VAL A C 1
ATOM 2769 O O . VAL A 1 359 ? -7.727 -22.063 -3.744 1.00 93.44 359 VAL A O 1
ATOM 2772 N N . THR A 1 360 ? -9.741 -21.105 -3.578 1.00 91.94 360 THR A N 1
ATOM 2773 C CA . THR A 1 360 ? -9.923 -20.896 -5.035 1.00 91.94 360 THR A CA 1
ATOM 2774 C C . THR A 1 360 ? -10.257 -19.455 -5.430 1.00 91.94 360 THR A C 1
ATOM 2776 O O . THR A 1 360 ? -10.376 -19.128 -6.618 1.00 91.94 360 THR A O 1
ATOM 2779 N N . ASP A 1 361 ? -10.462 -18.575 -4.453 1.00 92.38 361 ASP A N 1
ATOM 2780 C CA . ASP A 1 361 ? -10.899 -17.196 -4.664 1.00 92.38 361 ASP A CA 1
ATOM 2781 C C . ASP A 1 361 ? -9.747 -16.230 -4.991 1.00 92.38 361 ASP A C 1
ATOM 2783 O O . ASP A 1 361 ? -10.000 -15.149 -5.522 1.00 92.38 361 ASP A O 1
ATOM 2787 N N . TYR A 1 362 ? -8.490 -16.646 -4.803 1.00 95.81 362 TYR A N 1
ATOM 2788 C CA . TYR A 1 362 ? -7.298 -15.870 -5.162 1.00 95.81 362 TYR A CA 1
ATOM 2789 C C . TYR A 1 362 ? -6.766 -16.226 -6.550 1.00 95.81 362 TYR A C 1
ATOM 2791 O O . TYR A 1 362 ? -6.713 -17.396 -6.926 1.00 95.81 362 TYR A O 1
ATOM 2799 N N . CYS A 1 363 ? -6.335 -15.207 -7.297 1.00 97.56 363 CYS A N 1
ATOM 2800 C CA . CYS A 1 363 ? -5.652 -15.408 -8.569 1.00 97.56 363 CYS A CA 1
ATOM 2801 C C . CYS A 1 363 ? -4.171 -15.744 -8.354 1.00 97.56 363 CYS A C 1
ATOM 2803 O O . CYS A 1 363 ? -3.550 -15.176 -7.464 1.00 97.56 363 CYS A O 1
ATOM 2805 N N . THR A 1 364 ? -3.586 -16.635 -9.160 1.00 97.69 364 THR A N 1
ATOM 2806 C CA . THR A 1 364 ? -2.224 -17.164 -8.884 1.00 97.69 364 THR A CA 1
ATOM 2807 C C . THR A 1 364 ? -1.174 -16.881 -9.948 1.00 97.69 364 THR A C 1
ATOM 2809 O O . THR A 1 364 ? 0.023 -17.005 -9.689 1.00 97.69 364 THR A O 1
ATOM 2812 N N . THR A 1 365 ? -1.599 -16.495 -11.144 1.00 98.44 365 THR A N 1
ATOM 2813 C CA . THR A 1 365 ? -0.725 -16.177 -12.278 1.00 98.44 365 THR A CA 1
ATOM 2814 C C . THR A 1 365 ? -1.125 -14.829 -12.857 1.00 98.44 365 THR A C 1
ATOM 2816 O O . THR A 1 365 ? -2.241 -14.363 -12.617 1.00 98.44 365 THR A O 1
ATOM 2819 N N . TYR A 1 366 ? -0.246 -14.207 -13.649 1.00 98.44 366 TYR A N 1
ATOM 2820 C CA . TYR A 1 366 ? -0.580 -12.946 -14.317 1.00 98.44 366 TYR A CA 1
ATOM 2821 C C . TYR A 1 366 ? -1.873 -13.070 -15.142 1.00 98.44 366 TYR A C 1
ATOM 2823 O O . TYR A 1 366 ? -2.775 -12.255 -14.978 1.00 98.44 366 TYR A O 1
ATOM 2831 N N . ALA A 1 367 ? -2.011 -14.121 -15.959 1.00 98.25 367 ALA A N 1
ATOM 2832 C CA . ALA A 1 367 ? -3.182 -14.319 -16.818 1.00 98.25 367 ALA A CA 1
ATOM 2833 C C . ALA A 1 367 ? -4.495 -14.482 -16.025 1.00 98.25 367 ALA A C 1
ATOM 2835 O O . ALA A 1 367 ? -5.521 -13.897 -16.383 1.00 98.25 367 ALA A O 1
ATOM 2836 N N . ASP A 1 368 ? -4.464 -15.234 -14.922 1.00 98.00 368 ASP A N 1
ATOM 2837 C CA . ASP A 1 368 ? -5.612 -15.398 -14.023 1.00 98.00 368 ASP A CA 1
ATOM 2838 C C . ASP A 1 368 ? -5.966 -14.067 -13.335 1.00 98.00 368 ASP A C 1
ATOM 2840 O O . ASP A 1 368 ? -7.118 -13.630 -13.365 1.00 98.00 368 ASP A O 1
ATOM 2844 N N . CYS A 1 369 ? -4.970 -13.344 -12.811 1.00 98.31 369 CYS A N 1
ATOM 2845 C CA . CYS A 1 369 ? -5.191 -12.037 -12.190 1.00 98.31 369 CYS A CA 1
ATOM 2846 C C . CYS A 1 369 ? -5.696 -10.986 -13.186 1.00 98.31 369 CYS A C 1
ATOM 2848 O O . CYS A 1 369 ? -6.584 -10.211 -12.839 1.00 98.31 369 CYS A O 1
ATOM 2850 N N . ALA A 1 370 ? -5.195 -10.977 -14.422 1.00 98.31 370 ALA A N 1
ATOM 2851 C CA . ALA A 1 370 ? -5.651 -10.076 -15.480 1.00 98.31 370 ALA A CA 1
ATOM 2852 C C . ALA A 1 370 ? -7.104 -10.359 -15.881 1.00 98.31 370 ALA A C 1
ATOM 2854 O O . ALA A 1 370 ? -7.848 -9.440 -16.214 1.00 98.31 370 ALA A O 1
ATOM 2855 N N . THR A 1 371 ? -7.527 -11.623 -15.801 1.00 98.12 371 THR A N 1
ATOM 2856 C CA . THR A 1 371 ? -8.911 -12.022 -16.072 1.00 98.12 371 THR A CA 1
ATOM 2857 C C . THR A 1 371 ? -9.846 -11.610 -14.934 1.00 98.12 371 THR A C 1
ATOM 2859 O O . THR A 1 371 ? -10.921 -11.070 -15.186 1.00 98.12 371 THR A O 1
ATOM 2862 N N . ARG A 1 372 ? -9.450 -11.839 -13.674 1.00 96.81 372 ARG A N 1
ATOM 2863 C CA . ARG A 1 372 ? -10.295 -11.545 -12.502 1.00 96.81 372 ARG A CA 1
ATOM 2864 C C . ARG A 1 372 ? -10.322 -10.065 -12.122 1.00 96.81 372 ARG A C 1
ATOM 2866 O O . ARG A 1 372 ? -11.362 -9.560 -11.708 1.00 96.81 372 ARG A O 1
ATOM 2873 N N . PHE A 1 373 ? -9.194 -9.371 -12.263 1.00 97.75 373 PHE A N 1
ATOM 2874 C CA . PHE A 1 373 ? -9.004 -7.980 -11.844 1.00 97.75 373 PHE A CA 1
ATOM 2875 C C . PHE A 1 373 ? -8.374 -7.136 -12.968 1.00 97.75 373 PHE A C 1
ATOM 2877 O O . PHE A 1 373 ? -7.288 -6.575 -12.790 1.00 97.75 373 PHE A O 1
ATOM 2884 N N . PRO A 1 374 ? -9.046 -7.009 -14.129 1.00 97.94 374 PRO A N 1
ATOM 2885 C CA . PRO A 1 374 ? -8.460 -6.403 -15.326 1.00 97.94 374 PRO A CA 1
ATOM 2886 C C . PRO A 1 374 ? -8.027 -4.949 -15.123 1.00 97.94 374 PRO A C 1
ATOM 2888 O O . PRO A 1 374 ? -6.949 -4.565 -15.573 1.00 97.94 374 PRO A O 1
ATOM 2891 N N . ASP A 1 375 ? -8.829 -4.141 -14.422 1.00 98.19 375 ASP A N 1
ATOM 2892 C CA . ASP A 1 375 ? -8.490 -2.739 -14.143 1.00 98.19 375 ASP A CA 1
ATOM 2893 C C . ASP A 1 375 ? -7.227 -2.637 -13.277 1.00 98.19 375 ASP A C 1
ATOM 2895 O O . ASP A 1 375 ? -6.284 -1.931 -13.623 1.00 98.19 375 ASP A O 1
ATOM 2899 N N . LEU A 1 376 ? -7.158 -3.423 -12.203 1.00 98.06 376 LEU A N 1
ATOM 2900 C CA . LEU A 1 376 ? -6.021 -3.446 -11.289 1.00 98.06 376 LEU A CA 1
ATOM 2901 C C . LEU A 1 376 ? -4.722 -3.837 -11.996 1.00 98.06 376 LEU A C 1
ATOM 2903 O O . LEU A 1 376 ? -3.722 -3.134 -11.846 1.00 98.06 376 LEU A O 1
ATOM 2907 N N . VAL A 1 377 ? -4.733 -4.926 -12.771 1.00 98.69 377 VAL A N 1
ATOM 2908 C CA . VAL A 1 377 ? -3.543 -5.373 -13.512 1.00 98.69 377 VAL A CA 1
ATOM 2909 C C . VAL A 1 377 ? -3.124 -4.319 -14.531 1.00 98.69 377 VAL A C 1
ATOM 2911 O O . VAL A 1 377 ? -1.963 -3.922 -14.555 1.00 98.69 377 VAL A O 1
ATOM 2914 N N . THR A 1 378 ? -4.081 -3.765 -15.280 1.00 98.75 378 THR A N 1
ATOM 2915 C CA . THR A 1 378 ? -3.811 -2.700 -16.257 1.00 98.75 378 THR A CA 1
ATOM 2916 C C . THR A 1 378 ? -3.154 -1.480 -15.607 1.00 98.75 378 THR A C 1
ATOM 2918 O O . THR A 1 378 ? -2.259 -0.872 -16.194 1.00 98.75 378 THR A O 1
ATOM 2921 N N . LYS A 1 379 ? -3.570 -1.095 -14.394 1.00 98.81 379 LYS A N 1
ATOM 2922 C CA . LYS A 1 379 ? -2.975 0.046 -13.686 1.00 98.81 379 LYS A CA 1
ATOM 2923 C C . LYS A 1 379 ? -1.566 -0.239 -13.176 1.00 98.81 379 LYS A C 1
ATOM 2925 O O . LYS A 1 379 ? -0.714 0.643 -13.281 1.00 98.81 379 LYS A O 1
ATOM 2930 N N . TRP A 1 380 ? -1.297 -1.443 -12.674 1.00 98.81 380 TRP A N 1
ATOM 2931 C CA . TRP A 1 380 ? 0.068 -1.832 -12.310 1.00 98.81 380 TRP A CA 1
ATOM 2932 C C . TRP A 1 380 ? 0.980 -1.913 -13.536 1.00 98.81 380 TRP A C 1
ATOM 2934 O O . TRP A 1 380 ? 2.074 -1.354 -13.509 1.00 98.81 380 TRP A O 1
ATOM 2944 N N . ASP A 1 381 ? 0.512 -2.490 -14.642 1.00 98.81 381 ASP A N 1
ATOM 2945 C CA . ASP A 1 381 ? 1.244 -2.493 -15.913 1.00 98.81 381 ASP A CA 1
ATOM 2946 C C . ASP A 1 381 ? 1.550 -1.069 -16.394 1.00 98.81 381 ASP A C 1
ATOM 2948 O O . ASP A 1 381 ? 2.686 -0.765 -16.760 1.00 98.81 381 ASP A O 1
ATOM 2952 N N . ALA A 1 382 ? 0.567 -0.165 -16.324 1.00 98.81 382 ALA A N 1
ATOM 2953 C CA . ALA A 1 382 ? 0.754 1.238 -16.680 1.00 98.81 382 ALA A CA 1
ATOM 2954 C C . ALA A 1 382 ? 1.798 1.931 -15.790 1.00 98.81 382 ALA A C 1
ATOM 2956 O O . ALA A 1 382 ? 2.596 2.719 -16.297 1.00 98.81 382 ALA A O 1
ATOM 2957 N N . PHE A 1 383 ? 1.839 1.629 -14.489 1.00 98.75 383 PHE A N 1
ATOM 2958 C CA . PHE A 1 383 ? 2.881 2.127 -13.587 1.00 98.75 383 PHE A CA 1
ATOM 2959 C C . PHE A 1 383 ? 4.279 1.674 -14.024 1.00 98.75 383 PHE A C 1
ATOM 2961 O O . PHE A 1 383 ? 5.174 2.507 -14.167 1.00 98.75 383 PHE A O 1
ATOM 2968 N N . TYR A 1 384 ? 4.462 0.386 -14.309 1.00 98.69 384 TYR A N 1
ATOM 2969 C CA . TYR A 1 384 ? 5.744 -0.168 -14.750 1.00 98.69 384 TYR A CA 1
ATOM 2970 C C . TYR A 1 384 ? 6.192 0.363 -16.118 1.00 98.69 384 TYR A C 1
ATOM 2972 O O . TYR A 1 384 ? 7.365 0.690 -16.313 1.00 98.69 384 TYR A O 1
ATOM 2980 N N . GLN A 1 385 ? 5.264 0.504 -17.063 1.00 98.56 385 GLN A N 1
ATOM 2981 C CA . GLN A 1 385 ? 5.533 1.109 -18.369 1.00 98.56 385 GLN A CA 1
ATOM 2982 C C . GLN A 1 385 ? 5.886 2.592 -18.237 1.00 98.56 385 GLN A C 1
ATOM 2984 O O . GLN A 1 385 ? 6.856 3.057 -18.836 1.00 98.56 385 GLN A O 1
ATOM 2989 N N . GLY A 1 386 ? 5.140 3.329 -17.411 1.00 98.25 386 GLY A N 1
ATOM 2990 C CA . GLY A 1 386 ? 5.409 4.733 -17.115 1.00 98.25 386 GLY A CA 1
ATOM 2991 C C . GLY A 1 386 ? 6.758 4.940 -16.434 1.00 98.25 386 GLY A C 1
ATOM 2992 O O . GLY A 1 386 ? 7.444 5.911 -16.737 1.00 98.25 386 GLY A O 1
ATOM 2993 N N . LEU A 1 387 ? 7.184 4.004 -15.583 1.00 97.88 387 LEU A N 1
ATOM 2994 C CA . LEU A 1 387 ? 8.497 4.023 -14.950 1.00 97.88 387 LEU A CA 1
ATOM 2995 C C . LEU A 1 387 ? 9.632 3.907 -15.984 1.00 97.88 387 LEU A C 1
ATOM 2997 O O . LEU A 1 387 ? 10.532 4.747 -15.995 1.00 97.88 387 LEU A O 1
ATOM 3001 N N . LYS A 1 388 ? 9.547 2.942 -16.911 1.00 97.75 388 LYS A N 1
ATOM 3002 C CA . LYS A 1 388 ? 10.504 2.808 -18.029 1.00 97.75 388 LYS A CA 1
ATOM 3003 C C . LYS A 1 388 ? 10.508 4.034 -18.945 1.00 97.75 388 LYS A C 1
ATOM 3005 O O . LYS A 1 388 ? 11.561 4.481 -19.383 1.00 97.75 388 LYS A O 1
ATOM 3010 N N . ALA A 1 389 ? 9.334 4.589 -19.243 1.00 97.94 389 ALA A N 1
ATOM 3011 C CA . ALA A 1 389 ? 9.227 5.778 -20.085 1.00 97.94 389 ALA A CA 1
ATOM 3012 C C . ALA A 1 389 ? 9.820 7.022 -19.400 1.00 97.94 389 ALA A C 1
ATOM 3014 O O . ALA A 1 389 ? 10.492 7.827 -20.042 1.00 97.94 389 ALA A O 1
ATOM 3015 N N . ALA A 1 390 ? 9.598 7.178 -18.092 1.00 97.69 390 ALA A N 1
ATOM 3016 C CA . ALA A 1 390 ? 10.124 8.295 -17.318 1.00 97.69 390 ALA A CA 1
ATOM 3017 C C . ALA A 1 390 ? 11.653 8.251 -17.193 1.00 97.69 390 ALA A C 1
ATOM 3019 O O . ALA A 1 390 ? 12.282 9.309 -17.250 1.00 97.69 390 ALA A O 1
ATOM 3020 N N . SER A 1 391 ? 12.258 7.063 -17.069 1.00 95.62 391 SER A N 1
ATOM 3021 C CA . SER A 1 391 ? 13.712 6.926 -16.893 1.00 95.62 391 SER A CA 1
ATOM 3022 C C . SER A 1 391 ? 14.523 7.392 -18.106 1.00 95.62 391 SER A C 1
ATOM 3024 O O . SER A 1 391 ? 15.659 7.820 -17.941 1.00 95.62 391 SER A O 1
ATOM 3026 N N . VAL A 1 392 ? 13.943 7.348 -19.311 1.00 96.25 392 VAL A N 1
ATOM 3027 C CA . VAL A 1 392 ? 14.589 7.786 -20.567 1.00 96.25 392 VAL A CA 1
ATOM 3028 C C . VAL A 1 392 ? 14.052 9.119 -21.103 1.00 96.25 392 VAL A C 1
ATOM 3030 O O . VAL A 1 392 ? 14.433 9.550 -22.185 1.00 96.25 392 VAL A O 1
ATOM 3033 N N . SER A 1 393 ? 13.133 9.760 -20.380 1.00 96.56 393 SER A N 1
ATOM 3034 C CA . SER A 1 393 ? 12.515 11.025 -20.788 1.00 96.56 393 SER A CA 1
ATOM 3035 C C . SER A 1 393 ? 13.416 12.228 -20.487 1.00 96.56 393 SER A C 1
ATOM 3037 O O . SER A 1 393 ? 14.087 12.262 -19.456 1.00 96.56 393 SER A O 1
ATOM 3039 N N . ASP A 1 394 ? 13.343 13.271 -21.317 1.00 96.38 394 ASP A N 1
ATOM 3040 C CA . ASP A 1 394 ? 14.011 14.566 -21.089 1.00 96.38 394 ASP A CA 1
ATOM 3041 C C . ASP A 1 394 ? 13.217 15.512 -20.165 1.00 96.38 394 ASP A C 1
ATOM 3043 O O . ASP A 1 394 ? 13.621 16.651 -19.925 1.00 96.38 394 ASP A O 1
ATOM 3047 N N . ALA A 1 395 ? 12.060 15.074 -19.654 1.00 96.75 395 ALA A N 1
ATOM 3048 C CA . ALA A 1 395 ? 11.265 15.860 -18.713 1.00 96.75 395 ALA A CA 1
ATOM 3049 C C . ALA A 1 395 ? 12.040 16.155 -17.417 1.00 96.75 395 ALA A C 1
ATOM 3051 O O . ALA A 1 395 ? 12.947 15.413 -17.027 1.00 96.75 395 ALA A O 1
ATOM 3052 N N . SER A 1 396 ? 11.649 17.216 -16.709 1.00 96.81 396 SER A N 1
ATOM 3053 C CA . SER A 1 396 ? 12.250 17.512 -15.406 1.00 96.81 396 SER A CA 1
ATOM 3054 C C . SER A 1 396 ? 11.950 16.402 -14.392 1.00 96.81 396 SER A C 1
ATOM 3056 O O . SER A 1 396 ? 10.888 15.776 -14.440 1.00 96.81 396 SER A O 1
ATOM 3058 N N . ASP A 1 397 ? 12.843 16.187 -13.423 1.00 96.00 397 ASP A N 1
ATOM 3059 C CA . ASP A 1 397 ? 12.634 15.181 -12.368 1.00 96.00 397 ASP A CA 1
ATOM 3060 C C . ASP A 1 397 ? 11.333 15.411 -11.598 1.00 96.00 397 ASP A C 1
ATOM 3062 O O . ASP A 1 397 ? 10.641 14.464 -11.232 1.00 96.00 397 ASP A O 1
ATOM 3066 N N . LEU A 1 398 ? 10.943 16.677 -11.426 1.00 95.25 398 LEU A N 1
ATOM 3067 C CA . LEU A 1 398 ? 9.676 17.045 -10.808 1.00 95.25 398 LEU A CA 1
ATOM 3068 C C . LEU A 1 398 ? 8.468 16.522 -11.604 1.00 95.25 398 LEU A C 1
ATOM 3070 O O . LEU A 1 398 ? 7.519 16.012 -11.009 1.00 95.25 398 LEU A O 1
ATOM 3074 N N . GLU A 1 399 ? 8.495 16.637 -12.933 1.00 96.06 399 GLU A N 1
ATOM 3075 C CA . GLU A 1 399 ? 7.432 16.141 -13.815 1.00 96.06 399 GLU A CA 1
ATOM 3076 C C . GLU A 1 399 ? 7.419 14.612 -13.877 1.00 96.06 399 GLU A C 1
ATOM 3078 O O . GLU A 1 399 ? 6.347 14.014 -13.786 1.00 96.06 399 GLU A O 1
ATOM 3083 N N . LYS A 1 400 ? 8.596 13.97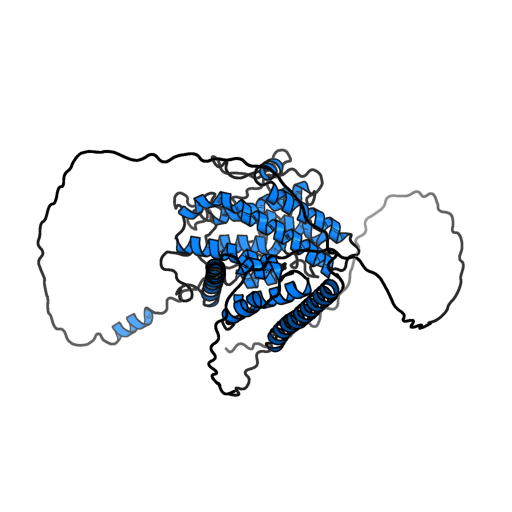5 -13.967 1.00 97.62 400 LYS A N 1
ATOM 3084 C CA . LYS A 1 400 ? 8.740 12.509 -13.930 1.00 97.62 400 LYS A CA 1
ATOM 3085 C C . LYS A 1 400 ? 8.179 11.935 -12.633 1.00 97.62 400 LYS A C 1
ATOM 3087 O O . LYS A 1 400 ? 7.331 11.044 -12.661 1.00 97.62 400 LYS A O 1
ATOM 3092 N N . LYS A 1 401 ? 8.601 12.499 -11.499 1.00 97.06 401 LYS A N 1
ATOM 3093 C CA . LYS A 1 401 ? 8.146 12.124 -10.159 1.00 97.06 401 LYS A CA 1
ATOM 3094 C C . LYS A 1 401 ? 6.639 12.247 -10.027 1.00 97.06 401 LYS A C 1
ATOM 3096 O O . LYS A 1 401 ? 5.983 11.306 -9.596 1.00 97.06 401 LYS A O 1
ATOM 3101 N N . ASP A 1 402 ? 6.081 13.390 -10.408 1.00 96.88 402 ASP A N 1
ATOM 3102 C CA . ASP A 1 402 ? 4.643 13.619 -10.311 1.00 96.88 402 ASP A CA 1
ATOM 3103 C C . ASP A 1 402 ? 3.836 12.669 -11.210 1.00 96.88 402 ASP A C 1
ATOM 3105 O O . ASP A 1 402 ? 2.826 12.122 -10.767 1.00 96.88 402 ASP A O 1
ATOM 3109 N N . HIS A 1 403 ? 4.306 12.415 -12.435 1.00 97.44 403 HIS A N 1
ATOM 3110 C CA . HIS A 1 403 ? 3.674 11.473 -13.355 1.00 97.44 403 HIS A CA 1
ATOM 3111 C C . HIS A 1 403 ? 3.674 10.039 -12.809 1.00 97.44 403 HIS A C 1
ATOM 3113 O O . HIS A 1 403 ? 2.619 9.406 -12.740 1.00 97.44 403 HIS A O 1
ATOM 3119 N N . VAL A 1 404 ? 4.837 9.540 -12.378 1.00 98.44 404 VAL A N 1
ATOM 3120 C CA . VAL A 1 404 ? 4.989 8.163 -11.887 1.00 98.44 404 VAL A CA 1
ATOM 3121 C C . VAL A 1 404 ? 4.272 7.955 -10.557 1.00 98.44 404 VAL A C 1
ATOM 3123 O O . VAL A 1 404 ? 3.631 6.922 -10.377 1.00 98.44 404 VAL A O 1
ATOM 3126 N N . LEU A 1 405 ? 4.288 8.937 -9.649 1.00 98.38 405 LEU A N 1
ATOM 3127 C CA . LEU A 1 405 ? 3.472 8.874 -8.434 1.00 98.38 405 LEU A CA 1
ATOM 3128 C C . LEU A 1 405 ? 1.975 8.856 -8.764 1.00 98.38 405 LEU A C 1
ATOM 3130 O O . LEU A 1 405 ? 1.223 8.148 -8.101 1.00 98.38 405 LEU A O 1
ATOM 3134 N N . GLY A 1 406 ? 1.539 9.581 -9.796 1.00 98.12 406 GLY A N 1
ATOM 3135 C CA . GLY A 1 406 ? 0.163 9.504 -10.279 1.00 98.12 406 GLY A CA 1
ATOM 3136 C C . GLY A 1 406 ? -0.227 8.091 -10.708 1.00 98.12 406 GLY A C 1
ATOM 3137 O O . GLY A 1 406 ? -1.229 7.566 -10.230 1.00 98.12 406 GLY A O 1
ATOM 3138 N N . LEU A 1 407 ? 0.597 7.445 -11.537 1.00 98.75 407 LEU A N 1
ATOM 3139 C CA . LEU A 1 407 ? 0.369 6.062 -11.969 1.00 98.75 407 LEU A CA 1
ATOM 3140 C C . LEU A 1 407 ? 0.391 5.073 -10.794 1.00 98.75 407 LEU A C 1
ATOM 3142 O O . LEU A 1 407 ? -0.486 4.217 -10.697 1.00 98.75 407 LEU A O 1
ATOM 3146 N N . TYR A 1 408 ? 1.347 5.228 -9.873 1.00 98.62 408 TYR A N 1
ATOM 3147 C CA . TYR A 1 408 ? 1.439 4.417 -8.658 1.00 98.62 408 TYR A CA 1
ATOM 3148 C C . TYR A 1 408 ? 0.157 4.509 -7.824 1.00 98.62 408 TYR A C 1
ATOM 3150 O O . TYR A 1 408 ? -0.413 3.489 -7.441 1.00 98.62 408 TYR A O 1
ATOM 3158 N N . TRP A 1 409 ? -0.342 5.724 -7.578 1.00 98.19 409 TRP A N 1
ATOM 3159 C CA . TRP A 1 409 ? -1.561 5.913 -6.796 1.00 98.19 409 TRP A CA 1
ATOM 3160 C C . TRP A 1 409 ? -2.824 5.480 -7.539 1.00 98.19 409 TRP A C 1
ATOM 3162 O O . TRP A 1 409 ? -3.764 5.030 -6.891 1.00 98.19 409 TRP A O 1
ATOM 3172 N N . GLU A 1 410 ? -2.864 5.539 -8.871 1.00 98.31 410 GLU A N 1
ATOM 3173 C CA . GLU A 1 410 ? -3.947 4.911 -9.634 1.00 98.31 410 GLU A CA 1
ATOM 3174 C C . GLU A 1 410 ? -3.957 3.386 -9.451 1.00 98.31 410 GLU A C 1
ATOM 3176 O O . GLU A 1 410 ? -5.017 2.816 -9.190 1.00 98.31 410 GLU A O 1
ATOM 3181 N N . ALA A 1 411 ? -2.793 2.732 -9.513 1.00 98.56 411 ALA A N 1
ATOM 3182 C CA . ALA A 1 411 ? -2.666 1.292 -9.278 1.00 98.56 411 ALA A CA 1
ATOM 3183 C C . ALA A 1 411 ? -2.989 0.899 -7.830 1.00 98.56 411 ALA A C 1
ATOM 3185 O O . ALA A 1 411 ? -3.713 -0.071 -7.582 1.00 98.56 411 ALA A O 1
ATOM 3186 N N . HIS A 1 412 ? -2.544 1.704 -6.866 1.00 97.62 412 HIS A N 1
ATOM 3187 C CA . HIS A 1 412 ? -2.895 1.547 -5.459 1.00 97.62 412 HIS A CA 1
ATOM 3188 C C . HIS A 1 412 ? -4.415 1.639 -5.253 1.00 97.62 412 HIS A C 1
ATOM 3190 O O . HIS A 1 412 ? -5.012 0.811 -4.570 1.00 97.62 412 HIS A O 1
ATOM 3196 N N . GLN A 1 413 ? -5.077 2.619 -5.868 1.00 96.88 413 GLN A N 1
ATOM 3197 C CA . GLN A 1 413 ? -6.525 2.802 -5.748 1.00 96.88 413 GLN A CA 1
ATOM 3198 C C . GLN A 1 413 ? -7.318 1.693 -6.448 1.00 96.88 413 GLN A C 1
ATOM 3200 O O . GLN A 1 413 ? -8.351 1.272 -5.930 1.00 96.88 413 GLN A O 1
ATOM 3205 N N . ALA A 1 414 ? -6.832 1.171 -7.575 1.00 98.06 414 ALA A N 1
ATOM 3206 C CA . ALA A 1 414 ? -7.416 -0.014 -8.201 1.00 98.06 414 ALA A CA 1
ATOM 3207 C C . ALA A 1 414 ? -7.257 -1.262 -7.310 1.00 98.06 414 ALA A C 1
ATOM 3209 O O . ALA A 1 414 ? -8.187 -2.060 -7.190 1.00 98.06 414 ALA A O 1
ATOM 3210 N N . SER A 1 415 ? -6.130 -1.376 -6.597 1.00 97.56 415 SER A N 1
ATOM 3211 C CA . SER A 1 415 ? -5.894 -2.411 -5.576 1.00 97.56 415 SER A CA 1
ATOM 3212 C C . SER A 1 415 ? -6.873 -2.312 -4.406 1.00 97.56 415 SER A C 1
ATOM 3214 O O . SER A 1 415 ? -7.462 -3.316 -4.006 1.00 97.56 415 SER A O 1
ATOM 3216 N N . MET A 1 416 ? -7.151 -1.093 -3.932 1.00 94.69 416 MET A N 1
ATOM 3217 C CA . MET A 1 416 ? -8.224 -0.848 -2.961 1.00 94.69 416 MET A CA 1
ATOM 3218 C C . MET A 1 416 ? -9.593 -1.244 -3.525 1.00 94.69 416 MET A C 1
ATOM 3220 O O . MET A 1 416 ? -10.374 -1.889 -2.833 1.00 94.69 416 MET A O 1
ATOM 3224 N N . GLY A 1 417 ? -9.890 -0.904 -4.781 1.00 94.94 417 GLY A N 1
ATOM 3225 C CA . GLY A 1 417 ? -11.156 -1.253 -5.431 1.00 94.94 417 GLY A CA 1
ATOM 3226 C C . GLY A 1 417 ? -11.391 -2.765 -5.527 1.00 94.94 417 GLY A C 1
ATOM 3227 O O . GLY A 1 417 ? -12.481 -3.240 -5.212 1.00 94.94 417 GLY A O 1
ATOM 3228 N N . ALA A 1 418 ? -10.360 -3.535 -5.885 1.00 95.31 418 ALA A N 1
ATOM 3229 C CA . ALA A 1 418 ? -10.439 -4.996 -5.964 1.00 95.31 418 ALA A CA 1
ATOM 3230 C C . ALA A 1 418 ? -10.644 -5.673 -4.597 1.00 95.31 418 ALA A C 1
ATOM 3232 O O . ALA A 1 418 ? -11.197 -6.775 -4.531 1.00 95.31 418 ALA A O 1
ATOM 3233 N N . SER A 1 419 ? -10.295 -4.991 -3.499 1.00 89.50 419 SER A N 1
ATOM 3234 C CA . SER A 1 419 ? -10.525 -5.486 -2.136 1.00 89.50 419 SER A CA 1
ATOM 3235 C C . SER A 1 419 ? -12.008 -5.650 -1.772 1.00 89.50 419 SER A C 1
ATOM 3237 O O . SER A 1 419 ? -12.324 -6.283 -0.765 1.00 89.50 419 SER A O 1
ATOM 3239 N N . ALA A 1 420 ? -12.935 -5.178 -2.616 1.00 93.38 420 ALA A N 1
ATOM 3240 C CA . ALA A 1 420 ? -14.353 -5.515 -2.516 1.00 93.38 420 ALA A CA 1
ATOM 3241 C C . ALA A 1 420 ? -14.599 -7.040 -2.503 1.00 93.38 420 ALA A C 1
ATOM 3243 O O . ALA A 1 420 ? -15.512 -7.512 -1.827 1.00 93.38 420 ALA A O 1
ATOM 3244 N N . SER A 1 421 ? -13.745 -7.822 -3.176 1.00 94.25 421 SER A N 1
ATOM 3245 C CA . SER A 1 421 ? -13.766 -9.294 -3.132 1.00 94.25 421 SER A CA 1
ATOM 3246 C C . SER A 1 421 ? -13.503 -9.872 -1.732 1.00 94.25 421 SER A C 1
ATOM 3248 O O . SER A 1 421 ? -13.880 -11.004 -1.440 1.00 94.25 421 SER A O 1
ATOM 3250 N N . CYS A 1 422 ? -12.911 -9.086 -0.832 1.00 96.38 422 CYS A N 1
ATOM 3251 C CA . CYS A 1 422 ? -12.580 -9.496 0.526 1.00 96.38 422 CYS A CA 1
ATOM 3252 C C . CYS A 1 422 ? -13.709 -9.237 1.533 1.00 96.38 422 CYS A C 1
ATOM 3254 O O . CYS A 1 422 ? -13.605 -9.709 2.661 1.00 96.38 422 CYS A O 1
ATOM 3256 N N . LEU A 1 423 ? -14.769 -8.497 1.176 1.00 95.56 423 LEU A N 1
ATOM 3257 C CA . LEU A 1 423 ? -15.750 -7.961 2.136 1.00 95.56 423 LEU A CA 1
ATOM 3258 C C . LEU A 1 423 ? -16.399 -9.018 3.034 1.00 95.56 423 LEU A C 1
ATOM 3260 O O . LEU A 1 423 ? -16.621 -8.743 4.208 1.00 95.56 423 LEU A O 1
ATOM 3264 N N . ALA A 1 424 ? -16.638 -10.230 2.525 1.00 96.25 424 ALA A N 1
ATOM 3265 C CA . ALA A 1 424 ? -17.207 -11.320 3.320 1.00 96.25 424 ALA A CA 1
ATOM 3266 C C . ALA A 1 424 ? -16.378 -11.624 4.584 1.00 96.25 424 ALA A C 1
ATOM 3268 O O . ALA A 1 424 ? -16.943 -11.916 5.628 1.00 96.25 424 ALA A O 1
ATOM 3269 N N . ARG A 1 425 ? -15.050 -11.462 4.530 1.00 97.25 425 ARG A N 1
ATOM 3270 C CA . ARG A 1 425 ? -14.136 -11.713 5.659 1.00 97.25 425 ARG A CA 1
ATOM 3271 C C . ARG A 1 425 ? -14.239 -10.674 6.774 1.00 97.25 425 ARG A C 1
ATOM 3273 O O . ARG A 1 425 ? -13.748 -10.912 7.872 1.00 97.25 425 ARG A O 1
ATOM 3280 N N . GLN A 1 426 ? -14.874 -9.525 6.525 1.00 97.06 426 GLN A N 1
ATOM 3281 C CA . GLN A 1 426 ? -15.102 -8.526 7.575 1.00 97.06 426 GLN A CA 1
ATOM 3282 C C . GLN A 1 426 ? -16.032 -9.048 8.675 1.00 97.06 426 GLN A C 1
ATOM 3284 O O . GLN A 1 426 ? -15.944 -8.565 9.798 1.00 97.06 426 GLN A O 1
ATOM 3289 N N . SER A 1 427 ? -16.872 -10.057 8.399 1.00 97.50 427 SER A N 1
ATOM 3290 C CA . SER A 1 427 ? -17.766 -10.642 9.407 1.00 97.50 427 SER A CA 1
ATOM 3291 C C . SER A 1 427 ? -17.033 -11.333 10.560 1.00 97.50 427 SER A C 1
ATOM 3293 O O . SER A 1 427 ? -17.656 -11.628 11.573 1.00 97.50 427 SER A O 1
ATOM 3295 N N . TYR A 1 428 ? -15.735 -11.613 10.412 1.00 97.75 428 TYR A N 1
ATOM 3296 C CA . TYR A 1 428 ? -14.908 -12.221 11.458 1.00 97.75 428 TYR A CA 1
ATOM 3297 C C . TYR A 1 428 ? -14.295 -11.201 12.424 1.00 97.75 428 TYR A C 1
ATOM 3299 O O . TYR A 1 428 ? -13.602 -11.583 13.360 1.00 97.75 428 TYR A O 1
ATOM 3307 N N . TYR A 1 429 ? -14.529 -9.907 12.206 1.00 98.19 429 TYR A N 1
ATOM 3308 C CA . TYR A 1 429 ? -13.974 -8.835 13.025 1.00 98.19 429 TYR A CA 1
ATOM 3309 C C . TYR A 1 429 ? -15.072 -8.100 13.797 1.00 98.19 429 TYR A C 1
ATOM 3311 O O . TYR A 1 429 ? -16.241 -8.097 13.413 1.00 98.19 429 TYR A O 1
ATOM 3319 N N . SER A 1 430 ? -14.674 -7.442 14.889 1.00 97.88 430 SER A N 1
ATOM 3320 C CA . SER A 1 430 ? -15.556 -6.553 15.650 1.00 97.88 430 SER A CA 1
ATOM 3321 C C . SER A 1 430 ? -16.074 -5.411 14.771 1.00 97.88 430 SER A C 1
ATOM 3323 O O . SER A 1 430 ? -15.411 -4.988 13.815 1.00 97.88 430 SER A O 1
ATOM 3325 N N . SER A 1 431 ? -17.234 -4.850 15.120 1.00 97.38 431 SER A N 1
ATOM 3326 C CA . SER A 1 431 ? -17.768 -3.699 14.385 1.00 97.38 431 SER A CA 1
ATOM 3327 C C . SER A 1 431 ? -16.811 -2.497 14.445 1.00 97.38 431 SER A C 1
ATOM 3329 O O . SER A 1 431 ? -16.668 -1.761 13.462 1.00 97.38 431 SER A O 1
ATOM 3331 N N . THR A 1 432 ? -16.075 -2.359 15.553 1.00 97.94 432 THR A N 1
ATOM 3332 C CA . THR A 1 432 ? -15.025 -1.357 15.743 1.00 97.94 432 THR A CA 1
ATOM 3333 C C . THR A 1 432 ? -13.870 -1.517 14.755 1.00 97.94 432 THR A C 1
ATOM 3335 O O . THR A 1 432 ? -13.508 -0.549 14.082 1.00 97.94 432 THR A O 1
ATOM 3338 N N . GLU A 1 433 ? -13.316 -2.723 14.602 1.00 98.38 433 GLU A N 1
ATOM 3339 C CA . GLU A 1 433 ? -12.221 -2.975 13.654 1.00 98.38 433 GLU A CA 1
ATOM 3340 C C . GLU A 1 433 ? -12.691 -2.793 12.208 1.00 98.38 433 GLU A C 1
ATOM 3342 O O . GLU A 1 433 ? -11.994 -2.174 11.405 1.00 98.38 433 GLU A O 1
ATOM 3347 N N . VAL A 1 434 ? -13.904 -3.244 11.875 1.00 97.69 434 VAL A N 1
ATOM 3348 C CA . VAL A 1 434 ? -14.495 -3.009 10.548 1.00 97.69 434 VAL A CA 1
ATOM 3349 C C . VAL A 1 434 ? -14.677 -1.510 10.286 1.00 97.69 434 VAL A C 1
ATOM 3351 O O . VAL A 1 434 ? -14.431 -1.018 9.179 1.00 97.69 434 VAL A O 1
ATOM 3354 N N . SER A 1 435 ? -15.081 -0.734 11.293 1.00 97.06 435 SER A N 1
ATOM 3355 C CA . SER A 1 435 ? -15.190 0.720 11.170 1.00 97.06 435 SER A CA 1
ATOM 3356 C C . SER A 1 435 ? -13.828 1.385 10.948 1.00 97.06 435 SER A C 1
ATOM 3358 O O . SER A 1 435 ? -13.712 2.274 10.093 1.00 97.06 435 SER A O 1
ATOM 3360 N N . PHE A 1 436 ? -12.789 0.929 11.651 1.00 97.50 436 PHE A N 1
ATOM 3361 C CA . PHE A 1 436 ? -11.416 1.373 11.429 1.00 97.50 436 PHE A CA 1
ATOM 3362 C C . PHE A 1 436 ? -10.931 1.018 10.024 1.00 97.50 436 PHE A C 1
ATOM 3364 O O . PHE A 1 436 ? -10.503 1.918 9.307 1.00 97.50 436 PHE A O 1
ATOM 3371 N N . ALA A 1 437 ? -11.092 -0.229 9.579 1.00 95.94 437 ALA A N 1
ATOM 3372 C CA . ALA A 1 437 ? -10.742 -0.673 8.233 1.00 95.94 437 ALA A CA 1
ATOM 3373 C C . ALA A 1 437 ? -11.358 0.230 7.151 1.00 95.94 437 ALA A C 1
ATOM 3375 O O . ALA A 1 437 ? -10.670 0.690 6.244 1.00 95.94 437 ALA A O 1
ATOM 3376 N N . ASN A 1 438 ? -12.645 0.557 7.266 1.00 94.38 438 ASN A N 1
ATOM 3377 C CA . ASN A 1 438 ? -13.320 1.454 6.324 1.00 94.38 438 ASN A CA 1
ATOM 3378 C C . ASN A 1 438 ? -12.816 2.909 6.406 1.00 94.38 438 ASN A C 1
ATOM 3380 O O . ASN A 1 438 ? -12.763 3.617 5.395 1.00 94.38 438 ASN A O 1
ATOM 3384 N N . SER A 1 439 ? -12.448 3.373 7.602 1.00 95.12 439 SER A N 1
ATOM 3385 C CA . SER A 1 439 ? -11.874 4.709 7.813 1.00 95.12 439 SER A CA 1
ATOM 3386 C C . SER A 1 439 ? -10.464 4.804 7.232 1.00 95.12 439 SER A C 1
ATOM 3388 O O . SER A 1 439 ? -10.179 5.746 6.500 1.00 95.12 439 SER A O 1
ATOM 3390 N N . TRP A 1 440 ? -9.635 3.784 7.454 1.00 92.69 440 TRP A N 1
ATOM 3391 C CA . TRP A 1 440 ? -8.319 3.604 6.846 1.00 92.69 440 TRP A CA 1
ATOM 3392 C C . TRP A 1 440 ? -8.395 3.635 5.316 1.00 92.69 440 TRP A C 1
ATOM 3394 O O . TRP A 1 440 ? -7.709 4.433 4.676 1.00 92.69 440 TRP A O 1
ATOM 3404 N N . GLN A 1 441 ? -9.302 2.847 4.722 1.00 90.81 441 GLN A N 1
ATOM 3405 C CA . GLN A 1 441 ? -9.508 2.846 3.271 1.00 90.81 441 GLN A CA 1
ATOM 3406 C C . GLN A 1 441 ? -9.924 4.226 2.741 1.00 90.81 441 GLN A C 1
ATOM 3408 O O . GLN A 1 441 ? -9.395 4.688 1.734 1.00 90.81 441 GLN A O 1
ATOM 3413 N N . THR A 1 442 ? -10.833 4.917 3.438 1.00 90.12 442 THR A N 1
ATOM 3414 C CA . THR A 1 442 ? -11.269 6.269 3.049 1.00 90.12 442 THR A CA 1
ATOM 3415 C C . THR A 1 442 ? -10.124 7.282 3.145 1.00 90.12 442 THR A C 1
ATOM 3417 O O . THR A 1 442 ? -10.029 8.190 2.324 1.00 90.12 442 THR A O 1
ATOM 3420 N N . SER A 1 443 ? -9.237 7.151 4.131 1.00 91.25 443 SER A N 1
ATOM 3421 C CA . SER A 1 443 ? -8.069 8.026 4.277 1.00 91.25 443 SER A CA 1
ATOM 3422 C C . SER A 1 443 ? -7.067 7.855 3.132 1.00 91.25 443 SER A C 1
ATOM 3424 O O . SER A 1 443 ? -6.479 8.847 2.692 1.00 91.25 443 SER A O 1
ATOM 3426 N N . ALA A 1 444 ? -6.937 6.644 2.575 1.00 91.81 444 ALA A N 1
ATOM 3427 C CA . ALA A 1 444 ? -6.083 6.385 1.415 1.00 91.81 444 ALA A CA 1
ATOM 3428 C C . ALA A 1 444 ? -6.472 7.242 0.193 1.00 91.81 444 ALA A C 1
ATOM 3430 O O . ALA A 1 444 ? -5.585 7.714 -0.516 1.00 91.81 444 ALA A O 1
ATOM 3431 N N . ASP A 1 445 ? -7.760 7.569 -0.000 1.00 93.12 445 ASP A N 1
ATOM 3432 C CA . ASP A 1 445 ? -8.202 8.479 -1.071 1.00 93.12 445 ASP A CA 1
ATOM 3433 C C . ASP A 1 445 ? -7.564 9.875 -0.975 1.00 93.12 445 ASP A C 1
ATOM 3435 O O . ASP A 1 445 ? -7.313 10.531 -1.995 1.00 93.12 445 ASP A O 1
ATOM 3439 N N . TYR A 1 446 ? -7.333 10.362 0.247 1.00 94.19 446 TYR A N 1
ATOM 3440 C CA . TYR A 1 446 ? -6.743 11.678 0.469 1.00 94.19 446 TYR A CA 1
ATOM 3441 C C . TYR A 1 446 ? -5.244 11.670 0.183 1.00 94.19 446 TYR A C 1
ATOM 3443 O O . TYR A 1 446 ? -4.750 12.604 -0.455 1.00 94.19 446 TYR A O 1
ATOM 3451 N N . ILE A 1 447 ? -4.553 10.612 0.611 1.00 95.00 447 ILE A N 1
ATOM 3452 C CA . ILE A 1 447 ? -3.123 10.391 0.372 1.00 95.00 447 ILE A CA 1
ATOM 3453 C C . ILE A 1 447 ? -2.864 10.198 -1.132 1.00 95.00 447 ILE A C 1
ATOM 3455 O O . ILE A 1 447 ? -1.980 10.840 -1.705 1.00 95.00 447 ILE A O 1
ATOM 3459 N N . ALA A 1 448 ? -3.707 9.408 -1.801 1.00 96.19 448 ALA A N 1
ATOM 3460 C CA . ALA A 1 448 ? -3.641 9.191 -3.239 1.00 96.19 448 ALA A CA 1
ATOM 3461 C C . ALA A 1 448 ? -3.819 10.492 -4.025 1.00 96.19 448 ALA A C 1
ATOM 3463 O O . ALA A 1 448 ? -3.073 10.765 -4.960 1.00 96.19 448 ALA A O 1
ATOM 3464 N N . ALA A 1 449 ? -4.764 11.349 -3.629 1.00 96.19 449 ALA A N 1
ATOM 3465 C CA . ALA A 1 449 ? -5.014 12.603 -4.335 1.00 96.19 449 ALA A CA 1
ATOM 3466 C C . ALA A 1 449 ? -3.811 13.562 -4.335 1.00 96.19 449 ALA A C 1
ATOM 3468 O O . ALA A 1 449 ? -3.677 14.357 -5.263 1.00 96.19 449 ALA A O 1
ATOM 3469 N N . VAL A 1 450 ? -2.940 13.510 -3.323 1.00 96.31 450 VAL A N 1
ATOM 3470 C CA . VAL A 1 450 ? -1.770 14.400 -3.231 1.00 96.31 450 VAL A CA 1
ATOM 3471 C C . VAL A 1 450 ? -0.504 13.826 -3.866 1.00 96.31 450 VAL A C 1
ATOM 3473 O O . VAL A 1 450 ? 0.553 14.455 -3.776 1.00 96.31 450 VAL A O 1
ATOM 3476 N N . TYR A 1 451 ? -0.592 12.648 -4.489 1.00 97.31 451 TYR A N 1
ATOM 3477 C CA . TYR A 1 451 ? 0.560 11.900 -5.000 1.00 97.31 451 TYR A CA 1
ATOM 3478 C C . TYR A 1 451 ? 1.654 11.803 -3.939 1.00 97.31 451 TYR A C 1
ATOM 3480 O O . TYR A 1 451 ? 2.774 12.286 -4.109 1.00 97.31 451 TYR A O 1
ATOM 3488 N N . PHE A 1 452 ? 1.280 11.280 -2.773 1.00 96.25 452 PHE A N 1
ATOM 3489 C CA . PHE A 1 452 ? 2.204 11.142 -1.662 1.00 96.25 452 PHE A CA 1
ATOM 3490 C C . PHE A 1 452 ? 3.355 10.202 -2.037 1.00 96.25 452 PHE A C 1
ATOM 3492 O O . PHE A 1 452 ? 3.135 9.097 -2.520 1.00 96.25 452 PHE A O 1
ATOM 3499 N N . GLN A 1 453 ? 4.596 10.630 -1.831 1.00 95.69 453 GLN A N 1
ATOM 3500 C CA . GLN A 1 453 ? 5.743 9.747 -2.018 1.00 95.69 453 GLN A CA 1
ATOM 3501 C C . GLN A 1 453 ? 5.898 8.904 -0.754 1.00 95.69 453 GLN A C 1
ATOM 3503 O O . GLN A 1 453 ? 6.472 9.376 0.225 1.00 95.69 453 GLN A O 1
ATOM 3508 N N . SER A 1 454 ? 5.393 7.676 -0.782 1.00 96.19 454 SER A N 1
ATOM 3509 C CA . SER A 1 454 ? 5.528 6.692 0.295 1.00 96.19 454 SER A CA 1
ATOM 3510 C C . SER A 1 454 ? 6.934 6.076 0.343 1.00 96.19 454 SER A C 1
ATOM 3512 O O . SER A 1 454 ? 7.089 4.860 0.271 1.00 96.19 454 SER A O 1
ATOM 3514 N N . SER A 1 455 ? 7.963 6.926 0.460 1.00 96.69 455 SER A N 1
ATOM 3515 C CA . SER A 1 455 ? 9.336 6.505 0.781 1.00 96.69 455 SER A CA 1
ATOM 3516 C C . SER A 1 455 ? 9.391 5.871 2.171 1.00 96.69 455 SER A C 1
ATOM 3518 O O . SER A 1 455 ? 8.433 6.002 2.937 1.00 96.69 455 SER A O 1
ATOM 3520 N N . LEU A 1 456 ? 10.488 5.193 2.515 1.00 96.19 456 LEU A N 1
ATOM 3521 C CA . LEU A 1 456 ? 10.611 4.504 3.805 1.00 96.19 456 LEU A CA 1
ATOM 3522 C C . LEU A 1 456 ? 10.381 5.463 4.980 1.00 96.19 456 LEU A C 1
ATOM 3524 O O . LEU A 1 456 ? 9.431 5.283 5.735 1.00 96.19 456 LEU A O 1
ATOM 3528 N N . ASP A 1 457 ? 11.171 6.535 5.066 1.00 93.50 457 ASP A N 1
ATOM 3529 C CA . ASP A 1 457 ? 11.119 7.491 6.180 1.00 93.50 457 ASP A CA 1
ATOM 3530 C C . ASP A 1 457 ? 9.743 8.149 6.306 1.00 93.50 457 ASP A C 1
ATOM 3532 O O . ASP A 1 457 ? 9.175 8.261 7.392 1.00 93.50 457 ASP A O 1
ATOM 3536 N N . LYS A 1 458 ? 9.168 8.544 5.164 1.00 93.88 458 LYS A N 1
ATOM 3537 C CA . LYS A 1 458 ? 7.836 9.147 5.114 1.00 93.88 458 LYS A CA 1
ATOM 3538 C C . LYS A 1 458 ? 6.772 8.165 5.567 1.00 93.88 458 LYS A C 1
ATOM 3540 O O . LYS A 1 458 ? 5.921 8.521 6.371 1.00 93.88 458 LYS A O 1
ATOM 3545 N N . SER A 1 459 ? 6.827 6.934 5.080 1.00 95.00 459 SER A N 1
ATOM 3546 C CA . SER A 1 459 ? 5.853 5.907 5.426 1.00 95.00 459 SER A CA 1
ATOM 3547 C C . SER A 1 459 ? 5.943 5.528 6.903 1.00 95.00 459 SER A C 1
ATOM 3549 O O . SER A 1 459 ? 4.903 5.440 7.542 1.00 95.00 459 SER A O 1
ATOM 3551 N N . VAL A 1 460 ? 7.144 5.414 7.485 1.00 94.25 460 VAL A N 1
ATOM 3552 C CA . VAL A 1 460 ? 7.309 5.178 8.932 1.00 94.25 460 VAL A CA 1
ATOM 3553 C C . VAL A 1 460 ? 6.545 6.227 9.740 1.00 94.25 460 VAL A C 1
ATOM 3555 O O . VAL A 1 460 ? 5.765 5.859 10.611 1.00 94.25 460 VAL A O 1
ATOM 3558 N N . MET A 1 461 ? 6.662 7.516 9.407 1.00 90.62 461 MET A N 1
ATOM 3559 C CA . MET A 1 461 ? 5.937 8.570 10.134 1.00 90.62 461 MET A CA 1
ATOM 3560 C C . MET A 1 461 ? 4.412 8.386 10.120 1.00 90.62 461 MET A C 1
ATOM 3562 O O . MET A 1 461 ? 3.763 8.650 11.127 1.00 90.62 461 MET A O 1
ATOM 3566 N N . PHE A 1 462 ? 3.832 7.932 9.006 1.00 89.25 462 PHE A N 1
ATOM 3567 C CA . PHE A 1 462 ? 2.379 7.751 8.874 1.00 89.25 462 PHE A CA 1
ATOM 3568 C C . PHE A 1 462 ? 1.868 6.395 9.357 1.00 89.25 462 PHE A C 1
ATOM 3570 O O . PHE A 1 462 ? 0.675 6.261 9.631 1.00 89.25 462 PHE A O 1
ATOM 3577 N N . MET A 1 463 ? 2.740 5.392 9.443 1.00 91.50 463 MET A N 1
ATOM 3578 C CA . MET A 1 463 ? 2.367 4.046 9.866 1.00 91.50 463 MET A CA 1
ATOM 3579 C C . MET A 1 463 ? 2.623 3.804 11.353 1.00 91.50 463 MET A C 1
ATOM 3581 O O . MET A 1 463 ? 1.910 3.010 11.958 1.00 91.50 463 MET A O 1
ATOM 3585 N N . SER A 1 464 ? 3.612 4.475 11.956 1.00 90.94 464 SE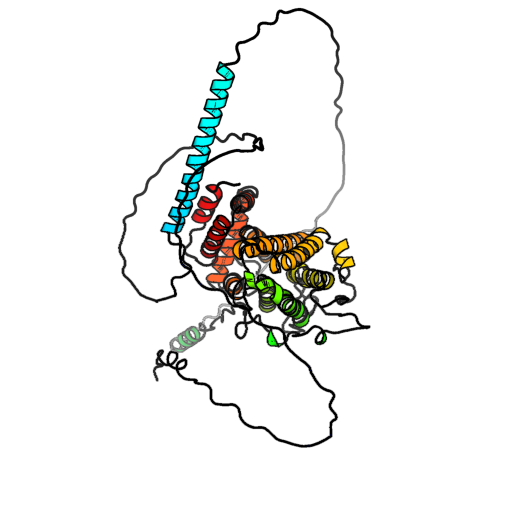R A N 1
ATOM 3586 C CA . SER A 1 464 ? 3.914 4.338 13.387 1.00 90.94 464 SER A CA 1
ATOM 3587 C C . SER A 1 464 ? 2.725 4.648 14.299 1.00 90.94 464 SER A C 1
ATOM 3589 O O . SER A 1 464 ? 2.545 3.918 15.268 1.00 90.94 464 SER A O 1
ATOM 3591 N N . PRO A 1 465 ? 1.882 5.665 14.026 1.00 92.25 465 PRO A N 1
ATOM 3592 C CA . PRO A 1 465 ? 0.762 5.985 14.898 1.00 92.25 465 PRO A CA 1
ATOM 3593 C C . PRO A 1 465 ? -0.502 5.178 14.539 1.00 92.25 465 PRO A C 1
ATOM 3595 O O . PRO A 1 465 ? -1.618 5.640 14.755 1.00 92.25 465 PRO A O 1
ATOM 3598 N N . LEU A 1 466 ? -0.365 3.994 13.936 1.00 94.75 466 LEU A N 1
ATOM 3599 C CA . LEU A 1 466 ? -1.484 3.084 13.675 1.00 94.75 466 LEU A CA 1
ATOM 3600 C C . LEU A 1 466 ? -1.675 2.109 14.827 1.00 94.75 466 LEU A C 1
ATOM 3602 O O . LEU A 1 466 ? -0.684 1.692 15.416 1.00 94.75 466 LEU A O 1
ATOM 3606 N N . PRO A 1 467 ? -2.921 1.676 15.097 1.00 96.12 467 PRO A N 1
ATOM 3607 C CA . PRO A 1 467 ? -3.213 0.812 16.233 1.00 96.12 467 PRO A CA 1
ATOM 3608 C C . PRO A 1 467 ? -2.367 -0.462 16.201 1.00 96.12 467 PRO A C 1
ATOM 3610 O O . PRO A 1 467 ? -2.416 -1.237 15.234 1.00 96.12 467 PRO A O 1
ATOM 3613 N N . SER A 1 468 ? -1.649 -0.695 17.293 1.00 96.00 468 SER A N 1
ATOM 3614 C CA . SER A 1 468 ? -0.714 -1.797 17.480 1.00 96.00 468 SER A CA 1
ATOM 3615 C C . SER A 1 468 ? -1.378 -3.149 17.663 1.00 96.00 468 SER A C 1
ATOM 3617 O O . SER A 1 468 ? -0.709 -4.171 17.605 1.00 96.00 468 SER A O 1
ATOM 3619 N N . ARG A 1 469 ? -2.704 -3.179 17.809 1.00 96.00 469 ARG A N 1
ATOM 3620 C CA . ARG A 1 469 ? -3.516 -4.396 17.863 1.00 96.00 469 ARG A CA 1
ATOM 3621 C C . ARG A 1 469 ? -4.794 -4.260 17.045 1.00 96.00 469 ARG A C 1
ATOM 3623 O O . ARG A 1 469 ? -5.220 -3.158 16.688 1.00 96.00 469 ARG A O 1
ATOM 3630 N N . VAL A 1 470 ? -5.432 -5.395 16.778 1.00 97.56 470 VAL A N 1
ATOM 3631 C CA . VAL A 1 470 ? -6.814 -5.454 16.281 1.00 97.56 470 VAL A CA 1
ATOM 3632 C C . VAL A 1 470 ? -7.750 -4.779 17.294 1.00 97.56 470 VAL A C 1
ATOM 3634 O O . VAL A 1 470 ? -7.661 -5.042 18.500 1.00 97.56 470 VAL A O 1
ATOM 3637 N N . LEU A 1 471 ? -8.638 -3.902 16.817 1.00 98.25 471 LEU A N 1
ATOM 3638 C CA . LEU A 1 471 ? -9.604 -3.214 17.669 1.00 98.25 471 LEU A CA 1
ATOM 3639 C C . LEU A 1 471 ? -10.739 -4.150 18.096 1.00 98.25 471 LEU A C 1
ATOM 3641 O O . LEU A 1 471 ? -11.183 -5.041 17.365 1.00 98.25 471 LEU A O 1
ATOM 3645 N N . ARG A 1 472 ? -11.225 -3.940 19.311 1.00 96.81 472 ARG A N 1
ATOM 3646 C CA . ARG A 1 472 ? -12.206 -4.783 19.992 1.00 96.81 472 ARG A CA 1
ATOM 3647 C C . ARG A 1 472 ? -13.490 -3.998 20.234 1.00 96.81 472 ARG A C 1
ATOM 3649 O O . ARG A 1 472 ? -13.541 -2.777 20.077 1.00 96.81 472 ARG A O 1
ATOM 3656 N N . GLU A 1 473 ? -14.544 -4.710 20.614 1.00 96.94 473 GLU A N 1
ATOM 3657 C CA . GLU A 1 473 ? -15.752 -4.032 21.075 1.00 96.94 473 GLU A CA 1
ATOM 3658 C C . GLU A 1 473 ? -15.464 -3.195 22.324 1.00 96.94 473 GLU A C 1
ATOM 3660 O O . GLU A 1 473 ? -14.726 -3.620 23.213 1.00 96.94 473 GLU A O 1
ATOM 3665 N N . GLY A 1 474 ? -16.034 -1.991 22.362 1.00 95.00 474 GLY A N 1
ATOM 3666 C CA . GLY A 1 474 ? -15.796 -1.004 23.419 1.00 95.00 474 GLY A CA 1
ATOM 3667 C C . GLY A 1 474 ? -14.592 -0.078 23.205 1.00 95.00 474 GLY A C 1
ATOM 3668 O O . GLY A 1 474 ? -14.524 0.957 23.869 1.00 95.00 474 GLY A O 1
ATOM 3669 N N . ASP A 1 475 ? -13.686 -0.371 22.264 1.00 97.75 475 ASP A N 1
ATOM 3670 C CA . ASP A 1 475 ? -12.614 0.565 21.907 1.00 97.75 475 ASP A CA 1
ATOM 3671 C C . ASP A 1 475 ? -13.208 1.837 21.277 1.00 97.75 475 ASP A C 1
ATOM 3673 O O . ASP A 1 475 ? -13.909 1.788 20.264 1.00 97.75 475 ASP A O 1
ATOM 3677 N N . SER A 1 476 ? -12.902 3.001 21.855 1.00 95.88 476 SER A N 1
ATOM 3678 C CA . SER A 1 476 ? -13.357 4.296 21.348 1.00 95.88 476 SER A CA 1
ATOM 3679 C C . SER A 1 476 ? -12.264 5.352 21.476 1.00 95.88 476 SER A C 1
ATOM 3681 O O . SER A 1 476 ? -12.038 5.925 22.545 1.00 95.88 476 SER A O 1
ATOM 3683 N N . ALA A 1 477 ? -11.616 5.663 20.355 1.00 94.88 477 ALA A N 1
ATOM 3684 C CA . ALA A 1 477 ? -10.684 6.781 20.273 1.00 94.88 477 ALA A CA 1
ATOM 3685 C C . ALA A 1 477 ? -11.386 8.111 20.645 1.00 94.88 477 ALA A C 1
ATOM 3687 O O . ALA A 1 477 ? -12.571 8.287 20.337 1.00 94.88 477 ALA A O 1
ATOM 3688 N N . PRO A 1 478 ? -10.692 9.063 21.292 1.00 94.19 478 PRO A N 1
ATOM 3689 C CA . PRO A 1 478 ? -9.255 9.068 21.579 1.00 94.19 478 PRO A CA 1
ATOM 3690 C C . PRO A 1 478 ? -8.878 8.496 22.963 1.00 94.19 478 PRO A C 1
ATOM 3692 O O . PRO A 1 478 ? -7.815 8.829 23.474 1.00 94.19 478 PRO A O 1
ATOM 3695 N N . ASN A 1 479 ? -9.736 7.692 23.604 1.00 94.56 479 ASN A N 1
ATOM 3696 C CA . ASN A 1 479 ? -9.559 7.290 25.007 1.00 94.56 479 ASN A CA 1
ATOM 3697 C C . ASN A 1 479 ? -9.395 5.771 25.187 1.00 94.56 479 ASN A C 1
ATOM 3699 O O . ASN A 1 479 ? -9.904 5.202 26.153 1.00 94.56 479 ASN A O 1
ATOM 3703 N N . ILE A 1 480 ? -8.718 5.099 24.256 1.00 96.81 480 ILE A N 1
ATOM 3704 C CA . ILE A 1 480 ? -8.400 3.673 24.383 1.00 96.81 480 ILE A CA 1
ATOM 3705 C C . ILE A 1 480 ? -7.173 3.551 25.289 1.00 96.81 480 ILE A C 1
ATOM 3707 O O . ILE A 1 480 ? -6.091 4.002 24.921 1.00 96.81 480 ILE A O 1
ATOM 3711 N N . ALA A 1 481 ? -7.365 2.996 26.488 1.00 95.50 481 ALA A N 1
ATOM 3712 C CA . ALA A 1 481 ? -6.402 3.086 27.590 1.00 95.50 481 ALA A CA 1
ATOM 3713 C C . ALA A 1 481 ? -5.062 2.378 27.331 1.00 95.50 481 ALA A C 1
ATOM 3715 O O . ALA A 1 481 ? -4.050 2.775 27.899 1.00 95.50 481 ALA A O 1
ATOM 3716 N N . ASP A 1 482 ? -5.059 1.333 26.505 1.00 95.19 482 ASP A N 1
ATOM 3717 C CA . ASP A 1 482 ? -3.880 0.532 26.170 1.00 95.19 482 ASP A CA 1
ATOM 3718 C C . ASP A 1 482 ? -3.250 0.902 24.816 1.00 95.19 482 ASP A C 1
ATOM 3720 O O . ASP A 1 482 ? -2.327 0.224 24.376 1.00 95.19 482 ASP A O 1
ATOM 3724 N N . LEU A 1 483 ? -3.716 1.978 24.171 1.00 95.19 483 LEU A N 1
ATOM 3725 C CA . LEU A 1 483 ? -3.072 2.570 22.997 1.00 95.19 483 LEU A CA 1
ATOM 3726 C C . LEU A 1 483 ? -2.370 3.878 23.373 1.00 95.19 483 LEU A C 1
ATOM 3728 O O . LEU A 1 483 ? -2.824 4.623 24.246 1.00 95.19 483 LEU A O 1
ATOM 3732 N N . SER A 1 484 ? -1.288 4.194 22.669 1.00 93.12 484 SER A N 1
ATOM 3733 C CA . SER A 1 484 ? -0.584 5.471 22.802 1.00 93.12 484 SER A CA 1
ATOM 3734 C C . SER A 1 484 ? -1.469 6.667 22.420 1.00 93.12 484 SER A C 1
ATOM 3736 O O . SER A 1 484 ? -2.544 6.538 21.818 1.00 93.12 484 SER A O 1
ATOM 3738 N N . ALA A 1 485 ? -1.016 7.873 22.771 1.00 92.25 485 ALA A N 1
ATOM 3739 C CA . ALA A 1 485 ? -1.713 9.104 22.408 1.00 92.25 485 ALA A CA 1
ATOM 3740 C C . ALA A 1 485 ? -1.738 9.302 20.883 1.00 92.25 485 ALA A C 1
ATOM 3742 O O . ALA A 1 485 ? -2.741 9.747 20.325 1.00 92.25 485 ALA A O 1
ATOM 3743 N N . GLU A 1 486 ? -0.653 8.933 20.207 1.00 91.06 486 GLU A N 1
ATOM 3744 C CA . GLU A 1 486 ? -0.480 9.018 18.762 1.00 91.06 486 GLU A CA 1
ATOM 3745 C C . GLU A 1 486 ? -1.417 8.055 18.018 1.00 91.06 486 GLU A C 1
ATOM 3747 O O . GLU A 1 486 ? -2.051 8.442 17.030 1.00 91.06 486 GLU A O 1
ATOM 3752 N N . GLU A 1 487 ? -1.566 6.828 18.522 1.00 93.81 487 GLU A N 1
ATOM 3753 C CA . GLU A 1 487 ? -2.516 5.845 17.989 1.00 93.81 487 GLU A CA 1
ATOM 3754 C C . GLU A 1 487 ? -3.964 6.296 18.168 1.00 93.81 487 GLU A C 1
ATOM 3756 O O . GLU A 1 487 ? -4.751 6.290 17.216 1.00 93.81 487 GLU A O 1
ATOM 3761 N N . ASN A 1 488 ? -4.312 6.754 19.373 1.00 94.38 488 ASN A N 1
ATOM 3762 C CA . ASN A 1 488 ? -5.633 7.306 19.660 1.00 94.38 488 ASN A CA 1
ATOM 3763 C C . ASN A 1 488 ? -5.957 8.514 18.768 1.00 94.38 488 ASN A C 1
ATOM 3765 O O . ASN A 1 488 ? -7.070 8.615 18.240 1.00 94.38 488 ASN A O 1
ATOM 3769 N N . HIS A 1 489 ? -4.992 9.413 18.562 1.00 92.62 489 HIS A N 1
ATOM 3770 C CA . HIS A 1 489 ? -5.149 10.569 17.680 1.00 92.62 489 HIS A CA 1
ATOM 3771 C C . HIS A 1 489 ? -5.398 10.142 16.232 1.00 92.62 489 HIS A C 1
ATOM 3773 O O . HIS A 1 489 ? -6.370 10.584 15.617 1.00 92.62 489 HIS A O 1
ATOM 3779 N N . SER A 1 490 ? -4.588 9.233 15.691 1.00 93.25 490 SER A N 1
ATOM 3780 C CA . SER A 1 490 ? -4.731 8.782 14.300 1.00 93.25 490 SER A CA 1
ATOM 3781 C C . SER A 1 490 ? -6.059 8.070 14.049 1.00 93.25 490 SER A C 1
ATOM 3783 O O . SER A 1 490 ? -6.739 8.354 13.057 1.00 93.25 490 SER A O 1
ATOM 3785 N N . LEU A 1 491 ? -6.488 7.207 14.978 1.00 95.12 491 LEU A N 1
ATOM 3786 C CA . LEU A 1 491 ? -7.806 6.569 14.937 1.00 95.12 491 LEU A CA 1
ATOM 3787 C C . LEU A 1 491 ? -8.938 7.601 14.911 1.00 95.12 491 LEU A C 1
ATOM 3789 O O . LEU A 1 491 ? -9.861 7.501 14.093 1.00 95.12 491 LEU A O 1
ATOM 3793 N N . TYR A 1 492 ? -8.851 8.616 15.775 1.00 94.88 492 TYR A N 1
ATOM 3794 C CA . TYR A 1 492 ? -9.816 9.707 15.816 1.00 94.88 492 TYR A CA 1
ATOM 3795 C C . TYR A 1 492 ? -9.856 10.478 14.489 1.00 94.88 492 TYR A C 1
ATOM 3797 O O . TYR A 1 492 ? -10.940 10.700 13.943 1.00 94.88 492 TYR A O 1
ATOM 3805 N N . ILE A 1 493 ? -8.699 10.839 13.925 1.00 94.44 493 ILE A N 1
ATOM 3806 C CA . ILE A 1 493 ? -8.627 11.597 12.671 1.00 94.44 493 ILE A CA 1
ATOM 3807 C C . ILE A 1 493 ? -9.201 10.804 11.498 1.00 94.44 493 ILE A C 1
ATOM 3809 O O . ILE A 1 493 ? -9.998 11.357 10.738 1.00 94.44 493 ILE A O 1
ATOM 3813 N N . PHE A 1 494 ? -8.884 9.517 11.354 1.00 94.94 494 PHE A N 1
ATOM 3814 C CA . PHE A 1 494 ? -9.463 8.701 10.281 1.00 94.94 494 PHE A CA 1
ATOM 3815 C C . PHE A 1 494 ? -10.981 8.582 10.401 1.00 94.94 494 PHE A C 1
ATOM 3817 O O . PHE A 1 494 ? -11.700 8.765 9.411 1.00 94.94 494 PHE A O 1
ATOM 3824 N N . SER A 1 495 ? -11.481 8.339 11.615 1.00 94.81 495 SER A N 1
ATOM 3825 C CA . SER A 1 495 ? -12.919 8.305 11.885 1.00 94.81 495 SER A CA 1
ATOM 3826 C C . SER A 1 495 ? -13.583 9.645 11.548 1.00 94.81 495 SER A C 1
ATOM 3828 O O . SER A 1 495 ? -14.610 9.687 10.860 1.00 94.81 495 SER A O 1
ATOM 3830 N N . TRP A 1 496 ? -12.963 10.763 11.939 1.00 94.00 496 TRP A N 1
ATOM 3831 C CA . TRP A 1 496 ? -13.431 12.109 11.618 1.00 94.00 496 TRP A CA 1
ATOM 3832 C C . TRP A 1 496 ? -13.451 12.370 10.106 1.00 94.00 496 TRP A C 1
ATOM 3834 O O . TRP A 1 496 ? -14.469 12.827 9.582 1.00 94.00 496 TRP A O 1
ATOM 3844 N N . MET A 1 497 ? -12.377 12.040 9.378 1.00 92.19 497 MET A N 1
ATOM 3845 C CA . MET A 1 497 ? -12.280 12.235 7.924 1.00 92.19 497 MET A CA 1
ATOM 3846 C C . MET A 1 497 ? -13.386 11.478 7.186 1.00 92.19 497 MET A C 1
ATOM 3848 O O . MET A 1 497 ? -14.054 12.042 6.310 1.00 92.19 497 MET A O 1
ATOM 3852 N N . ARG A 1 498 ? -13.623 10.216 7.564 1.00 93.44 498 ARG A N 1
ATOM 3853 C CA . ARG A 1 498 ? -14.706 9.398 7.007 1.00 93.44 498 ARG A CA 1
ATOM 3854 C C . ARG A 1 498 ? -16.080 9.959 7.364 1.00 93.44 498 ARG A C 1
ATOM 3856 O O . ARG A 1 498 ? -16.936 10.081 6.483 1.00 93.44 498 ARG A O 1
ATOM 3863 N N . SER A 1 499 ? -16.288 10.335 8.622 1.00 92.88 499 SER A N 1
ATOM 3864 C CA . SER A 1 499 ? -17.551 10.902 9.102 1.00 92.88 499 SER A CA 1
ATOM 3865 C C . SER A 1 499 ? -17.896 12.189 8.360 1.00 92.88 499 SER A C 1
ATOM 3867 O O . SER A 1 499 ? -18.994 12.323 7.825 1.00 92.88 499 SER A O 1
ATOM 3869 N N . MET A 1 500 ? -16.941 13.111 8.229 1.00 90.31 500 MET A N 1
ATOM 3870 C CA . MET A 1 500 ? -17.138 14.363 7.496 1.00 90.31 500 MET A CA 1
ATOM 3871 C C . MET A 1 500 ? -17.384 14.131 6.009 1.00 90.31 500 MET A C 1
ATOM 3873 O O . MET A 1 500 ? -18.250 14.783 5.424 1.00 90.31 500 MET A O 1
ATOM 3877 N N . ASN A 1 501 ? -16.682 13.182 5.388 1.00 92.12 501 ASN A N 1
ATOM 3878 C CA . ASN A 1 501 ? -16.958 12.825 4.002 1.00 92.12 501 ASN A CA 1
ATOM 3879 C C . ASN A 1 501 ? -18.379 12.263 3.837 1.00 92.12 501 ASN A C 1
ATOM 3881 O O . ASN A 1 501 ? -19.071 12.637 2.894 1.00 92.12 501 ASN A O 1
ATOM 3885 N N . THR A 1 502 ? -18.837 11.434 4.777 1.00 91.94 502 THR A N 1
ATOM 3886 C CA . THR A 1 502 ? -20.187 10.847 4.778 1.00 91.94 502 THR A CA 1
ATOM 3887 C C . THR A 1 502 ? -21.265 11.914 4.961 1.00 91.94 502 THR A C 1
ATOM 3889 O O . THR A 1 502 ? -22.180 12.000 4.144 1.00 91.94 502 THR A O 1
ATOM 3892 N N . VAL A 1 503 ? -21.120 12.790 5.962 1.00 91.19 503 VAL A N 1
ATOM 3893 C CA . VAL A 1 503 ? -22.026 13.929 6.214 1.00 91.19 503 VAL A CA 1
ATOM 3894 C C . VAL A 1 503 ? -22.155 14.821 4.978 1.00 91.19 503 VAL A C 1
ATOM 3896 O O . VAL A 1 503 ? -23.233 15.321 4.665 1.00 91.19 503 VAL A O 1
ATOM 3899 N N . LEU A 1 504 ? -21.062 14.995 4.236 1.00 89.31 504 LEU A N 1
ATOM 3900 C CA . LEU A 1 504 ? -21.019 15.788 3.012 1.00 89.31 504 LEU A CA 1
ATOM 3901 C C . LEU A 1 504 ? -21.344 14.976 1.744 1.00 89.31 504 LEU A C 1
ATOM 3903 O O . LEU A 1 504 ? -21.062 15.442 0.636 1.00 89.31 504 LEU A O 1
ATOM 3907 N N . GLY A 1 505 ? -21.916 13.775 1.869 1.00 88.81 505 GLY A N 1
ATOM 3908 C CA . GLY A 1 505 ? -22.373 12.959 0.739 1.00 88.81 505 GLY A CA 1
ATOM 3909 C C . GLY A 1 505 ? -21.245 12.549 -0.215 1.00 88.81 505 GLY A C 1
ATOM 3910 O O . GLY A 1 505 ? -21.409 12.590 -1.434 1.00 88.81 505 GLY A O 1
ATOM 3911 N N . GLY A 1 506 ? -20.058 12.266 0.323 1.00 88.12 506 GLY A N 1
ATOM 3912 C CA . GLY A 1 506 ? -18.847 11.945 -0.436 1.00 88.12 506 GLY A CA 1
ATOM 3913 C C . GLY A 1 506 ? -18.184 13.145 -1.122 1.00 88.12 506 GLY A C 1
ATOM 3914 O O . GLY A 1 506 ? -17.225 12.983 -1.882 1.00 88.12 506 GLY A O 1
ATOM 3915 N N . SER A 1 507 ? -18.688 14.368 -0.921 1.00 89.19 507 SER A N 1
ATOM 3916 C CA . SER A 1 507 ? -18.158 15.538 -1.626 1.00 89.19 507 SER A CA 1
ATOM 3917 C C . SER A 1 507 ? -16.822 16.032 -1.074 1.00 89.19 507 SER A C 1
ATOM 3919 O O . SER A 1 507 ? -16.098 16.690 -1.819 1.00 89.19 507 SER A O 1
ATOM 3921 N N . LEU A 1 508 ? -16.451 15.688 0.165 1.00 89.94 508 LEU A N 1
ATOM 3922 C CA . LEU A 1 508 ? -15.190 16.133 0.761 1.00 89.94 508 LEU A CA 1
ATOM 3923 C C . LEU A 1 508 ? -13.985 15.573 -0.005 1.00 89.94 508 LEU A C 1
ATOM 3925 O O . LEU A 1 508 ? -13.177 16.350 -0.515 1.00 89.94 508 LEU A O 1
ATOM 3929 N N . VAL A 1 509 ? -13.927 14.249 -0.193 1.00 90.44 509 VAL A N 1
ATOM 3930 C CA . VAL A 1 509 ? -12.882 13.584 -0.997 1.00 90.44 509 VAL A CA 1
ATOM 3931 C C . VAL A 1 509 ? -12.894 14.089 -2.439 1.00 90.44 509 VAL A C 1
ATOM 3933 O O . VAL A 1 509 ? -11.846 14.353 -3.028 1.00 90.44 509 VAL A O 1
ATOM 3936 N N . ARG A 1 510 ? -14.080 14.285 -3.028 1.00 91.00 510 ARG A N 1
ATOM 3937 C CA . ARG A 1 510 ? -14.200 14.792 -4.405 1.00 91.00 510 ARG A CA 1
ATOM 3938 C C . ARG A 1 510 ? -13.643 16.206 -4.561 1.00 91.00 510 ARG A C 1
ATOM 3940 O O . ARG A 1 510 ? -12.969 16.487 -5.551 1.00 91.00 510 ARG A O 1
ATOM 3947 N N . LEU A 1 511 ? -13.933 17.097 -3.613 1.00 91.88 511 LEU A N 1
ATOM 3948 C CA . LEU A 1 511 ? -13.409 18.464 -3.598 1.00 91.88 511 LEU A CA 1
ATOM 3949 C C . LEU A 1 511 ? -11.899 18.472 -3.369 1.00 91.88 511 LEU A C 1
ATOM 3951 O O . LEU A 1 511 ? -11.193 19.224 -4.044 1.00 91.88 511 LEU A O 1
ATOM 3955 N N . TRP A 1 512 ? -11.412 17.617 -2.468 1.00 93.75 512 TRP A N 1
ATOM 3956 C CA . TRP A 1 512 ? -9.988 17.417 -2.224 1.00 93.75 512 TRP A CA 1
ATOM 3957 C C . TRP A 1 512 ? -9.262 17.001 -3.503 1.00 93.75 512 TRP A C 1
ATOM 3959 O O . TRP A 1 512 ? -8.416 17.744 -3.999 1.00 93.75 512 TRP A O 1
ATOM 3969 N N . ARG A 1 513 ? -9.688 15.891 -4.116 1.00 93.44 513 ARG A N 1
ATOM 3970 C CA . ARG A 1 513 ? -9.127 15.373 -5.369 1.00 93.44 513 ARG A CA 1
ATOM 3971 C C . ARG A 1 513 ? -9.174 16.407 -6.492 1.00 93.44 513 ARG A C 1
ATOM 3973 O O . ARG A 1 513 ? -8.173 16.639 -7.156 1.00 93.44 513 ARG A O 1
ATOM 3980 N N . GLY A 1 514 ? -10.307 17.091 -6.665 1.00 92.25 514 GLY A N 1
ATOM 3981 C CA . GLY A 1 514 ? -10.443 18.146 -7.674 1.00 92.25 514 GLY A CA 1
ATOM 3982 C C . GLY A 1 514 ? -9.545 19.366 -7.428 1.00 92.25 514 GLY A C 1
ATOM 3983 O O . GLY A 1 514 ? -9.245 20.104 -8.366 1.00 92.25 514 GLY A O 1
ATOM 3984 N N . SER A 1 515 ? -9.115 19.596 -6.185 1.00 92.00 515 SER A N 1
ATOM 3985 C CA . SER A 1 515 ? -8.182 20.674 -5.835 1.00 92.00 515 SER A CA 1
ATOM 3986 C C . SER A 1 515 ? -6.728 20.291 -6.118 1.00 92.00 515 SER A C 1
ATOM 3988 O O . SER A 1 515 ? -5.934 21.159 -6.469 1.00 92.00 515 SER A O 1
ATOM 3990 N N . MET A 1 516 ? -6.385 19.002 -6.067 1.00 94.81 516 MET A N 1
ATOM 3991 C CA . MET A 1 516 ? -5.042 18.464 -6.318 1.00 94.81 516 MET A CA 1
ATOM 3992 C C . MET A 1 516 ? -4.661 18.397 -7.805 1.00 94.81 516 MET A C 1
ATOM 3994 O O . MET A 1 516 ? -4.106 17.417 -8.291 1.00 94.81 516 MET A O 1
ATOM 3998 N N . CYS A 1 517 ? -4.952 19.456 -8.558 1.00 90.56 517 CYS A N 1
ATOM 3999 C CA . CYS A 1 517 ? -4.848 19.458 -10.017 1.00 90.56 517 CYS A CA 1
ATOM 4000 C C . CYS A 1 517 ? -3.482 19.906 -10.568 1.00 90.56 517 CYS A C 1
ATOM 4002 O O . CYS A 1 517 ? -3.288 19.943 -11.780 1.00 90.56 517 CYS A O 1
ATOM 4004 N N . SER A 1 518 ? -2.551 20.299 -9.698 1.00 92.50 518 SER A N 1
ATOM 4005 C CA . SER A 1 518 ? -1.206 20.741 -10.076 1.00 92.50 518 SER A CA 1
ATOM 4006 C C . SER A 1 518 ? -0.182 20.283 -9.049 1.00 92.50 518 SER A C 1
ATOM 4008 O O . SER A 1 518 ? -0.528 20.119 -7.877 1.00 92.50 518 SER A O 1
ATOM 4010 N N . ILE A 1 519 ? 1.074 20.163 -9.482 1.00 93.62 519 ILE A N 1
ATOM 4011 C CA . ILE A 1 519 ? 2.218 19.756 -8.654 1.00 93.62 519 ILE A CA 1
ATOM 4012 C C . ILE A 1 519 ? 2.299 20.607 -7.378 1.00 93.62 519 ILE A C 1
ATOM 4014 O O . ILE A 1 519 ? 2.289 20.075 -6.272 1.00 93.62 519 ILE A O 1
ATOM 4018 N N . THR A 1 520 ? 2.251 21.935 -7.519 1.00 92.12 520 THR A N 1
ATOM 4019 C CA . THR A 1 520 ? 2.310 22.874 -6.387 1.00 92.12 520 THR A CA 1
ATOM 4020 C C . THR A 1 520 ? 1.136 22.716 -5.422 1.00 92.12 520 THR A C 1
ATOM 4022 O O . THR A 1 520 ? 1.295 22.867 -4.214 1.00 92.12 520 THR A O 1
ATOM 4025 N N . THR A 1 521 ? -0.072 22.429 -5.922 1.00 92.00 521 THR A N 1
ATOM 4026 C CA . THR A 1 521 ? -1.220 22.240 -5.018 1.00 92.00 521 THR A CA 1
ATOM 4027 C C . THR A 1 521 ? -1.132 20.903 -4.288 1.00 92.00 521 THR A C 1
ATOM 4029 O O . THR A 1 521 ? -1.443 20.854 -3.101 1.00 92.00 521 THR A O 1
ATOM 4032 N N . ARG A 1 522 ? -0.647 19.851 -4.961 1.00 95.38 522 ARG A N 1
ATOM 4033 C CA . ARG A 1 522 ? -0.364 18.548 -4.345 1.00 95.38 522 ARG A CA 1
ATOM 4034 C C . ARG A 1 522 ? 0.682 18.649 -3.243 1.00 95.38 522 ARG A C 1
ATOM 4036 O O . ARG A 1 522 ? 0.487 18.082 -2.178 1.00 95.38 522 ARG A O 1
ATOM 4043 N N . GLU A 1 523 ? 1.735 19.431 -3.451 1.00 92.88 523 GLU A N 1
ATOM 4044 C CA . GLU A 1 523 ? 2.762 19.692 -2.438 1.00 92.88 523 GLU A CA 1
ATOM 4045 C C . GLU A 1 523 ? 2.194 20.317 -1.162 1.00 92.88 523 GLU A C 1
ATOM 4047 O O . GLU A 1 523 ? 2.400 19.792 -0.071 1.00 92.88 523 GLU A O 1
ATOM 4052 N N . LYS A 1 524 ? 1.382 21.369 -1.299 1.00 91.81 524 LYS A N 1
ATOM 4053 C CA . LYS A 1 524 ? 0.683 21.975 -0.155 1.00 91.81 524 LYS A CA 1
ATOM 4054 C C . LYS A 1 524 ? -0.312 21.008 0.488 1.00 91.81 524 LYS A C 1
ATOM 4056 O O . LYS A 1 524 ? -0.483 21.016 1.703 1.00 91.81 524 LYS A O 1
ATOM 4061 N N . GLY A 1 525 ? -0.956 20.168 -0.323 1.00 93.75 525 GLY A N 1
ATOM 4062 C CA . GLY A 1 525 ? -1.835 19.102 0.147 1.00 93.75 525 GLY A CA 1
ATOM 4063 C C . GLY A 1 525 ? -1.111 18.081 1.026 1.00 93.75 525 GLY A C 1
ATOM 4064 O O . GLY A 1 525 ? -1.649 17.715 2.067 1.00 93.75 525 GLY A O 1
ATOM 4065 N N . ARG A 1 526 ? 0.112 17.670 0.657 1.00 94.12 526 ARG A N 1
ATOM 4066 C CA . ARG A 1 526 ? 0.944 16.754 1.459 1.00 94.12 526 ARG A CA 1
ATOM 4067 C C . ARG A 1 526 ? 1.259 17.332 2.833 1.00 94.12 526 ARG A C 1
ATOM 4069 O O . ARG A 1 526 ? 0.943 16.691 3.826 1.00 94.12 526 ARG A O 1
ATOM 4076 N N . GLY A 1 527 ? 1.762 18.564 2.897 1.00 91.94 527 GLY A N 1
ATOM 4077 C CA . GLY A 1 527 ? 2.056 19.180 4.193 1.00 91.94 527 GLY A CA 1
ATOM 4078 C C . GLY A 1 527 ? 0.800 19.408 5.045 1.00 91.94 527 GLY A C 1
ATOM 4079 O O . GLY A 1 527 ? 0.849 19.312 6.265 1.00 91.94 527 GLY A O 1
ATOM 4080 N N . LEU A 1 528 ? -0.366 19.627 4.427 1.00 92.19 528 LEU A N 1
ATOM 4081 C CA . LEU A 1 528 ? -1.628 19.681 5.164 1.00 92.19 528 LEU A CA 1
ATOM 4082 C C . LEU A 1 528 ? -2.044 18.307 5.734 1.00 92.19 528 LEU A C 1
ATOM 4084 O O . LEU A 1 528 ? -2.597 18.258 6.833 1.00 92.19 528 LEU A O 1
ATOM 4088 N N . LEU A 1 529 ? -1.785 17.207 5.015 1.00 92.12 529 LEU A N 1
ATOM 4089 C CA . LEU A 1 529 ? -2.010 15.849 5.528 1.00 92.12 529 LEU A CA 1
ATOM 4090 C C . LEU A 1 529 ? -1.049 15.495 6.664 1.00 92.12 529 LEU A C 1
ATOM 4092 O O . LEU A 1 529 ? -1.477 14.904 7.649 1.00 92.12 529 LEU A O 1
ATOM 4096 N N . GLU A 1 530 ? 0.217 15.899 6.561 1.00 91.06 530 GLU A N 1
ATOM 4097 C CA . GLU A 1 530 ? 1.189 15.757 7.650 1.00 91.06 530 GLU A CA 1
ATOM 4098 C C . GLU A 1 530 ? 0.697 16.473 8.911 1.00 91.06 530 GLU A C 1
ATOM 4100 O O . GLU A 1 530 ? 0.681 15.882 9.985 1.00 91.06 530 GLU A O 1
ATOM 4105 N N . GLN A 1 531 ? 0.203 17.709 8.784 1.00 90.25 531 GLN A N 1
ATOM 4106 C CA . GLN A 1 531 ? -0.332 18.444 9.931 1.00 90.25 531 GLN A CA 1
ATOM 4107 C C . GLN A 1 531 ? -1.541 17.745 10.563 1.00 90.25 531 GLN A C 1
ATOM 4109 O O . GLN A 1 531 ? -1.560 17.554 11.772 1.00 90.25 531 GLN A O 1
ATOM 4114 N N . ILE A 1 532 ? -2.553 17.345 9.788 1.00 90.31 532 ILE A N 1
ATOM 4115 C CA . ILE A 1 532 ? -3.752 16.751 10.401 1.00 90.31 532 ILE A CA 1
ATOM 4116 C C . ILE A 1 532 ? -3.474 15.382 11.042 1.00 90.31 532 ILE A C 1
ATOM 4118 O O . ILE A 1 532 ? -4.083 15.062 12.060 1.00 90.31 532 ILE A O 1
ATOM 4122 N N . LEU A 1 533 ? -2.556 14.591 10.479 1.00 87.38 533 LEU A N 1
ATOM 4123 C CA . LEU A 1 533 ? -2.276 13.238 10.963 1.00 87.38 533 LEU A CA 1
ATOM 4124 C C . LEU A 1 533 ? -1.237 13.203 12.085 1.00 87.38 533 LEU A C 1
ATOM 4126 O O . LEU A 1 533 ? -1.399 12.428 13.019 1.00 87.38 533 LEU A O 1
ATOM 4130 N N . LEU A 1 534 ? -0.205 14.047 12.027 1.00 86.88 534 LEU A N 1
ATOM 4131 C CA . LEU A 1 534 ? 0.952 13.953 12.927 1.00 86.88 534 LEU A CA 1
ATOM 4132 C C . LEU A 1 534 ? 1.000 15.054 13.991 1.00 86.88 534 LEU A C 1
ATOM 4134 O O . LEU A 1 534 ? 1.813 14.976 14.906 1.00 86.88 534 LEU A O 1
ATOM 4138 N N . ASN A 1 535 ? 0.156 16.087 13.892 1.00 85.62 535 ASN A N 1
ATOM 4139 C CA . ASN A 1 535 ? 0.090 17.161 14.880 1.00 85.62 535 ASN A CA 1
ATOM 4140 C C . ASN A 1 535 ? -1.249 17.109 15.639 1.00 85.62 535 ASN A C 1
ATOM 4142 O O . ASN A 1 535 ? -2.250 17.633 15.144 1.00 85.62 535 ASN A O 1
ATOM 4146 N N . PRO A 1 536 ? -1.279 16.559 16.869 1.00 82.31 536 PRO A N 1
ATOM 4147 C CA . PRO A 1 536 ? -2.483 16.515 17.701 1.00 82.31 536 PRO A CA 1
ATOM 4148 C C . PRO A 1 536 ? -3.108 17.884 17.999 1.00 82.31 536 PRO A C 1
ATOM 4150 O O . PRO A 1 536 ? -4.304 17.981 18.266 1.00 82.31 536 PRO A O 1
ATOM 4153 N N . SER A 1 537 ? -2.324 18.966 17.921 1.00 83.06 537 SER A N 1
ATOM 4154 C CA . SER A 1 537 ? -2.823 20.336 18.107 1.00 83.06 537 SER A CA 1
ATOM 4155 C C . SER A 1 537 ? -3.478 20.914 16.848 1.00 83.06 537 SER A C 1
ATOM 4157 O O . SER A 1 537 ? -4.080 21.992 16.894 1.00 83.06 537 SER A O 1
ATOM 4159 N N . PHE A 1 538 ? -3.358 20.244 15.700 1.00 83.44 538 PHE A N 1
ATOM 4160 C CA . PHE A 1 538 ? -3.939 20.722 14.458 1.00 83.44 538 PHE A CA 1
ATOM 4161 C C . PHE A 1 538 ? -5.457 20.526 14.462 1.00 83.44 538 PHE A C 1
ATOM 4163 O O . PHE A 1 538 ? -5.974 19.412 14.464 1.00 83.44 538 PHE A O 1
ATOM 4170 N N . VAL A 1 539 ? -6.195 21.634 14.413 1.00 84.62 539 VAL A N 1
ATOM 4171 C CA . VAL A 1 539 ? -7.658 21.605 14.498 1.00 84.62 539 VAL A CA 1
ATOM 4172 C C . VAL A 1 539 ? -8.264 21.059 13.191 1.00 84.62 539 VAL A C 1
ATOM 4174 O O . VAL A 1 539 ? -8.147 21.723 12.154 1.00 84.62 539 VAL A O 1
ATOM 4177 N N . PRO A 1 540 ? -9.006 19.930 13.200 1.00 85.94 540 PRO A N 1
ATOM 4178 C CA . PRO A 1 540 ? -9.557 19.333 11.975 1.00 85.94 540 PRO A CA 1
ATOM 4179 C C . PRO A 1 540 ? -10.522 20.252 11.205 1.00 85.94 540 PRO A C 1
ATOM 4181 O O . PRO A 1 540 ? -10.622 20.199 9.978 1.00 85.94 540 PRO A O 1
ATOM 4184 N N . SER A 1 541 ? -11.202 21.176 11.892 1.00 84.00 541 SER A N 1
ATOM 4185 C CA . SER A 1 541 ? -12.054 22.180 11.238 1.00 84.00 541 SER A CA 1
ATOM 4186 C C . SER A 1 541 ? -11.270 23.110 10.299 1.00 84.00 541 SER A C 1
ATOM 4188 O O . SER A 1 541 ? -11.817 23.564 9.289 1.00 84.00 541 SER A O 1
ATOM 4190 N N . THR A 1 542 ? -9.978 23.335 10.561 1.00 85.12 542 THR A N 1
ATOM 4191 C CA . THR A 1 542 ? -9.075 24.075 9.670 1.00 85.12 542 THR A CA 1
ATOM 4192 C C . THR A 1 542 ? -8.886 23.331 8.352 1.00 85.12 542 THR A C 1
ATOM 4194 O O . THR A 1 542 ? -9.023 23.940 7.290 1.00 85.12 542 THR A O 1
ATOM 4197 N N . PHE A 1 543 ? -8.665 22.012 8.399 1.00 85.31 543 PHE A N 1
ATOM 4198 C CA . PHE A 1 543 ? -8.598 21.161 7.204 1.00 85.31 543 PHE A CA 1
ATOM 4199 C C . PHE A 1 543 ? -9.877 21.279 6.380 1.00 85.31 543 PHE A C 1
ATOM 4201 O O . PHE A 1 543 ? -9.840 21.620 5.198 1.00 85.31 543 PHE A O 1
ATOM 4208 N N . LEU A 1 544 ? -11.028 21.097 7.030 1.00 85.38 544 LEU A N 1
ATOM 4209 C CA . LEU A 1 544 ? -12.331 21.181 6.378 1.00 85.38 544 LEU A CA 1
ATOM 4210 C C . LEU A 1 544 ? -12.561 22.551 5.715 1.00 85.38 544 LEU A C 1
ATOM 4212 O O . LEU A 1 544 ? -13.018 22.626 4.570 1.00 85.38 544 LEU A O 1
ATOM 4216 N N . SER A 1 545 ? -12.210 23.640 6.402 1.00 84.00 545 SER A N 1
ATOM 4217 C CA . SER A 1 545 ? -12.297 25.006 5.873 1.00 84.00 545 SER A CA 1
ATOM 4218 C C . SER A 1 545 ? -11.412 25.198 4.637 1.00 84.00 545 SER A C 1
ATOM 4220 O O . SER A 1 545 ? -11.839 25.768 3.627 1.00 84.00 545 SER A O 1
ATOM 4222 N N . ILE A 1 546 ? -10.189 24.663 4.658 1.00 84.25 546 ILE A N 1
ATOM 4223 C CA . ILE A 1 546 ? -9.274 24.727 3.517 1.00 84.25 546 ILE A CA 1
ATOM 4224 C C . ILE A 1 546 ? -9.854 23.964 2.321 1.00 84.25 546 ILE A C 1
ATOM 4226 O O . ILE A 1 546 ? -9.939 24.533 1.230 1.00 84.25 546 ILE A O 1
ATOM 4230 N N . ILE A 1 547 ? -10.331 22.731 2.504 1.00 84.44 547 ILE A N 1
ATOM 4231 C CA . ILE A 1 547 ? -10.866 21.922 1.395 1.00 84.44 547 ILE A CA 1
ATOM 4232 C C . ILE A 1 547 ? -12.122 22.551 0.800 1.00 84.44 547 ILE A C 1
ATOM 4234 O O . ILE A 1 547 ? -12.212 22.748 -0.411 1.00 84.44 547 ILE A O 1
ATOM 4238 N N . THR A 1 548 ? -13.084 22.923 1.640 1.00 81.56 548 THR A N 1
ATOM 4239 C CA . THR A 1 548 ? -14.357 23.501 1.180 1.00 81.56 548 THR A CA 1
ATOM 4240 C C . THR A 1 548 ? -14.180 24.880 0.543 1.00 81.56 548 THR A C 1
ATOM 4242 O O . THR A 1 548 ? -14.974 25.295 -0.306 1.00 81.56 548 THR A O 1
ATOM 4245 N N . SER A 1 549 ? -13.120 25.604 0.914 1.00 77.62 549 SER A N 1
ATOM 4246 C CA . SER A 1 549 ? -12.785 26.892 0.318 1.00 77.62 549 SER A CA 1
ATOM 4247 C C . SER A 1 549 ? -11.905 26.781 -0.932 1.00 77.62 549 SER A C 1
ATOM 4249 O O . SER A 1 549 ? -11.848 27.759 -1.694 1.00 77.62 549 SER A O 1
ATOM 4251 N N . SER A 1 550 ? -11.274 25.630 -1.168 1.00 76.00 550 SER A N 1
ATOM 4252 C CA . SER A 1 550 ? -10.440 25.362 -2.337 1.00 76.00 550 SER A CA 1
ATOM 4253 C C . SER A 1 550 ? -11.280 25.344 -3.611 1.00 76.00 550 SER A C 1
ATOM 4255 O O . SER A 1 550 ? -12.470 25.026 -3.612 1.00 76.00 550 SER A O 1
ATOM 4257 N N . THR A 1 551 ? -10.691 25.773 -4.728 1.00 67.75 551 THR A N 1
ATOM 4258 C CA . THR A 1 551 ? -11.389 25.676 -6.012 1.00 67.75 551 THR A CA 1
ATOM 4259 C C . THR A 1 551 ? -10.912 24.452 -6.747 1.00 67.75 551 THR A C 1
ATOM 4261 O O . THR A 1 551 ? -9.726 24.397 -7.064 1.00 67.75 551 THR A O 1
ATOM 4264 N N . SER A 1 552 ? -11.846 23.581 -7.125 1.00 70.31 552 SER A N 1
ATOM 4265 C CA . SER A 1 552 ? -11.529 22.535 -8.080 1.00 70.31 552 SER A CA 1
ATOM 4266 C C . SER A 1 552 ? -11.034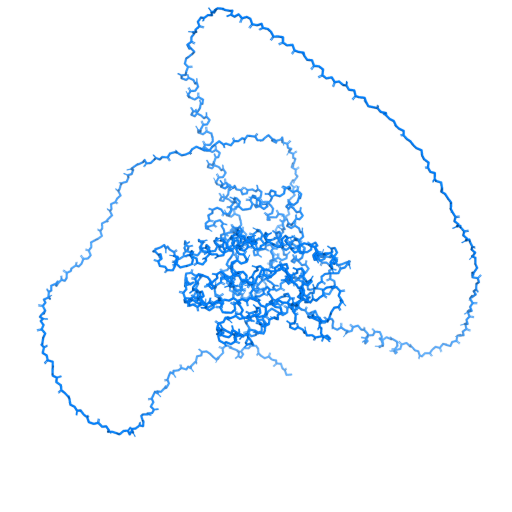 23.152 -9.391 1.00 70.31 552 SER A C 1
ATOM 4268 O O . SER A 1 552 ? -11.419 24.273 -9.801 1.00 70.31 552 SER A O 1
ATOM 4270 N N . CYS A 1 553 ? -10.151 22.402 -10.017 1.00 65.25 553 CYS A N 1
ATOM 4271 C CA . CYS A 1 553 ? -9.984 22.426 -11.452 1.00 65.25 553 CYS A CA 1
ATOM 4272 C C . CYS A 1 553 ? -11.156 21.610 -12.050 1.00 65.25 553 CYS A C 1
ATOM 4274 O O . CYS A 1 553 ? -11.589 22.021 -13.143 1.00 65.25 553 CYS A O 1
#

InterPro domains:
  IPR008499 Leg1 [PF05612] (224-549)
  IPR008499 Leg1 [PTHR18820] (201-549)

Sequence (553 aa):
MAYDPLAWARCQATHKNPPLSPKLDHGLEKSPSVPPSPPVDKQEGEDSSVGIEKVCHNTTIGRLARCRCSTMHSKNLSSSSGLHIKQGQEEAMGVRLDRSSWIDVKDIQAFQNEILGCKKKKKKKKKKKKKKKKKKKKKRKPLVFDSAPNDKSYNDSCYGQHNQEDADLLTGAPLQQNNNTAGPDSLSLSLSTTTMLRPLALWLLLVATATVVVVDCAVLTENGMPILWSQTAGELTDLPIQDGVLVPNPWHYQHRMSLYRLLIAATDPYMGFMGTSATDSPIWGLPLQLGWMLTSGRLADPTGVTTCGVETGDRMCISTQSWWACVNYHFSVIPFLSAAQQGFFGESVSVRMQVPEGVTDYCTTYADCATRFPDLVTKWDAFYQGLKAASVSDASDLEKKDHVLGLYWEAHQASMGASASCLARQSYYSSTEVSFANSWQTSADYIAAVYFQSSLDKSVMFMSPLPSRVLREGDSAPNIADLSAEENHSLYIFSWMRSMNTVLGGSLVRLWRGSMCSITTREKGRGLLEQILLNPSFVPSTFLSIITSSTSC

Foldseek 3Di:
DDDDPPPPPPPPPDDDDDDDDDDDDDDDDDDDDDDDDDDDDDDDDDDDDDDDDDDDDDYDDDDDDDDDDDDDDDDDDDDDDDDDDDDDDDDDDDDDDDDPFDCPVVNLVVLLVVLVVVVVVVVVVVVVVVVVVVVVVVPDDDDDDDDDDDDDDDDDDDYDDDDDDDDDDDDDDDDDDDDDDDDDDDDDDDDDDDDDDPPVVVVVVVVPPPPPLPLPQQDQDDPLAGPPLVVADQAQVVADDDPLAGEFALQFQRSLLNLLNLVLVLLQLLQPLQDDDSLSALSLLLSSLSSLCLQQQLQAALQPPDCALPPVDPVRGGDPLRLSSLLSCLVGVLLSLLCVVVQSNHPPHHYFYDDDPPDDLDATHNVSCCVLQVQLNVLSNVLSVLSVVLSPDPDHSLVSLQSSLLSVLSNVLSSLVSSVSSVVSCVSAAPLLVLLVVLVSLVSLLCSLLSPRNGSVVSCLQSRLADSYRDDPPDDAPPRPSHDNLVSQQSVLSSVSVVVCVVVVNVLSVLSSQLSPDNVSSVVSVSVVCCSNNPSPRDVVSVVCSSVSGDGD

Secondary structure (DSSP, 8-state):
-PPPTTSGGGSSS--------------------------------------------------------------------------------------SS---HHHHHHHHHHHHHHHHHHHHHHHHHHHHHHHHHTT-PPPP--------------------------------------------------SS-SSHHHHHHHSSS-----------EETTEETTGGGS-SSGGGS-EETTEE---TTBHHHHHHHHHHHHHHHGGG-GGG-SSTT--GGGHHHHHHHHHHHTTTTS-TTSSS-TTSTTS-TTB--TT-HHHHHHHHHHHHHHHHHHHTTTT-TT--B-----TT--SS--SHHHHHHHSHHHHHHHHHHHHHHHHHHT--S-HHHHHHHHHHHHHHHHHHHHHHGGGGGGGGGGS-HHHHHHHHHHHHHHHHHHHTT----HHHHHHHHTTS-SS---TT--TT--TTS-HHHHHHHHHHHHHHHHHHHTTTHHHHHHHHH--SHHHHHHHHHHHHHHHH-TTS-HHHHHHHHHHSPP-

Organism: Merluccius polli (NCBI:txid89951)

pLDDT: mean 72.74, std 29.0, range [21.75, 98.81]